Protein AF-0000000068166993 (afdb_homodimer)

Organism: Acanthamoeba castellanii (strain ATCC 30010 / Neff) (NCBI:txid1257118)

pLDDT: mean 84.65, std 17.08, range [34.88, 98.69]

Structure (mmCIF, N/CA/C/O backbone):
data_AF-0000000068166993-model_v1
#
loop_
_entity.id
_entity.type
_entity.pdbx_description
1 polymer 'Cysteine synthase'
#
loop_
_atom_site.group_PDB
_atom_site.id
_atom_site.type_symbol
_atom_site.label_atom_id
_atom_site.label_alt_id
_atom_site.label_comp_id
_atom_site.label_asym_id
_atom_site.label_entity_id
_atom_site.label_seq_id
_atom_site.pdbx_PDB_ins_code
_atom_site.Cartn_x
_atom_site.Cartn_y
_atom_site.Cartn_z
_atom_site.occupancy
_atom_site.B_iso_or_equiv
_atom_site.auth_seq_id
_atom_site.auth_comp_id
_atom_site.auth_asym_id
_atom_site.auth_atom_id
_atom_site.pdbx_PDB_model_num
ATOM 1 N N . MET A 1 1 ? -18.688 -25.172 6.816 1 59.78 1 MET A N 1
ATOM 2 C CA . MET A 1 1 ? -17.703 -25.828 7.664 1 59.78 1 MET A CA 1
ATOM 3 C C . MET A 1 1 ? -16.75 -24.812 8.289 1 59.78 1 MET A C 1
ATOM 5 O O . MET A 1 1 ? -16.453 -23.781 7.688 1 59.78 1 MET A O 1
ATOM 9 N N . GLU A 1 2 ? -16.438 -25 9.516 1 80.88 2 GLU A N 1
ATOM 10 C CA . GLU A 1 2 ? -15.586 -24.109 10.305 1 80.88 2 GLU A CA 1
ATOM 11 C C . GLU A 1 2 ? -14.133 -24.188 9.852 1 80.88 2 GLU A C 1
ATOM 13 O O . GLU A 1 2 ? -13.633 -25.281 9.547 1 80.88 2 GLU A O 1
ATOM 18 N N . LEU A 1 3 ? -13.523 -23.141 9.57 1 89.06 3 LEU A N 1
ATOM 19 C CA . LEU A 1 3 ? -12.125 -23.094 9.18 1 89.06 3 LEU A CA 1
ATOM 20 C C . LEU A 1 3 ? -11.219 -23.469 10.344 1 89.06 3 LEU A C 1
ATOM 22 O O . LEU A 1 3 ? -11.609 -23.344 11.508 1 89.06 3 LEU A O 1
ATOM 26 N N . PRO A 1 4 ? -10.055 -24 10.023 1 87.75 4 PRO A N 1
ATOM 27 C CA . PRO A 1 4 ? -9.094 -24.328 11.078 1 87.75 4 PRO A CA 1
ATOM 28 C C . PRO A 1 4 ? -8.727 -23.125 11.945 1 87.75 4 PRO A C 1
ATOM 30 O O . PRO A 1 4 ? -8.844 -21.984 11.5 1 87.75 4 PRO A O 1
ATOM 33 N N . SER A 1 5 ? -8.328 -23.469 13.18 1 87.81 5 SER A N 1
ATOM 34 C CA . SER A 1 5 ? -7.887 -22.422 14.094 1 87.81 5 SER A CA 1
ATOM 35 C C . SER A 1 5 ? -6.641 -21.719 13.578 1 87.81 5 SER A C 1
ATOM 37 O O . SER A 1 5 ? -5.777 -22.344 12.961 1 87.81 5 SER A O 1
ATOM 39 N N . THR A 1 6 ? -6.52 -20.469 13.828 1 92.06 6 THR A N 1
ATOM 40 C CA . THR A 1 6 ? -5.363 -19.688 13.391 1 92.06 6 THR A CA 1
ATOM 41 C C . THR A 1 6 ? -4.543 -19.219 14.594 1 92.06 6 THR A C 1
ATOM 43 O O . THR A 1 6 ? -3.748 -18.281 14.484 1 92.06 6 THR A O 1
ATOM 46 N N . GLU A 1 7 ? -4.754 -19.828 15.695 1 88.88 7 GLU A N 1
ATOM 47 C CA . GLU A 1 7 ? -4.055 -19.453 16.922 1 88.88 7 GLU A CA 1
ATOM 48 C C . GLU A 1 7 ? -2.541 -19.484 16.719 1 88.88 7 GLU A C 1
ATOM 50 O O . GLU A 1 7 ? -2.004 -20.438 16.156 1 88.88 7 GLU A O 1
ATOM 55 N N . GLY A 1 8 ? -1.893 -18.453 17.141 1 90.44 8 GLY A N 1
ATOM 56 C CA . GLY A 1 8 ? -0.442 -18.391 17.062 1 90.44 8 GLY A CA 1
ATOM 57 C C . GLY A 1 8 ? 0.056 -17.797 15.758 1 90.44 8 GLY A C 1
ATOM 58 O O . GLY A 1 8 ? 1.229 -17.438 15.641 1 90.44 8 GLY A O 1
ATOM 59 N N . MET A 1 9 ? -0.859 -17.703 14.781 1 93.56 9 MET A N 1
ATOM 60 C CA . MET A 1 9 ? -0.458 -17.172 13.484 1 93.56 9 MET A CA 1
ATOM 61 C C . MET A 1 9 ? -0.563 -15.641 13.461 1 93.56 9 MET A C 1
ATOM 63 O O . MET A 1 9 ? -1.357 -15.062 14.203 1 93.56 9 MET A O 1
ATOM 67 N N . GLN A 1 10 ? 0.298 -15.008 12.789 1 93.69 10 GLN A N 1
ATOM 68 C CA . GLN A 1 10 ? 0.218 -13.578 12.516 1 93.69 10 GLN A CA 1
ATOM 69 C C . GLN A 1 10 ? -0.436 -13.305 11.164 1 93.69 10 GLN A C 1
ATOM 71 O O . GLN A 1 10 ? 0.252 -13.023 10.18 1 93.69 10 GLN A O 1
ATOM 76 N N . VAL A 1 11 ? -1.758 -13.383 11.125 1 96.56 11 VAL A N 1
ATOM 77 C CA . VAL A 1 11 ? -2.531 -13.312 9.891 1 96.56 11 VAL A CA 1
ATOM 78 C C . VAL A 1 11 ? -3.682 -12.32 10.055 1 96.56 11 VAL A C 1
ATOM 80 O O . VAL A 1 11 ? -3.953 -11.852 11.164 1 96.56 11 VAL A O 1
ATOM 83 N N . HIS A 1 12 ? -4.289 -11.914 8.93 1 96.94 12 HIS A N 1
ATOM 84 C CA . HIS A 1 12 ? -5.391 -10.961 8.922 1 96.94 12 HIS A CA 1
ATOM 85 C C . HIS A 1 12 ? -6.641 -11.57 8.297 1 96.94 12 HIS A C 1
ATOM 87 O O . HIS A 1 12 ? -6.547 -12.336 7.332 1 96.94 12 HIS A O 1
ATOM 93 N N . SER A 1 13 ? -7.793 -11.211 8.812 1 95.75 13 SER A N 1
ATOM 94 C CA . SER A 1 13 ? -9.07 -11.781 8.398 1 95.75 13 SER A CA 1
ATOM 95 C C . SER A 1 13 ? -9.711 -10.961 7.289 1 95.75 13 SER A C 1
ATOM 97 O O . SER A 1 13 ? -10.898 -10.617 7.367 1 95.75 13 SER A O 1
ATOM 99 N N . GLY A 1 14 ? -8.938 -10.57 6.266 1 95.94 14 GLY A N 1
ATOM 100 C CA . GLY A 1 14 ? -9.5 -9.852 5.129 1 95.94 14 GLY A CA 1
ATOM 101 C C . GLY A 1 14 ? -8.977 -8.438 5.004 1 95.94 14 GLY A C 1
ATOM 102 O O . GLY A 1 14 ? -8.055 -8.039 5.723 1 95.94 14 GLY A O 1
ATOM 103 N N . PHE A 1 15 ? -9.609 -7.668 4.039 1 96.75 15 PHE A N 1
ATOM 104 C CA . PHE A 1 15 ? -9.203 -6.316 3.686 1 96.75 15 PHE A CA 1
ATOM 105 C C . PHE A 1 15 ? -9.25 -5.398 4.902 1 96.75 15 PHE A C 1
ATOM 107 O O . PHE A 1 15 ? -8.281 -4.695 5.195 1 96.75 15 PHE A O 1
ATOM 114 N N . ASP A 1 16 ? -10.344 -5.359 5.594 1 94.75 16 ASP A N 1
ATOM 115 C CA . ASP A 1 16 ? -10.57 -4.398 6.668 1 94.75 16 ASP A CA 1
ATOM 116 C C . ASP A 1 16 ? -9.633 -4.656 7.844 1 94.75 16 ASP A C 1
ATOM 118 O O . ASP A 1 16 ? -9.234 -3.723 8.547 1 94.75 16 ASP A O 1
ATOM 122 N N . ASP A 1 17 ? -9.242 -5.941 8.031 1 95.44 17 ASP A N 1
ATOM 123 C CA . ASP A 1 17 ? -8.344 -6.289 9.125 1 95.44 17 ASP A CA 1
ATOM 124 C C . ASP A 1 17 ? -6.918 -5.828 8.828 1 95.44 17 ASP A C 1
ATOM 126 O O . ASP A 1 17 ? -6.059 -5.828 9.711 1 95.44 17 ASP A O 1
ATOM 130 N N . CYS A 1 18 ? -6.676 -5.395 7.602 1 95.81 18 CYS A N 1
ATOM 131 C CA . CYS A 1 18 ? -5.355 -4.902 7.219 1 95.81 18 CYS A CA 1
ATOM 132 C C . CYS A 1 18 ? -5.277 -3.387 7.355 1 95.81 18 CYS A C 1
ATOM 134 O O . CYS A 1 18 ? -4.215 -2.795 7.152 1 95.81 18 CYS A O 1
ATOM 136 N N . VAL A 1 19 ? -6.395 -2.754 7.707 1 93.81 19 VAL A N 1
ATOM 137 C CA . VAL A 1 19 ? -6.395 -1.31 7.914 1 93.81 19 VAL A CA 1
ATOM 138 C C . VAL A 1 19 ? -5.719 -0.979 9.242 1 93.81 19 VAL A C 1
ATOM 140 O O . VAL A 1 19 ? -6.078 -1.535 10.281 1 93.81 19 VAL A O 1
ATOM 143 N N . GLY A 1 20 ? -4.691 -0.088 9.211 1 90.25 20 GLY A N 1
ATOM 144 C CA . GLY A 1 20 ? -3.945 0.282 10.398 1 90.25 20 GLY A CA 1
ATOM 145 C C . GLY A 1 20 ? -2.596 -0.403 10.492 1 90.25 20 GLY A C 1
ATOM 146 O O . GLY A 1 20 ? -2.166 -1.071 9.555 1 90.25 20 GLY A O 1
ATOM 147 N N . ASN A 1 21 ? -1.854 -0.063 11.516 1 91.38 21 ASN A N 1
ATOM 148 C CA . ASN A 1 21 ? -0.521 -0.584 11.797 1 91.38 21 ASN A CA 1
ATOM 149 C C . ASN A 1 21 ? 0.438 -0.329 10.641 1 91.38 21 ASN A C 1
ATOM 151 O O . ASN A 1 21 ? 1.235 -1.199 10.281 1 91.38 21 ASN A O 1
ATOM 155 N N . THR A 1 22 ? 0.233 0.79 10.039 1 94.81 22 THR A N 1
ATOM 156 C CA . THR A 1 22 ? 1.156 1.184 8.977 1 94.81 22 THR A CA 1
ATOM 157 C C . THR A 1 22 ? 2.52 1.549 9.555 1 94.81 22 THR A C 1
ATOM 159 O O . THR A 1 22 ? 2.621 1.931 10.727 1 94.81 22 THR A O 1
ATOM 162 N N . PRO A 1 23 ? 3.541 1.472 8.797 1 96.75 23 PRO A N 1
ATOM 163 C CA . PRO A 1 23 ? 4.895 1.72 9.297 1 96.75 23 PRO A CA 1
ATOM 164 C C . PRO A 1 23 ? 5.141 3.188 9.633 1 96.75 23 PRO A C 1
ATOM 166 O O . PRO A 1 23 ? 4.539 4.074 9.023 1 96.75 23 PRO A O 1
ATOM 169 N N . LEU A 1 24 ? 5.945 3.428 10.672 1 97.19 24 LEU A N 1
ATOM 170 C CA . LEU A 1 24 ? 6.609 4.715 10.867 1 97.19 24 LEU A CA 1
ATOM 171 C C . LEU A 1 24 ? 7.934 4.762 10.102 1 97.19 24 LEU A C 1
ATOM 173 O O . LEU A 1 24 ? 8.859 4.008 10.414 1 97.19 24 LEU A O 1
ATOM 177 N N . ILE A 1 25 ? 8.031 5.684 9.156 1 98.06 25 ILE A N 1
ATOM 178 C CA . ILE A 1 25 ? 9.211 5.785 8.312 1 98.06 25 ILE A CA 1
ATOM 179 C C . ILE A 1 25 ? 10.023 7.02 8.703 1 98.06 25 ILE A C 1
ATOM 181 O O . ILE A 1 25 ? 9.492 8.133 8.742 1 98.06 25 ILE A O 1
ATOM 185 N N . LEU A 1 26 ? 11.258 6.797 8.969 1 98.44 26 LEU A N 1
ATOM 186 C CA . LEU A 1 26 ? 12.133 7.926 9.25 1 98.44 26 LEU A CA 1
ATOM 187 C C . LEU A 1 26 ? 12.312 8.797 8.008 1 98.44 26 LEU A C 1
ATOM 189 O O . LEU A 1 26 ? 12.672 8.297 6.941 1 98.44 26 LEU A O 1
ATOM 193 N N . LEU A 1 27 ? 11.969 10 8.117 1 98.38 27 LEU A N 1
ATOM 194 C CA . LEU A 1 27 ? 12.305 10.992 7.105 1 98.38 27 LEU A CA 1
ATOM 195 C C . LEU A 1 27 ? 13.711 11.547 7.336 1 98.38 27 LEU A C 1
ATOM 197 O O . LEU A 1 27 ? 13.875 12.555 8.023 1 98.38 27 LEU A O 1
ATOM 201 N N . SER A 1 28 ? 14.641 10.93 6.738 1 97.19 28 SER A N 1
ATOM 202 C CA . SER A 1 28 ? 16.047 11.07 7.082 1 97.19 28 SER A CA 1
ATOM 203 C C . SER A 1 28 ? 16.531 12.5 6.832 1 97.19 28 SER A C 1
ATOM 205 O O . SER A 1 28 ? 17.219 13.086 7.672 1 97.19 28 SER A O 1
ATOM 207 N N . SER A 1 29 ? 16.266 13.078 5.715 1 96.75 29 SER A N 1
ATOM 208 C CA . SER A 1 29 ? 16.75 14.414 5.371 1 96.75 29 SER A CA 1
ATOM 209 C C . SER A 1 29 ? 16.203 15.461 6.328 1 96.75 29 SER A C 1
ATOM 211 O O . SER A 1 29 ? 16.938 16.344 6.77 1 96.75 29 SER A O 1
ATOM 213 N N . LEU A 1 30 ? 14.93 15.359 6.656 1 98.06 30 LEU A N 1
ATOM 214 C CA . LEU A 1 30 ? 14.32 16.297 7.586 1 98.06 30 LEU A CA 1
ATOM 215 C C . LEU A 1 30 ? 14.867 16.109 9 1 98.06 30 LEU A C 1
ATOM 217 O O . LEU A 1 30 ? 15.078 17.078 9.727 1 98.06 30 LEU A O 1
ATOM 221 N N . SER A 1 31 ? 15.055 14.859 9.352 1 98.25 31 SER A N 1
ATOM 222 C CA . SER A 1 31 ? 15.594 14.539 10.672 1 98.25 31 SER A CA 1
ATOM 223 C C . SER A 1 31 ? 16.984 15.117 10.852 1 98.25 31 SER A C 1
ATOM 225 O O . SER A 1 31 ? 17.281 15.75 11.875 1 98.25 31 SER A O 1
ATOM 227 N N . HIS A 1 32 ? 17.812 14.953 9.883 1 97.12 32 HIS A N 1
ATOM 228 C CA . HIS A 1 32 ? 19.172 15.461 9.969 1 97.12 32 HIS A CA 1
ATOM 229 C C . HIS A 1 32 ? 19.188 16.984 9.961 1 97.12 32 HIS A C 1
ATOM 231 O O . HIS A 1 32 ? 19.984 17.594 10.68 1 97.12 32 HIS A O 1
ATOM 237 N N . ALA A 1 33 ? 18.359 17.547 9.164 1 96.19 33 ALA A N 1
ATOM 238 C CA . ALA A 1 33 ? 18.312 19.016 9.055 1 96.19 33 ALA A CA 1
ATOM 239 C C . ALA A 1 33 ? 17.875 19.641 10.375 1 96.19 33 ALA A C 1
ATOM 241 O O . ALA A 1 33 ? 18.234 20.781 10.672 1 96.19 33 ALA A O 1
ATOM 242 N N . THR A 1 34 ? 17.172 18.906 11.234 1 96.88 34 THR A N 1
ATOM 243 C CA . THR A 1 34 ? 16.609 19.469 12.461 1 96.88 34 THR A CA 1
ATOM 244 C C . THR A 1 34 ? 17.266 18.844 13.688 1 96.88 34 THR A C 1
ATOM 246 O O . THR A 1 34 ? 17.031 19.297 14.812 1 96.88 34 THR A O 1
ATOM 249 N N . SER A 1 35 ? 18.031 17.781 13.508 1 97.12 35 SER A N 1
ATOM 250 C CA . SER A 1 35 ? 18.609 16.984 14.594 1 97.12 35 SER A CA 1
ATOM 251 C C . SER A 1 35 ? 17.516 16.422 15.5 1 97.12 35 SER A C 1
ATOM 253 O O . SER A 1 35 ? 17.688 16.375 16.719 1 97.12 35 SER A O 1
ATOM 255 N N . CYS A 1 36 ? 16.375 16.125 14.945 1 97.88 36 CYS A N 1
ATOM 256 C CA . CYS A 1 36 ? 15.25 15.438 15.555 1 97.88 36 CYS A CA 1
ATOM 257 C C . CYS A 1 36 ? 14.961 14.117 14.836 1 97.88 36 CYS A C 1
ATOM 259 O O . CYS A 1 36 ? 15.469 13.883 13.742 1 97.88 36 CYS A O 1
ATOM 261 N N . LEU A 1 37 ? 14.289 13.219 15.484 1 98.38 37 LEU A N 1
ATOM 262 C CA . LEU A 1 37 ? 13.672 12.102 14.773 1 98.38 37 LEU A CA 1
ATOM 263 C C . LEU A 1 37 ? 12.312 12.508 14.203 1 98.38 37 LEU A C 1
ATOM 265 O O . LEU A 1 37 ? 11.391 12.805 14.961 1 98.38 37 LEU A O 1
ATOM 269 N N . ILE A 1 38 ? 12.234 12.57 12.953 1 98.69 38 ILE A N 1
ATOM 270 C CA . ILE A 1 38 ? 10.969 12.867 12.305 1 98.69 38 ILE A CA 1
ATOM 271 C C . ILE A 1 38 ? 10.461 11.633 11.562 1 98.69 38 ILE A C 1
ATOM 273 O O . ILE A 1 38 ? 11.109 11.148 10.633 1 98.69 38 ILE A O 1
ATOM 277 N N . TYR A 1 39 ? 9.305 11.125 11.969 1 98.44 39 TYR A N 1
ATOM 278 C CA . TYR A 1 39 ? 8.711 9.938 11.359 1 98.44 39 TYR A CA 1
ATOM 279 C C . TYR A 1 39 ? 7.414 10.281 10.641 1 98.44 39 TYR A C 1
ATOM 281 O O . TYR A 1 39 ? 6.637 11.109 11.109 1 98.44 39 TYR A O 1
ATOM 289 N N . GLY A 1 40 ? 7.234 9.68 9.492 1 98.19 40 GLY A N 1
ATOM 290 C CA . GLY A 1 40 ? 5.953 9.695 8.805 1 98.19 40 GLY A CA 1
ATOM 291 C C . GLY A 1 40 ? 5.199 8.383 8.922 1 98.19 40 GLY A C 1
ATOM 292 O O . GLY A 1 40 ? 5.734 7.324 8.578 1 98.19 40 GLY A O 1
ATOM 293 N N . LYS A 1 41 ? 4.023 8.453 9.5 1 96.94 41 LYS A N 1
ATOM 294 C CA . LYS A 1 41 ? 3.145 7.289 9.469 1 96.94 41 LYS A CA 1
ATOM 295 C C . LYS A 1 41 ? 2.699 6.977 8.039 1 96.94 41 LYS A C 1
ATOM 297 O O . LYS A 1 41 ? 1.954 7.746 7.434 1 96.94 41 LYS A O 1
ATOM 302 N N . ALA A 1 42 ? 3.111 5.836 7.449 1 97.5 42 ALA A N 1
ATOM 303 C CA . ALA A 1 42 ? 2.984 5.543 6.023 1 97.5 42 ALA A CA 1
ATOM 304 C C . ALA A 1 42 ? 1.585 5.031 5.691 1 97.5 42 ALA A C 1
ATOM 306 O O . ALA A 1 42 ? 1.426 3.904 5.219 1 97.5 42 ALA A O 1
ATOM 307 N N . GLU A 1 43 ? 0.651 5.906 5.719 1 96.38 43 GLU A N 1
ATOM 308 C CA . GLU A 1 43 ? -0.742 5.547 5.473 1 96.38 43 GLU A CA 1
ATOM 309 C C . GLU A 1 43 ? -0.976 5.219 4.004 1 96.38 43 GLU A C 1
ATOM 311 O O . GLU A 1 43 ? -1.965 4.57 3.656 1 96.38 43 GLU A O 1
ATOM 316 N N . PHE A 1 44 ? -0.062 5.645 3.102 1 97.5 44 PHE A N 1
ATOM 317 C CA . PHE A 1 44 ? -0.161 5.281 1.693 1 97.5 44 PHE A CA 1
ATOM 318 C C . PHE A 1 44 ? 0.014 3.777 1.51 1 97.5 44 PHE A C 1
ATOM 320 O O . PHE A 1 44 ? -0.288 3.238 0.444 1 97.5 44 PHE A O 1
ATOM 327 N N . MET A 1 45 ? 0.433 3.068 2.564 1 97.44 45 MET A N 1
ATOM 328 C CA . MET A 1 45 ? 0.606 1.619 2.52 1 97.44 45 MET A CA 1
ATOM 329 C C . MET A 1 45 ? -0.611 0.908 3.102 1 97.44 45 MET A C 1
ATOM 331 O O . MET A 1 45 ? -0.572 -0.299 3.346 1 97.44 45 MET A O 1
ATOM 335 N N . SER A 1 46 ? -1.669 1.646 3.367 1 96.5 46 SER A N 1
ATOM 336 C CA . SER A 1 46 ? -2.938 1.01 3.707 1 96.5 46 SER A CA 1
ATOM 337 C C . SER A 1 46 ? -3.48 0.195 2.539 1 96.5 46 SER A C 1
ATOM 339 O O . SER A 1 46 ? -3.125 0.444 1.384 1 96.5 46 SER A O 1
ATOM 341 N N . PRO A 1 47 ? -4.34 -0.794 2.795 1 97.69 47 PRO A N 1
ATOM 342 C CA . PRO A 1 47 ? -4.809 -1.648 1.7 1 97.69 47 PRO A CA 1
ATOM 343 C C . PRO A 1 47 ? -5.574 -0.872 0.632 1 97.69 47 PRO A C 1
ATOM 345 O O . PRO A 1 47 ? -5.547 -1.241 -0.545 1 97.69 47 PRO A O 1
ATOM 348 N N . GLY A 1 48 ? -6.262 0.144 1.025 1 97.06 48 GLY A N 1
ATOM 349 C CA . GLY A 1 48 ? -6.934 1.004 0.063 1 97.06 48 GLY A CA 1
ATOM 350 C C . GLY A 1 48 ? -6.059 2.143 -0.429 1 97.06 48 GLY A C 1
ATOM 351 O O . GLY A 1 48 ? -6.473 2.922 -1.289 1 97.06 48 GLY A O 1
ATOM 352 N N . GLY A 1 49 ? -4.887 2.352 0.204 1 96.81 49 GLY A N 1
ATOM 353 C CA . GLY A 1 49 ? -3.854 3.23 -0.323 1 96.81 49 GLY A CA 1
ATOM 354 C C . GLY A 1 49 ? -3.859 4.605 0.316 1 96.81 49 GLY A C 1
ATOM 355 O O . GLY A 1 49 ? -3.246 5.543 -0.205 1 96.81 49 GLY A O 1
ATOM 356 N N . SER A 1 50 ? -4.652 4.773 1.401 1 96 50 SER A N 1
ATOM 357 C CA . SER A 1 50 ? -4.637 6.105 1.995 1 96 50 SER A CA 1
ATOM 358 C C . SER A 1 50 ? -5.066 6.062 3.459 1 96 50 SER A C 1
ATOM 360 O O . SER A 1 50 ? -5.539 5.031 3.941 1 96 50 SER A O 1
ATOM 362 N N . VAL A 1 51 ? -4.945 7.184 4.059 1 93.81 51 VAL A N 1
ATOM 363 C CA . VAL A 1 51 ? -5.301 7.375 5.461 1 93.81 51 VAL A CA 1
ATOM 364 C C . VAL A 1 51 ? -6.812 7.238 5.633 1 93.81 51 VAL A C 1
ATOM 366 O O . VAL A 1 51 ? -7.293 6.887 6.715 1 93.81 51 VAL A O 1
ATOM 369 N N . LYS A 1 52 ? -7.57 7.395 4.523 1 92.06 52 LYS A N 1
ATOM 370 C CA . LYS A 1 52 ? -9.031 7.43 4.633 1 92.06 52 LYS A CA 1
ATOM 371 C C . LYS A 1 52 ? -9.602 6.023 4.801 1 92.06 52 LYS A C 1
ATOM 373 O O . LYS A 1 52 ? -10.773 5.863 5.152 1 92.06 52 LYS A O 1
ATOM 378 N N . ASP A 1 53 ? -8.789 5.004 4.578 1 94 53 ASP A N 1
ATOM 379 C CA . ASP A 1 53 ? -9.234 3.648 4.898 1 94 53 ASP A CA 1
ATOM 380 C C . ASP A 1 53 ? -9.664 3.545 6.359 1 94 53 ASP A C 1
ATOM 382 O O . ASP A 1 53 ? -10.609 2.818 6.68 1 94 53 ASP A O 1
ATOM 386 N N . ARG A 1 54 ? -8.93 4.266 7.215 1 90.31 54 ARG A N 1
ATOM 387 C CA . ARG A 1 54 ? -9.273 4.266 8.633 1 90.31 54 ARG A CA 1
ATOM 388 C C . ARG A 1 54 ? -10.648 4.875 8.867 1 90.31 54 ARG A C 1
ATOM 390 O O . ARG A 1 54 ? -11.469 4.312 9.594 1 90.31 54 ARG A O 1
ATOM 397 N N . ALA A 1 55 ? -10.82 6.016 8.258 1 85.88 55 ALA A N 1
ATOM 398 C CA . ALA A 1 55 ? -12.109 6.691 8.398 1 85.88 55 ALA A CA 1
ATOM 399 C C . ALA A 1 55 ? -13.242 5.828 7.855 1 85.88 55 ALA A C 1
ATOM 401 O O . ALA A 1 55 ? -14.312 5.734 8.469 1 85.88 55 ALA A O 1
ATOM 402 N N . ALA A 1 56 ? -13.031 5.254 6.695 1 89.38 56 ALA A N 1
ATOM 403 C CA . ALA A 1 56 ? -14.031 4.383 6.086 1 89.38 56 ALA A CA 1
ATOM 404 C C . ALA A 1 56 ? -14.391 3.229 7.012 1 89.38 56 ALA A C 1
ATOM 406 O O . ALA A 1 56 ? -15.57 2.928 7.207 1 89.38 56 ALA A O 1
ATOM 407 N N . LEU A 1 57 ? -13.375 2.559 7.527 1 90.44 57 LEU A N 1
ATOM 408 C CA . LEU A 1 57 ? -13.602 1.436 8.43 1 90.44 57 LEU A CA 1
ATOM 409 C C . LEU A 1 57 ? -14.391 1.874 9.656 1 90.44 57 LEU A C 1
ATOM 411 O O . LEU A 1 57 ? -15.328 1.187 10.078 1 90.44 57 LEU A O 1
ATOM 415 N N . TYR A 1 58 ? -14.031 2.99 10.148 1 84.25 58 TYR A N 1
ATOM 416 C CA . TYR A 1 58 ? -14.711 3.504 11.328 1 84.25 58 TYR A CA 1
ATOM 417 C C . TYR A 1 58 ? -16.172 3.799 11.031 1 84.25 58 TYR A C 1
ATOM 419 O O . TYR A 1 58 ? -17.062 3.467 11.828 1 84.25 58 TYR A O 1
ATOM 427 N N . MET A 1 59 ? -16.422 4.461 9.977 1 83.69 59 MET A N 1
ATOM 428 C CA . MET A 1 59 ? -17.797 4.809 9.586 1 83.69 59 MET A CA 1
ATOM 429 C C . MET A 1 59 ? -18.656 3.561 9.461 1 83.69 59 MET A C 1
ATOM 431 O O . MET A 1 59 ? -19.781 3.525 9.969 1 83.69 59 MET A O 1
ATOM 435 N N . ILE A 1 60 ? -18.172 2.564 8.836 1 87.94 60 ILE A N 1
ATOM 436 C CA . ILE A 1 60 ? -18.953 1.35 8.594 1 87.94 60 ILE A CA 1
ATOM 437 C C . ILE A 1 60 ? -19.141 0.594 9.906 1 87.94 60 ILE A C 1
ATOM 439 O O . ILE A 1 60 ? -20.25 0.127 10.203 1 87.94 60 ILE A O 1
ATOM 443 N N . ASN A 1 61 ? -18.078 0.459 10.75 1 86.25 61 ASN A N 1
ATOM 444 C CA . ASN A 1 61 ? -18.203 -0.183 12.055 1 86.25 61 ASN A CA 1
ATOM 445 C C . ASN A 1 61 ? -19.266 0.5 12.914 1 86.25 61 ASN A C 1
ATOM 447 O O . ASN A 1 61 ? -20.062 -0.171 13.57 1 86.25 61 ASN A O 1
ATOM 451 N N . ALA A 1 62 ? -19.203 1.831 12.953 1 79.31 62 ALA A N 1
ATOM 452 C CA . ALA A 1 62 ? -20.156 2.588 13.75 1 79.31 62 ALA A CA 1
ATOM 453 C C . ALA A 1 62 ? -21.578 2.365 13.25 1 79.31 62 ALA A C 1
ATOM 455 O O . ALA A 1 62 ? -22.5 2.172 14.055 1 79.31 62 ALA A O 1
ATOM 456 N N . ALA A 1 63 ? -21.734 2.408 11.953 1 83.12 63 ALA A N 1
ATOM 457 C CA . ALA A 1 63 ? -23.062 2.213 11.359 1 83.12 63 ALA A CA 1
ATOM 458 C C . ALA A 1 63 ? -23.594 0.82 11.672 1 83.12 63 ALA A C 1
ATOM 460 O O . ALA A 1 63 ? -24.797 0.653 11.93 1 83.12 63 ALA A O 1
ATOM 461 N N . GLU A 1 64 ? -22.766 -0.177 11.641 1 84.81 64 GLU A N 1
ATOM 462 C CA . GLU A 1 64 ? -23.156 -1.543 11.961 1 84.81 64 GLU A CA 1
ATOM 463 C C . GLU A 1 64 ? -23.516 -1.678 13.445 1 84.81 64 GLU A C 1
ATOM 465 O O . GLU A 1 64 ? -24.531 -2.27 13.789 1 84.81 64 GLU A O 1
ATOM 470 N N . ARG A 1 65 ? -22.656 -1.145 14.242 1 82.56 65 ARG A N 1
ATOM 471 C CA . ARG A 1 65 ? -22.844 -1.215 15.688 1 82.56 65 ARG A CA 1
ATOM 472 C C . ARG A 1 65 ? -24.156 -0.551 16.094 1 82.56 65 ARG A C 1
ATOM 474 O O . ARG A 1 65 ? -24.875 -1.059 16.953 1 82.56 65 ARG A O 1
ATOM 481 N N . ASP A 1 66 ? -24.5 0.507 15.383 1 78.88 66 ASP A N 1
ATOM 482 C CA . ASP A 1 66 ? -25.688 1.292 15.734 1 78.88 66 ASP A CA 1
ATOM 483 C C . ASP A 1 66 ? -26.922 0.76 15.016 1 78.88 66 ASP A C 1
ATOM 485 O O . ASP A 1 66 ? -28.031 1.271 15.219 1 78.88 66 ASP A O 1
ATOM 489 N N . GLY A 1 67 ? -26.734 -0.214 14.18 1 83 67 GLY A N 1
ATOM 490 C CA . GLY A 1 67 ? -27.859 -0.86 13.508 1 83 67 GLY A CA 1
ATOM 491 C C . GLY A 1 67 ? -28.312 -0.126 12.266 1 83 67 GLY A C 1
ATOM 492 O O . GLY A 1 67 ? -29.359 -0.435 11.711 1 83 67 GLY A O 1
ATOM 493 N N . HIS A 1 68 ? -27.562 0.824 11.867 1 83.69 68 HIS A N 1
ATOM 494 C CA . HIS A 1 68 ? -27.938 1.634 10.719 1 83.69 68 HIS A CA 1
ATOM 495 C C . HIS A 1 68 ? -27.562 0.937 9.406 1 83.69 68 HIS A C 1
ATOM 497 O O . HIS A 1 68 ? -28.062 1.307 8.344 1 83.69 68 HIS A O 1
ATOM 503 N N . LEU A 1 69 ? -26.688 -0.019 9.469 1 86.44 69 LEU A N 1
ATOM 504 C CA . LEU A 1 69 ? -26.219 -0.737 8.289 1 86.44 69 LEU A CA 1
ATOM 505 C C . LEU A 1 69 ? -26.344 -2.244 8.484 1 86.44 69 LEU A C 1
ATOM 507 O O . LEU A 1 69 ? -25.797 -2.791 9.453 1 86.44 69 LEU A O 1
ATOM 511 N N . THR A 1 70 ? -27.094 -2.816 7.641 1 86.06 70 THR A N 1
ATOM 512 C CA . THR A 1 70 ? -27.234 -4.266 7.613 1 86.06 70 THR A CA 1
ATOM 513 C C . THR A 1 70 ? -26.891 -4.816 6.23 1 86.06 70 THR A C 1
ATOM 515 O O . THR A 1 70 ? -26.922 -4.086 5.238 1 86.06 70 THR A O 1
ATOM 518 N N . LYS A 1 71 ? -26.531 -6.125 6.227 1 84.88 71 LYS A N 1
ATOM 519 C CA . LYS A 1 71 ? -26.094 -6.746 4.977 1 84.88 71 LYS A CA 1
ATOM 520 C C . LYS A 1 71 ? -27.094 -6.504 3.861 1 84.88 71 LYS A C 1
ATOM 522 O O . LYS A 1 71 ? -28.312 -6.625 4.07 1 84.88 71 LYS A O 1
ATOM 527 N N . GLY A 1 72 ? -26.594 -6.141 2.697 1 86.31 72 GLY A N 1
ATOM 528 C CA . GLY A 1 72 ? -27.438 -5.883 1.544 1 86.31 72 GLY A CA 1
ATOM 529 C C . GLY A 1 72 ? -27.828 -4.422 1.408 1 86.31 72 GLY A C 1
ATOM 530 O O . GLY A 1 72 ? -28.266 -3.986 0.337 1 86.31 72 GLY A O 1
ATOM 531 N N . ASP A 1 73 ? -27.625 -3.645 2.404 1 88.88 73 ASP A N 1
ATOM 532 C CA . ASP A 1 73 ? -27.984 -2.23 2.387 1 88.88 73 ASP A CA 1
ATOM 533 C C . ASP A 1 73 ? -27.047 -1.431 1.497 1 88.88 73 ASP A C 1
ATOM 535 O O . ASP A 1 73 ? -26 -1.938 1.076 1 88.88 73 ASP A O 1
ATOM 539 N N . TRP A 1 74 ? -27.469 -0.208 1.229 1 90.31 74 TRP A N 1
ATOM 540 C CA . TRP A 1 74 ? -26.688 0.727 0.434 1 90.31 74 TRP A CA 1
ATOM 541 C C . TRP A 1 74 ? -26 1.761 1.325 1 90.31 74 TRP A C 1
ATOM 543 O O . TRP A 1 74 ? -26.625 2.309 2.238 1 90.31 74 TRP A O 1
ATOM 553 N N . LEU A 1 75 ? -24.719 1.883 1.107 1 89.75 75 LEU A N 1
ATOM 554 C CA . LEU A 1 75 ? -23.984 2.994 1.686 1 89.75 75 LEU A CA 1
ATOM 555 C C . LEU A 1 75 ? -23.938 4.18 0.729 1 89.75 75 LEU A C 1
ATOM 557 O O . LEU A 1 75 ? -23.484 4.051 -0.41 1 89.75 75 LEU A O 1
ATOM 561 N N . VAL A 1 76 ? -24.453 5.379 1.178 1 87.5 76 VAL A N 1
ATOM 562 C CA . VAL A 1 76 ? -24.5 6.574 0.346 1 87.5 76 VAL A CA 1
ATOM 563 C C . VAL A 1 76 ? -23.578 7.645 0.927 1 87.5 76 VAL A C 1
ATOM 565 O O . VAL A 1 76 ? -23.641 7.945 2.121 1 87.5 76 VAL A O 1
ATOM 568 N N . GLU A 1 77 ? -22.703 8.148 0.151 1 85.25 77 GLU A N 1
ATOM 569 C CA . GLU A 1 77 ? -21.75 9.164 0.608 1 85.25 77 GLU A CA 1
ATOM 570 C C . GLU A 1 77 ? -21.453 10.172 -0.499 1 85.25 77 GLU A C 1
ATOM 572 O O . GLU A 1 77 ? -21.438 9.82 -1.68 1 85.25 77 GLU A O 1
ATOM 577 N N . ALA A 1 78 ? -21.281 11.43 -0.102 1 83.19 78 ALA A N 1
ATOM 578 C CA . ALA A 1 78 ? -20.781 12.445 -1.03 1 83.19 78 ALA A CA 1
ATOM 579 C C . ALA A 1 78 ? -19.25 12.445 -1.077 1 83.19 78 ALA A C 1
ATOM 581 O O . ALA A 1 78 ? -18.609 13.031 -0.208 1 83.19 78 ALA A O 1
ATOM 582 N N . THR A 1 79 ? -18.734 11.82 -2.059 1 79.56 79 THR A N 1
ATOM 583 C CA . THR A 1 79 ? -17.281 11.695 -2.145 1 79.56 79 THR A CA 1
ATOM 584 C C . THR A 1 79 ? -16.859 11.258 -3.543 1 79.56 79 THR A C 1
ATOM 586 O O . THR A 1 79 ? -17.641 10.617 -4.262 1 79.56 79 THR A O 1
ATOM 589 N N . ALA A 1 80 ? -15.711 11.688 -3.885 1 77 80 ALA A N 1
ATOM 590 C CA . ALA A 1 80 ? -15.125 11.227 -5.141 1 77 80 ALA A CA 1
ATOM 591 C C . ALA A 1 80 ? -13.656 10.828 -4.953 1 77 80 ALA A C 1
ATOM 593 O O . ALA A 1 80 ? -12.938 10.625 -5.93 1 77 80 ALA A O 1
ATOM 594 N N . GLY A 1 81 ? -13.273 10.672 -3.711 1 87.56 81 GLY A N 1
ATOM 595 C CA . GLY A 1 81 ? -11.836 10.508 -3.512 1 87.56 81 GLY A CA 1
ATOM 596 C C . GLY A 1 81 ? -11.5 9.32 -2.623 1 87.56 81 GLY A C 1
ATOM 597 O O . GLY A 1 81 ? -12.078 8.25 -2.762 1 87.56 81 GLY A O 1
ATOM 598 N N . ASN A 1 82 ? -10.57 9.555 -1.74 1 91.12 82 ASN A N 1
ATOM 599 C CA . ASN A 1 82 ? -9.961 8.5 -0.938 1 91.12 82 ASN A CA 1
ATOM 600 C C . ASN A 1 82 ? -10.961 7.875 0.026 1 91.12 82 ASN A C 1
ATOM 602 O O . ASN A 1 82 ? -10.906 6.672 0.291 1 91.12 82 ASN A O 1
ATOM 606 N N . THR A 1 83 ? -11.875 8.672 0.513 1 89.31 83 THR A N 1
ATOM 607 C CA . THR A 1 83 ? -12.883 8.117 1.405 1 89.31 83 THR A CA 1
ATOM 608 C C . THR A 1 83 ? -13.75 7.098 0.672 1 89.31 83 THR A C 1
ATOM 610 O O . THR A 1 83 ? -14.031 6.02 1.2 1 89.31 83 THR A O 1
ATOM 613 N N . GLY A 1 84 ? -14.172 7.5 -0.489 1 92.31 84 GLY A N 1
ATOM 614 C CA . GLY A 1 84 ? -14.969 6.59 -1.297 1 92.31 84 GLY A CA 1
ATOM 615 C C . GLY A 1 84 ? -14.258 5.285 -1.604 1 92.31 84 GLY A C 1
ATOM 616 O O . GLY A 1 84 ? -14.859 4.215 -1.567 1 92.31 84 GLY A O 1
ATOM 617 N N . ILE A 1 85 ? -13 5.371 -1.895 1 96.19 85 ILE A N 1
ATOM 618 C CA . ILE A 1 85 ? -12.195 4.195 -2.207 1 96.19 85 ILE A CA 1
ATOM 619 C C . ILE A 1 85 ? -12.172 3.256 -1.005 1 96.19 85 ILE A C 1
ATOM 621 O O . ILE A 1 85 ? -12.43 2.057 -1.142 1 96.19 85 ILE A O 1
ATOM 625 N N . GLY A 1 86 ? -11.883 3.766 0.179 1 95.56 86 GLY A N 1
ATOM 626 C CA . GLY A 1 86 ? -11.914 2.951 1.383 1 95.56 86 GLY A CA 1
ATOM 627 C C . GLY A 1 86 ? -13.266 2.322 1.646 1 95.56 86 GLY A C 1
ATOM 628 O O . GLY A 1 86 ? -13.359 1.136 1.972 1 95.56 86 GLY A O 1
ATOM 629 N N . LEU A 1 87 ? -14.312 3.068 1.424 1 94.19 87 LEU A N 1
ATOM 630 C CA . LEU A 1 87 ? -15.664 2.604 1.689 1 94.19 87 LEU A CA 1
ATOM 631 C C . LEU A 1 87 ? -16.047 1.457 0.756 1 94.19 87 LEU A C 1
ATOM 633 O O . LEU A 1 87 ? -16.578 0.44 1.2 1 94.19 87 LEU A O 1
ATOM 637 N N . VAL A 1 88 ? -15.789 1.609 -0.507 1 96.56 88 VAL A N 1
ATOM 638 C CA . VAL A 1 88 ? -16.25 0.617 -1.474 1 96.56 88 VAL A CA 1
ATOM 639 C C . VAL A 1 88 ? -15.5 -0.699 -1.253 1 96.56 88 VAL A C 1
ATOM 641 O O . VAL A 1 88 ? -16.078 -1.778 -1.383 1 96.56 88 VAL A O 1
ATOM 644 N N . HIS A 1 89 ? -14.188 -0.663 -0.935 1 98 89 HIS A N 1
ATOM 645 C CA . HIS A 1 89 ? -13.445 -1.884 -0.641 1 98 89 HIS A CA 1
ATOM 646 C C . HIS A 1 89 ? -14.07 -2.639 0.53 1 98 89 HIS A C 1
ATOM 648 O O . HIS A 1 89 ? -14.289 -3.85 0.448 1 98 89 HIS A O 1
ATOM 654 N N . ILE A 1 90 ? -14.328 -1.965 1.62 1 95.75 90 ILE A N 1
ATOM 655 C CA . ILE A 1 90 ? -14.859 -2.598 2.822 1 95.75 90 ILE A CA 1
ATOM 656 C C . ILE A 1 90 ? -16.297 -3.037 2.58 1 95.75 90 ILE A C 1
ATOM 658 O O . ILE A 1 90 ? -16.719 -4.105 3.039 1 95.75 90 ILE A O 1
ATOM 662 N N . ALA A 1 91 ? -17.062 -2.207 1.852 1 95.19 91 ALA A N 1
ATOM 663 C CA . ALA A 1 91 ? -18.438 -2.566 1.497 1 95.19 91 ALA A CA 1
ATOM 664 C C . ALA A 1 91 ? -18.469 -3.861 0.69 1 95.19 91 ALA A C 1
ATOM 666 O O . ALA A 1 91 ? -19.281 -4.746 0.959 1 95.19 91 ALA A O 1
ATOM 667 N N . ASN A 1 92 ? -17.641 -3.951 -0.319 1 95.25 92 ASN A N 1
ATOM 668 C CA . ASN A 1 92 ? -17.547 -5.18 -1.101 1 95.25 92 ASN A CA 1
ATOM 669 C C . ASN A 1 92 ? -17.266 -6.391 -0.21 1 95.25 92 ASN A C 1
ATOM 671 O O . ASN A 1 92 ? -17.969 -7.398 -0.297 1 95.25 92 ASN A O 1
ATOM 675 N N . GLN A 1 93 ? -16.297 -6.293 0.648 1 95.94 93 GLN A N 1
ATOM 676 C CA . GLN A 1 93 ? -15.93 -7.387 1.536 1 95.94 93 GLN A CA 1
ATOM 677 C C . GLN A 1 93 ? -17.109 -7.816 2.406 1 95.94 93 GLN A C 1
ATOM 679 O O . GLN A 1 93 ? -17.297 -9.008 2.658 1 95.94 93 GLN A O 1
ATOM 684 N N . ARG A 1 94 ? -17.875 -6.816 2.855 1 94.69 94 ARG A N 1
ATOM 685 C CA . ARG A 1 94 ? -18.875 -7.098 3.883 1 94.69 94 ARG A CA 1
ATOM 686 C C . ARG A 1 94 ? -20.25 -7.242 3.27 1 94.69 94 ARG A C 1
ATOM 688 O O . ARG A 1 94 ? -21.234 -7.484 3.982 1 94.69 94 ARG A O 1
ATOM 695 N N . GLY A 1 95 ? -20.391 -7.039 1.979 1 92.56 95 GLY A N 1
ATOM 696 C CA . GLY A 1 95 ? -21.625 -7.336 1.272 1 92.56 95 GLY A CA 1
ATOM 697 C C . GLY A 1 95 ? -22.578 -6.148 1.202 1 92.56 95 GLY A C 1
ATOM 698 O O . GLY A 1 95 ? -23.797 -6.32 1.236 1 92.56 95 GLY A O 1
ATOM 699 N N . TYR A 1 96 ? -22.031 -4.91 1.225 1 94.06 96 TYR A N 1
ATOM 700 C CA . TYR A 1 96 ? -22.828 -3.699 1.053 1 94.06 96 TYR A CA 1
ATOM 701 C C . TYR A 1 96 ? -22.719 -3.174 -0.374 1 94.06 96 TYR A C 1
ATOM 703 O O . TYR A 1 96 ? -21.812 -3.555 -1.115 1 94.06 96 TYR A O 1
ATOM 711 N N . LYS A 1 97 ? -23.688 -2.369 -0.756 1 92.69 97 LYS A N 1
ATOM 712 C CA . LYS A 1 97 ? -23.625 -1.605 -1.999 1 92.69 97 LYS A CA 1
ATOM 713 C C . LYS A 1 97 ? -23.281 -0.143 -1.729 1 92.69 97 LYS A C 1
ATOM 715 O O . LYS A 1 97 ? -23.578 0.384 -0.657 1 92.69 97 LYS A O 1
ATOM 720 N N . CYS A 1 98 ? -22.562 0.455 -2.676 1 93.56 98 CYS A N 1
ATOM 721 C CA . CYS A 1 98 ? -22.156 1.844 -2.484 1 93.56 98 CYS A CA 1
ATOM 722 C C . CYS A 1 98 ? -22.734 2.736 -3.572 1 93.56 98 CYS A C 1
ATOM 724 O O . CYS A 1 98 ? -22.719 2.381 -4.75 1 93.56 98 CYS A O 1
ATOM 726 N N . LEU A 1 99 ? -23.328 3.854 -3.178 1 92.44 99 LEU A N 1
ATOM 727 C CA . LEU A 1 99 ? -23.75 4.941 -4.055 1 92.44 99 LEU A CA 1
ATOM 728 C C . LEU A 1 99 ? -23.078 6.25 -3.654 1 92.44 99 LEU A C 1
ATOM 730 O O . LEU A 1 99 ? -23.328 6.777 -2.57 1 92.44 99 LEU A O 1
ATOM 734 N N . PHE A 1 100 ? -22.219 6.711 -4.574 1 91.62 100 PHE A N 1
ATOM 735 C CA . PHE A 1 100 ? -21.5 7.945 -4.285 1 91.62 100 PHE A CA 1
ATOM 736 C C . PHE A 1 100 ? -22.016 9.086 -5.156 1 91.62 100 PHE A C 1
ATOM 738 O O . PHE A 1 100 ? -22.359 8.883 -6.32 1 91.62 100 PHE A O 1
ATOM 745 N N . THR A 1 101 ? -22.125 10.25 -4.586 1 88.5 101 THR A N 1
ATOM 746 C CA . THR A 1 101 ? -22.469 11.461 -5.328 1 88.5 101 THR A CA 1
ATOM 747 C C . THR A 1 101 ? -21.266 12.391 -5.43 1 88.5 101 THR A C 1
ATOM 749 O O . THR A 1 101 ? -20.5 12.523 -4.477 1 88.5 101 THR A O 1
ATOM 752 N N . CYS A 1 102 ? -21.078 12.844 -6.598 1 86.44 102 CYS A N 1
ATOM 753 C CA . CYS A 1 102 ? -19.953 13.758 -6.789 1 86.44 102 CYS A CA 1
ATOM 754 C C . CYS A 1 102 ? -20.359 14.945 -7.652 1 86.44 102 CYS A C 1
ATOM 756 O O . CYS A 1 102 ? -21.375 14.898 -8.336 1 86.44 102 CYS A O 1
ATOM 758 N N . SER A 1 103 ? -19.594 16.031 -7.52 1 82.19 103 SER A N 1
ATOM 759 C CA . SER A 1 103 ? -19.828 17.203 -8.352 1 82.19 103 SER A CA 1
ATOM 760 C C . SER A 1 103 ? -19.609 16.891 -9.828 1 82.19 103 SER A C 1
ATOM 762 O O . SER A 1 103 ? -18.812 16.016 -10.172 1 82.19 103 SER A O 1
ATOM 764 N N . ALA A 1 104 ? -20.203 17.672 -10.641 1 81.69 104 ALA A N 1
ATOM 765 C CA . ALA A 1 104 ? -20.062 17.5 -12.086 1 81.69 104 ALA A CA 1
ATOM 766 C C . ALA A 1 104 ? -18.656 17.844 -12.547 1 81.69 104 ALA A C 1
ATOM 768 O O . ALA A 1 104 ? -18.25 17.453 -13.641 1 81.69 104 ALA A O 1
ATOM 769 N N . ALA A 1 105 ? -17.938 18.516 -11.68 1 78.38 105 ALA A N 1
ATOM 770 C CA . ALA A 1 105 ? -16.578 18.953 -12.016 1 78.38 105 ALA A CA 1
ATOM 771 C C . ALA A 1 105 ? -15.562 17.859 -11.734 1 78.38 105 ALA A C 1
ATOM 773 O O . ALA A 1 105 ? -14.406 17.969 -12.141 1 78.38 105 ALA A O 1
ATOM 774 N N . THR A 1 106 ? -16.062 16.797 -11.156 1 83.62 106 THR A N 1
ATOM 775 C CA . THR A 1 106 ? -15.148 15.711 -10.828 1 83.62 106 THR A CA 1
ATOM 776 C C . THR A 1 106 ? -14.602 15.055 -12.094 1 83.62 106 THR A C 1
ATOM 778 O O . THR A 1 106 ? -15.336 14.859 -13.062 1 83.62 106 THR A O 1
ATOM 781 N N . SER A 1 107 ? -13.289 14.797 -12.047 1 83.31 107 SER A N 1
ATOM 782 C CA . SER A 1 107 ? -12.656 14.219 -13.227 1 83.31 107 SER A CA 1
ATOM 783 C C . SER A 1 107 ? -13.25 12.859 -13.57 1 83.31 107 SER A C 1
ATOM 785 O O . SER A 1 107 ? -13.625 12.102 -12.68 1 83.31 107 SER A O 1
ATOM 787 N N . GLU A 1 108 ? -13.258 12.57 -14.789 1 86.38 108 GLU A N 1
ATOM 788 C CA . GLU A 1 108 ? -13.773 11.297 -15.273 1 86.38 108 GLU A CA 1
ATOM 789 C C . GLU A 1 108 ? -12.953 10.125 -14.734 1 86.38 108 GLU A C 1
ATOM 791 O O . GLU A 1 108 ? -13.492 9.047 -14.477 1 86.38 108 GLU A O 1
ATOM 796 N N . GLU A 1 109 ? -11.688 10.359 -14.602 1 84.75 109 GLU A N 1
ATOM 797 C CA . GLU A 1 109 ? -10.789 9.328 -14.102 1 84.75 109 GLU A CA 1
ATOM 798 C C . GLU A 1 109 ? -11.172 8.898 -12.688 1 84.75 109 GLU A C 1
ATOM 800 O O . GLU A 1 109 ? -11.203 7.703 -12.375 1 84.75 109 GLU A O 1
ATOM 805 N N . LYS A 1 110 ? -11.531 9.805 -11.867 1 87.94 110 LYS A N 1
ATOM 806 C CA . LYS A 1 110 ? -11.922 9.516 -10.492 1 87.94 110 LYS A CA 1
ATOM 807 C C . LYS A 1 110 ? -13.242 8.766 -10.445 1 87.94 110 LYS A C 1
ATOM 809 O O . LYS A 1 110 ? -13.398 7.82 -9.664 1 87.94 110 LYS A O 1
ATOM 814 N N . ILE A 1 111 ? -14.148 9.18 -11.281 1 91.31 111 ILE A N 1
ATOM 815 C CA . ILE A 1 111 ? -15.461 8.555 -11.344 1 91.31 111 ILE A CA 1
ATOM 816 C C . ILE A 1 111 ? -15.32 7.105 -11.812 1 91.31 111 ILE A C 1
ATOM 818 O O . ILE A 1 111 ? -15.859 6.188 -11.188 1 91.31 111 ILE A O 1
ATOM 822 N N . ARG A 1 112 ? -14.617 6.969 -12.852 1 91.88 112 ARG A N 1
ATOM 823 C CA . ARG A 1 112 ? -14.422 5.637 -13.422 1 91.88 112 ARG A CA 1
ATOM 824 C C . ARG A 1 112 ? -13.742 4.707 -12.422 1 91.88 112 ARG A C 1
ATOM 826 O O . ARG A 1 112 ? -14.07 3.52 -12.359 1 91.88 112 ARG A O 1
ATOM 833 N N . TYR A 1 113 ? -12.797 5.215 -11.734 1 94.25 113 TYR A N 1
ATOM 834 C CA . TYR A 1 113 ? -12.086 4.414 -10.75 1 94.25 113 TYR A CA 1
ATOM 835 C C . TYR A 1 113 ? -13.047 3.863 -9.703 1 94.25 113 TYR A C 1
ATOM 837 O O . TYR A 1 113 ? -13.023 2.67 -9.398 1 94.25 113 TYR A O 1
ATOM 845 N N . LEU A 1 114 ? -13.891 4.688 -9.141 1 95.81 114 LEU A N 1
ATOM 846 C CA . LEU A 1 114 ? -14.867 4.266 -8.141 1 95.81 114 LEU A CA 1
ATOM 847 C C . LEU A 1 114 ? -15.844 3.254 -8.727 1 95.81 114 LEU A C 1
ATOM 849 O O . LEU A 1 114 ? -16.234 2.295 -8.055 1 95.81 114 LEU A O 1
ATOM 853 N N . GLN A 1 115 ? -16.203 3.463 -9.961 1 95.5 115 GLN A N 1
ATOM 854 C CA . GLN A 1 115 ? -17.094 2.523 -10.633 1 95.5 115 GLN A CA 1
ATOM 855 C C . GLN A 1 115 ? -16.422 1.171 -10.836 1 95.5 115 GLN A C 1
ATOM 857 O O . GLN A 1 115 ? -17.047 0.123 -10.664 1 95.5 115 GLN A O 1
ATOM 862 N N . THR A 1 116 ? -15.195 1.258 -11.203 1 96.06 116 THR A N 1
ATOM 863 C CA . THR A 1 116 ? -14.422 0.03 -11.359 1 96.06 116 THR A CA 1
ATOM 864 C C . THR A 1 116 ? -14.398 -0.758 -10.055 1 96.06 116 THR A C 1
ATOM 866 O O . THR A 1 116 ? -14.5 -1.987 -10.062 1 96.06 116 THR A O 1
ATOM 869 N N . LEU A 1 117 ? -14.297 -0.056 -8.938 1 97.12 117 LEU A N 1
ATOM 870 C CA . LEU A 1 117 ? -14.242 -0.707 -7.633 1 97.12 117 LEU A CA 1
ATOM 871 C C . LEU A 1 117 ? -15.602 -1.287 -7.258 1 97.12 117 LEU A C 1
ATOM 873 O O . LEU A 1 117 ? -15.695 -2.111 -6.344 1 97.12 117 LEU A O 1
ATOM 877 N N . GLY A 1 118 ? -16.656 -0.837 -7.91 1 94.88 118 GLY A N 1
ATOM 878 C CA . GLY A 1 118 ? -17.953 -1.454 -7.684 1 94.88 118 GLY A CA 1
ATOM 879 C C . GLY A 1 118 ? -19.016 -0.474 -7.191 1 94.88 118 GLY A C 1
ATOM 880 O O . GLY A 1 118 ? -20.141 -0.862 -6.91 1 94.88 118 GLY A O 1
ATOM 881 N N . ALA A 1 119 ? -18.625 0.811 -7.098 1 96 119 ALA A N 1
ATOM 882 C CA . ALA A 1 119 ? -19.578 1.804 -6.613 1 96 119 ALA A CA 1
ATOM 883 C C . ALA A 1 119 ? -20.422 2.359 -7.758 1 96 119 ALA A C 1
ATOM 885 O O . ALA A 1 119 ? -19.953 2.459 -8.891 1 96 119 ALA A O 1
ATOM 886 N N . GLU A 1 120 ? -21.688 2.66 -7.488 1 94.69 120 GLU A N 1
ATOM 887 C CA . GLU A 1 120 ? -22.453 3.537 -8.359 1 94.69 120 GLU A CA 1
ATOM 888 C C . GLU A 1 120 ? -22.156 5.008 -8.078 1 94.69 120 GLU A C 1
ATOM 890 O O . GLU A 1 120 ? -22 5.398 -6.918 1 94.69 120 GLU A O 1
ATOM 895 N N . VAL A 1 121 ? -21.969 5.781 -9.133 1 93.75 121 VAL A N 1
ATOM 896 C CA . VAL A 1 121 ? -21.625 7.188 -8.969 1 93.75 121 VAL A CA 1
ATOM 897 C C . VAL A 1 121 ? -22.656 8.062 -9.688 1 93.75 121 VAL A C 1
ATOM 899 O O . VAL A 1 121 ? -22.953 7.832 -10.859 1 93.75 121 VAL A O 1
ATOM 902 N N . THR A 1 122 ? -23.234 8.977 -8.984 1 89 122 THR A N 1
ATOM 903 C CA . THR A 1 122 ? -24.172 9.93 -9.562 1 89 122 THR A CA 1
ATOM 904 C C . THR A 1 122 ? -23.609 11.352 -9.5 1 89 122 THR A C 1
ATOM 906 O O . THR A 1 122 ? -23.156 11.797 -8.453 1 89 122 THR A O 1
ATOM 909 N N . LEU A 1 123 ? -23.688 11.984 -10.594 1 84.88 123 LEU A N 1
ATOM 910 C CA . LEU A 1 123 ? -23.219 13.375 -10.656 1 84.88 123 LEU A CA 1
ATOM 911 C C . LEU A 1 123 ? -24.328 14.328 -10.242 1 84.88 123 LEU A C 1
ATOM 913 O O . LEU A 1 123 ? -25.484 14.164 -10.641 1 84.88 123 LEU A O 1
ATOM 917 N N . ILE A 1 124 ? -24.031 15.078 -9.32 1 73.94 124 ILE A N 1
ATOM 918 C CA . ILE A 1 124 ? -25.031 16.031 -8.844 1 73.94 124 ILE A CA 1
ATOM 919 C C . ILE A 1 124 ? -24.734 17.422 -9.406 1 73.94 124 ILE A C 1
ATOM 921 O O . ILE A 1 124 ? -23.594 17.875 -9.367 1 73.94 124 ILE A O 1
ATOM 925 N N . THR A 1 125 ? -25.609 17.938 -10.133 1 62.84 125 THR A N 1
ATOM 926 C CA . THR A 1 125 ? -25.484 19.281 -10.656 1 62.84 125 THR A CA 1
ATOM 927 C C . THR A 1 125 ? -26 20.312 -9.656 1 62.84 125 THR A C 1
ATOM 929 O O . THR A 1 125 ? -25.594 21.469 -9.68 1 62.84 125 THR A O 1
ATOM 932 N N . SER A 1 126 ? -27.062 19.953 -8.844 1 52.81 126 SER A N 1
ATOM 933 C CA . SER A 1 126 ? -27.688 20.922 -7.957 1 52.81 126 SER A CA 1
ATOM 934 C C . SER A 1 126 ? -27.109 20.828 -6.547 1 52.81 126 SER A C 1
ATOM 936 O O . SER A 1 126 ? -26.5 19.828 -6.184 1 52.81 126 SER A O 1
ATOM 938 N N . LYS A 1 127 ? -27.266 21.906 -5.754 1 49.12 127 LYS A N 1
ATOM 939 C CA . LYS A 1 127 ? -26.828 22.031 -4.363 1 49.12 127 LYS A CA 1
ATOM 940 C C . LYS A 1 127 ? -27.375 20.875 -3.521 1 49.12 127 LYS A C 1
ATOM 942 O O . LYS A 1 127 ? -28.562 20.578 -3.578 1 49.12 127 LYS A O 1
ATOM 947 N N . ILE A 1 128 ? -26.734 19.812 -3.404 1 44.22 128 ILE A N 1
ATOM 948 C CA . ILE A 1 128 ? -27.234 18.734 -2.568 1 44.22 128 ILE A CA 1
ATOM 949 C C . ILE A 1 128 ? -27.141 19.141 -1.098 1 44.22 128 ILE A C 1
ATOM 951 O O . ILE A 1 128 ? -26.094 19.562 -0.628 1 44.22 128 ILE A O 1
ATOM 955 N N . TRP A 1 129 ? -28.312 19.562 -0.55 1 40.12 129 TRP A N 1
ATOM 956 C CA . TRP A 1 129 ? -28.344 19.703 0.902 1 40.12 129 TRP A CA 1
ATOM 957 C C . TRP A 1 129 ? -28.047 18.375 1.579 1 40.12 129 TRP A C 1
ATOM 959 O O . TRP A 1 129 ? -28.594 17.328 1.196 1 40.12 129 TRP A O 1
ATOM 969 N N . ARG A 1 130 ? -26.922 18 1.785 1 44.56 130 ARG A N 1
ATOM 970 C CA . ARG A 1 130 ? -26.625 16.766 2.52 1 44.56 130 ARG A CA 1
ATOM 971 C C . ARG A 1 130 ? -26.688 17 4.027 1 44.56 130 ARG A C 1
ATOM 973 O O . ARG A 1 130 ? -26.266 18.062 4.516 1 44.56 130 ARG A O 1
ATOM 980 N N . ARG A 1 131 ? -27.578 16.422 4.633 1 37.25 131 ARG A N 1
ATOM 981 C CA . ARG A 1 131 ? -27.422 16.438 6.082 1 37.25 131 ARG A CA 1
ATOM 982 C C . ARG A 1 131 ? -25.969 16.219 6.484 1 37.25 131 ARG A C 1
ATOM 984 O O . ARG A 1 131 ? -25.406 15.156 6.223 1 37.25 131 ARG A O 1
ATOM 991 N N . ASP A 1 132 ? -25.172 17.062 6.211 1 40.84 132 ASP A N 1
ATOM 992 C CA . ASP A 1 132 ? -23.766 17.078 6.609 1 40.84 132 ASP A CA 1
ATOM 993 C C . ASP A 1 132 ? -23.578 16.422 7.973 1 40.84 132 ASP A C 1
ATOM 995 O O . ASP A 1 132 ? -23.781 17.062 9.008 1 40.84 132 ASP A O 1
ATOM 999 N N . SER A 1 133 ? -23.984 15.305 8.102 1 39.25 133 SER A N 1
ATOM 1000 C CA . SER A 1 133 ? -23.781 14.633 9.383 1 39.25 133 SER A CA 1
ATOM 1001 C C . SER A 1 133 ? -22.438 14.992 9.992 1 39.25 133 SER A C 1
ATOM 1003 O O . SER A 1 133 ? -22.172 14.703 11.164 1 39.25 133 SER A O 1
ATOM 1005 N N . ARG A 1 134 ? -21.484 15.359 9.32 1 42.22 134 ARG A N 1
ATOM 1006 C CA . ARG A 1 134 ? -20.172 15.766 9.82 1 42.22 134 ARG A CA 1
ATOM 1007 C C . ARG A 1 134 ? -20.266 17.016 10.672 1 42.22 134 ARG A C 1
ATOM 1009 O O . ARG A 1 134 ? -19.344 17.344 11.422 1 42.22 134 ARG A O 1
ATOM 1016 N N . ARG A 1 135 ? -21.156 17.922 10.297 1 37.91 135 ARG A N 1
ATOM 1017 C CA . ARG A 1 135 ? -21.484 19.031 11.195 1 37.91 135 ARG A CA 1
ATOM 1018 C C . ARG A 1 135 ? -22.125 18.516 12.484 1 37.91 135 ARG A C 1
ATOM 1020 O O . ARG A 1 135 ? -22.328 19.297 13.422 1 37.91 135 ARG A O 1
ATOM 1027 N N . SER A 1 136 ? -22.859 17.406 12.266 1 36.88 136 SER A N 1
ATOM 1028 C CA . SER A 1 136 ? -23.828 17.016 13.289 1 36.88 136 SER A CA 1
ATOM 1029 C C . SER A 1 136 ? -23.141 16.641 14.594 1 36.88 136 SER A C 1
ATOM 1031 O O . SER A 1 136 ? -21.906 16.5 14.633 1 36.88 136 SER A O 1
ATOM 1033 N N . GLU A 1 137 ? -23.906 15.75 15.438 1 34.88 137 GLU A N 1
ATOM 1034 C CA . GLU A 1 137 ? -23.766 15.375 16.844 1 34.88 137 GLU A CA 1
ATOM 1035 C C . GLU A 1 137 ? -22.438 14.68 17.094 1 34.88 137 GLU A C 1
ATOM 1037 O O . GLU A 1 137 ? -21.953 13.93 16.25 1 34.88 137 GLU A O 1
ATOM 1042 N N . PRO A 1 138 ? -21.75 15.242 18.062 1 38.91 138 PRO A N 1
ATOM 1043 C CA . PRO A 1 138 ? -20.562 14.586 18.609 1 38.91 138 PRO A CA 1
ATOM 1044 C C . PRO A 1 138 ? -20.531 13.078 18.328 1 38.91 138 PRO A C 1
ATOM 1046 O O . PRO A 1 138 ? -19.469 12.469 18.312 1 38.91 138 PRO A O 1
ATOM 1049 N N . ALA A 1 139 ? -21.703 12.633 18.203 1 36.09 139 ALA A N 1
ATOM 1050 C CA . ALA A 1 139 ? -21.844 11.18 18.109 1 36.09 139 ALA A CA 1
ATOM 1051 C C . ALA A 1 139 ? -21.172 10.656 16.844 1 36.09 139 ALA A C 1
ATOM 1053 O O . ALA A 1 139 ? -20.922 9.453 16.719 1 36.09 139 ALA A O 1
ATOM 1054 N N . HIS A 1 140 ? -21.047 11.562 15.891 1 39.03 140 HIS A N 1
ATOM 1055 C CA . HIS A 1 140 ? -20.547 11.016 14.633 1 39.03 140 HIS A CA 1
ATOM 1056 C C . HIS A 1 140 ? -19.062 11.297 14.453 1 39.03 140 HIS A C 1
ATOM 1058 O O . HIS A 1 140 ? -18.531 11.227 13.344 1 39.03 140 HIS A O 1
ATOM 1064 N N . VAL A 1 141 ? -18.531 11.82 15.508 1 41.69 141 VAL A N 1
ATOM 1065 C CA . VAL A 1 141 ? -17.094 12.062 15.422 1 41.69 141 VAL A CA 1
ATOM 1066 C C . VAL A 1 141 ? -16.359 10.734 15.336 1 41.69 141 VAL A C 1
ATOM 1068 O O . VAL A 1 141 ? -16.438 9.906 16.25 1 41.69 141 VAL A O 1
ATOM 1071 N N . HIS A 1 142 ? -16.188 10.234 14.172 1 43.12 142 HIS A N 1
ATOM 1072 C CA . HIS A 1 142 ? -15.445 9 13.953 1 43.12 142 HIS A CA 1
ATOM 1073 C C . HIS A 1 142 ? -13.938 9.242 13.992 1 43.12 142 HIS A C 1
ATOM 1075 O O . HIS A 1 142 ? -13.406 10.016 13.188 1 43.12 142 HIS A O 1
ATOM 1081 N N . PHE A 1 143 ? -13.43 9.211 15.344 1 48.88 143 PHE A N 1
ATOM 1082 C CA . PHE A 1 143 ? -11.984 9.383 15.484 1 48.88 143 PHE A CA 1
ATOM 1083 C C . PHE A 1 143 ? -11.25 8.109 15.109 1 48.88 143 PHE A C 1
ATOM 1085 O O . PHE A 1 143 ? -11.664 7.008 15.484 1 48.88 143 PHE A O 1
ATOM 1092 N N . HIS A 1 144 ? -10.516 8.164 14.023 1 49.75 144 HIS A N 1
ATOM 1093 C CA . HIS A 1 144 ? -9.57 7.055 13.953 1 49.75 144 HIS A CA 1
ATOM 1094 C C . HIS A 1 144 ? -8.352 7.309 14.828 1 49.75 144 HIS A C 1
ATOM 1096 O O . HIS A 1 144 ? -7.75 8.383 14.766 1 49.75 144 HIS A O 1
ATOM 1102 N N . PHE A 1 145 ? -8.422 6.727 16.062 1 53.69 145 PHE A N 1
ATOM 1103 C CA . PHE A 1 145 ? -7.301 6.855 16.984 1 53.69 145 PHE A CA 1
ATOM 1104 C C . PHE A 1 145 ? -6.121 6.004 16.531 1 53.69 145 PHE A C 1
ATOM 1106 O O . PHE A 1 145 ? -6.309 4.934 15.953 1 53.69 145 PHE A O 1
ATOM 1113 N N . ASP A 1 146 ? -4.977 6.719 16.469 1 61.75 146 ASP A N 1
ATOM 1114 C CA . ASP A 1 146 ? -3.771 5.949 16.172 1 61.75 146 ASP A CA 1
ATOM 1115 C C . ASP A 1 146 ? -3.008 5.617 17.453 1 61.75 146 ASP A C 1
ATOM 1117 O O . ASP A 1 146 ? -2.281 6.457 17.984 1 61.75 146 ASP A O 1
ATOM 1121 N N . LEU A 1 147 ? -3.264 4.445 18.141 1 70.81 147 LEU A N 1
ATOM 1122 C CA . LEU A 1 147 ? -2.467 3.93 19.234 1 70.81 147 LEU A CA 1
ATOM 1123 C C . LEU A 1 147 ? -1.087 3.494 18.766 1 70.81 147 LEU A C 1
ATOM 1125 O O . LEU A 1 147 ? -0.16 3.359 19.562 1 70.81 147 LEU A O 1
ATOM 1129 N N . GLU A 1 148 ? -1.091 3.439 17.641 1 86.69 148 GLU A N 1
ATOM 1130 C CA . GLU A 1 148 ? 0.095 2.832 17.047 1 86.69 148 GLU A CA 1
ATOM 1131 C C . GLU A 1 148 ? 1.315 3.736 17.203 1 86.69 148 GLU A C 1
ATOM 1133 O O . GLU A 1 148 ? 2.426 3.254 17.422 1 86.69 148 GLU A O 1
ATOM 1138 N N . ILE A 1 149 ? 1.008 5.066 17.172 1 91 149 ILE A N 1
ATOM 1139 C CA . ILE A 1 149 ? 2.121 6.008 17.219 1 91 149 ILE A CA 1
ATOM 1140 C C . ILE A 1 149 ? 2.801 5.941 18.578 1 91 149 ILE A C 1
ATOM 1142 O O . ILE A 1 149 ? 4.027 5.867 18.672 1 91 149 ILE A O 1
ATOM 1146 N N . TRP A 1 150 ? 2.002 5.949 19.656 1 86.69 150 TRP A N 1
ATOM 1147 C CA . TRP A 1 150 ? 2.543 5.852 21 1 86.69 150 TRP A CA 1
ATOM 1148 C C . TRP A 1 150 ? 3.295 4.539 21.203 1 86.69 150 TRP A C 1
ATOM 1150 O O . TRP A 1 150 ? 4.418 4.527 21.703 1 86.69 150 TRP A O 1
ATOM 1160 N N . ARG A 1 151 ? 2.674 3.43 20.766 1 85.56 151 ARG A N 1
ATOM 1161 C CA . ARG A 1 151 ? 3.273 2.104 20.875 1 85.56 151 ARG A CA 1
ATOM 1162 C C . ARG A 1 151 ? 4.574 2.025 20.078 1 85.56 151 ARG A C 1
ATOM 1164 O O . ARG A 1 151 ? 5.609 1.624 20.625 1 85.56 151 ARG A O 1
ATOM 1171 N N . ASP A 1 152 ? 4.57 2.461 18.859 1 92.69 152 ASP A N 1
ATOM 1172 C CA . ASP A 1 152 ? 5.68 2.248 17.938 1 92.69 152 ASP A CA 1
ATOM 1173 C C . ASP A 1 152 ? 6.859 3.156 18.281 1 92.69 152 ASP A C 1
ATOM 1175 O O . ASP A 1 152 ? 8.008 2.848 17.938 1 92.69 152 ASP A O 1
ATOM 1179 N N . THR A 1 153 ? 6.551 4.305 18.969 1 93.56 153 THR A N 1
ATOM 1180 C CA . THR A 1 153 ? 7.625 5.195 19.391 1 93.56 153 THR A CA 1
ATOM 1181 C C . THR A 1 153 ? 8.062 4.883 20.828 1 93.56 153 THR A C 1
ATOM 1183 O O . THR A 1 153 ? 8.859 5.617 21.406 1 93.56 153 THR A O 1
ATOM 1186 N N . ALA A 1 154 ? 7.465 3.902 21.422 1 90.81 154 ALA A N 1
ATOM 1187 C CA . ALA A 1 154 ? 7.746 3.521 22.812 1 90.81 154 ALA A CA 1
ATOM 1188 C C . ALA A 1 154 ? 7.504 4.688 23.75 1 90.81 154 ALA A C 1
ATOM 1190 O O . ALA A 1 154 ? 8.281 4.91 24.688 1 90.81 154 ALA A O 1
ATOM 1191 N N . GLY A 1 155 ? 6.543 5.469 23.391 1 86.19 155 GLY A N 1
ATOM 1192 C CA . GLY A 1 155 ? 6.148 6.582 24.234 1 86.19 155 GLY A CA 1
ATOM 1193 C C . GLY A 1 155 ? 7.07 7.781 24.109 1 86.19 155 GLY A C 1
ATOM 1194 O O . GLY A 1 155 ? 6.984 8.719 24.906 1 86.19 155 GLY A O 1
ATOM 1195 N N . ARG A 1 156 ? 7.824 7.848 23.156 1 91.94 156 ARG A N 1
ATOM 1196 C CA . ARG A 1 156 ? 8.844 8.883 23.062 1 91.94 156 ARG A CA 1
ATOM 1197 C C . ARG A 1 156 ? 8.391 10.016 22.141 1 91.94 156 ARG A C 1
ATOM 1199 O O . ARG A 1 156 ? 9.086 11.023 22 1 91.94 156 ARG A O 1
ATOM 1206 N N . VAL A 1 157 ? 7.242 9.883 21.547 1 94.44 157 VAL A N 1
ATOM 1207 C CA . VAL A 1 157 ? 6.734 10.938 20.672 1 94.44 157 VAL A CA 1
ATOM 1208 C C . VAL A 1 157 ? 6.57 12.227 21.469 1 94.44 157 VAL A C 1
ATOM 1210 O O . VAL A 1 157 ? 5.914 12.242 22.516 1 94.44 157 VAL A O 1
ATOM 1213 N N . ASP A 1 158 ? 7.219 13.312 20.953 1 95.5 158 ASP A N 1
ATOM 1214 C CA . ASP A 1 158 ? 7.156 14.617 21.594 1 95.5 158 ASP A CA 1
ATOM 1215 C C . ASP A 1 158 ? 6.156 15.531 20.891 1 95.5 158 ASP A C 1
ATOM 1217 O O . ASP A 1 158 ? 5.703 16.516 21.469 1 95.5 158 ASP A O 1
ATOM 1221 N N . GLY A 1 159 ? 5.836 15.195 19.688 1 96.19 159 GLY A N 1
ATOM 1222 C CA . GLY A 1 159 ? 4.926 16.062 18.953 1 96.19 159 GLY A CA 1
ATOM 1223 C C . GLY A 1 159 ? 4.363 15.414 17.703 1 96.19 159 GLY A C 1
ATOM 1224 O O . GLY A 1 159 ? 4.941 14.461 17.172 1 96.19 159 GLY A O 1
ATOM 1225 N N . ILE A 1 160 ? 3.238 15.945 17.266 1 96.31 160 ILE A N 1
ATOM 1226 C CA . ILE A 1 160 ? 2.629 15.586 16 1 96.31 160 ILE A CA 1
ATOM 1227 C C . ILE A 1 160 ? 2.189 16.844 15.258 1 96.31 160 ILE A C 1
ATOM 1229 O O . ILE A 1 160 ? 1.711 17.797 15.875 1 96.31 160 ILE A O 1
ATOM 1233 N N . ALA A 1 161 ? 2.381 16.844 13.992 1 97.5 161 ALA A N 1
ATOM 1234 C CA . ALA A 1 161 ? 1.979 17.984 13.164 1 97.5 161 ALA A CA 1
ATOM 1235 C C . ALA A 1 161 ? 1.375 17.5 11.844 1 97.5 161 ALA A C 1
ATOM 1237 O O . ALA A 1 161 ? 1.941 16.641 11.172 1 97.5 161 ALA A O 1
ATOM 1238 N N . LEU A 1 162 ? 0.219 18.016 11.523 1 95.88 162 LEU A N 1
ATOM 1239 C CA . LEU A 1 162 ? -0.413 17.625 10.258 1 95.88 162 LEU A CA 1
ATOM 1240 C C . LEU A 1 162 ? -1.485 18.641 9.867 1 95.88 162 LEU A C 1
ATOM 1242 O O . LEU A 1 162 ? -1.872 19.484 10.672 1 95.88 162 LEU A O 1
ATOM 1246 N N . ALA A 1 163 ? -1.85 18.578 8.617 1 95.06 163 ALA A N 1
ATOM 1247 C CA . ALA A 1 163 ? -2.959 19.359 8.094 1 95.06 163 ALA A CA 1
ATOM 1248 C C . ALA A 1 163 ? -4.297 18.688 8.375 1 95.06 163 ALA A C 1
ATOM 1250 O O . ALA A 1 163 ? -4.336 17.578 8.898 1 95.06 163 ALA A O 1
ATOM 1251 N N . ALA A 1 164 ? -5.352 19.469 8.109 1 91.06 164 ALA A N 1
ATOM 1252 C CA . ALA A 1 164 ? -6.668 18.906 8.398 1 91.06 164 ALA A CA 1
ATOM 1253 C C . ALA A 1 164 ? -7.648 19.203 7.262 1 91.06 164 ALA A C 1
ATOM 1255 O O . ALA A 1 164 ? -7.621 20.281 6.676 1 91.06 164 ALA A O 1
ATOM 1256 N N . GLY A 1 165 ? -8.359 18.188 6.91 1 88.19 165 GLY A N 1
ATOM 1257 C CA . GLY A 1 165 ? -9.602 18.391 6.176 1 88.19 165 GLY A CA 1
ATOM 1258 C C . GLY A 1 165 ? -10.82 18.469 7.07 1 88.19 165 GLY A C 1
ATOM 1259 O O . GLY A 1 165 ? -11.023 19.469 7.766 1 88.19 165 GLY A O 1
ATOM 1260 N N . THR A 1 166 ? -11.453 17.312 7.223 1 82.06 166 THR A N 1
ATOM 1261 C CA . THR A 1 166 ? -12.578 17.266 8.148 1 82.06 166 THR A CA 1
ATOM 1262 C C . THR A 1 166 ? -12.094 17.219 9.594 1 82.06 166 THR A C 1
ATOM 1264 O O . THR A 1 166 ? -12.859 17.469 10.523 1 82.06 166 THR A O 1
ATOM 1267 N N . GLY A 1 167 ? -10.852 16.938 9.766 1 87.19 167 GLY A N 1
ATOM 1268 C CA . GLY A 1 167 ? -10.227 16.984 11.078 1 87.19 167 GLY A CA 1
ATOM 1269 C C . GLY A 1 167 ? -10.297 15.664 11.828 1 87.19 167 GLY A C 1
ATOM 1270 O O . GLY A 1 167 ? -9.922 15.586 13 1 87.19 167 GLY A O 1
ATOM 1271 N N . GLY A 1 168 ? -10.703 14.617 11.164 1 83.38 168 GLY A N 1
ATOM 1272 C CA . GLY A 1 168 ? -10.828 13.328 11.82 1 83.38 168 GLY A CA 1
ATOM 1273 C C . GLY A 1 168 ? -9.508 12.797 12.336 1 83.38 168 GLY A C 1
ATOM 1274 O O . GLY A 1 168 ? -9.43 12.281 13.453 1 83.38 168 GLY A O 1
ATOM 1275 N N . THR A 1 169 ? -8.484 12.906 11.57 1 88.25 169 THR A N 1
ATOM 1276 C CA . THR A 1 169 ? -7.18 12.359 11.938 1 88.25 169 THR A CA 1
ATOM 1277 C C . THR A 1 169 ? -6.562 13.156 13.086 1 88.25 169 THR A C 1
ATOM 1279 O O . THR A 1 169 ? -6.133 12.578 14.086 1 88.25 169 THR A O 1
ATOM 1282 N N . ILE A 1 170 ? -6.566 14.438 12.992 1 90.44 170 ILE A N 1
ATOM 1283 C CA . ILE A 1 170 ? -5.883 15.242 14 1 90.44 170 ILE A CA 1
ATOM 1284 C C . ILE A 1 170 ? -6.68 15.219 15.305 1 90.44 170 ILE A C 1
ATOM 1286 O O . ILE A 1 170 ? -6.098 15.242 16.391 1 90.44 170 ILE A O 1
ATOM 1290 N N . ALA A 1 171 ? -7.988 15.234 15.211 1 85.94 171 ALA A N 1
ATOM 1291 C CA . ALA A 1 171 ? -8.805 15.164 16.422 1 85.94 171 ALA A CA 1
ATOM 1292 C C . ALA A 1 171 ? -8.594 13.836 17.141 1 85.94 171 ALA A C 1
ATOM 1294 O O . ALA A 1 171 ? -8.344 13.82 18.359 1 85.94 171 ALA A O 1
ATOM 1295 N N . GLY A 1 172 ? -8.648 12.781 16.375 1 82.56 172 GLY A N 1
ATOM 1296 C CA . GLY A 1 172 ? -8.453 11.469 16.969 1 82.56 172 GLY A CA 1
ATOM 1297 C C . GLY A 1 172 ? -7.066 11.281 17.562 1 82.56 172 GLY A C 1
ATOM 1298 O O . GLY A 1 172 ? -6.922 10.797 18.688 1 82.56 172 GLY A O 1
ATOM 1299 N N . THR A 1 173 ? -6.07 11.617 16.844 1 87.12 173 THR A N 1
ATOM 1300 C CA . THR A 1 173 ? -4.688 11.406 17.266 1 87.12 173 THR A CA 1
ATOM 1301 C C . THR A 1 173 ? -4.34 12.312 18.453 1 87.12 173 THR A C 1
ATOM 1303 O O . THR A 1 173 ? -3.697 11.867 19.406 1 87.12 173 THR A O 1
ATOM 1306 N N . SER A 1 174 ? -4.738 13.562 18.391 1 88.5 174 SER A N 1
ATOM 1307 C CA . SER A 1 174 ? -4.426 14.5 19.469 1 88.5 174 SER A CA 1
ATOM 1308 C C . SER A 1 174 ? -5.086 14.094 20.781 1 88.5 174 SER A C 1
ATOM 1310 O O . SER A 1 174 ? -4.453 14.117 21.844 1 88.5 174 SER A O 1
ATOM 1312 N N . ARG A 1 175 ? -6.285 13.703 20.734 1 82.12 175 ARG A N 1
ATOM 1313 C CA . ARG A 1 175 ? -7.016 13.336 21.953 1 82.12 175 ARG A CA 1
ATOM 1314 C C . ARG A 1 175 ? -6.387 12.109 22.609 1 82.12 175 ARG A C 1
ATOM 1316 O O . ARG A 1 175 ? -6.27 12.055 23.828 1 82.12 175 ARG A O 1
ATOM 1323 N N . TYR A 1 176 ? -6 11.211 21.797 1 79.56 176 TYR A N 1
ATOM 1324 C CA . TYR A 1 176 ? -5.379 10.016 22.344 1 79.56 176 TYR A CA 1
ATOM 1325 C C . TYR A 1 176 ? -4.004 10.328 22.922 1 79.56 176 TYR A C 1
ATOM 1327 O O . TYR A 1 176 ? -3.689 9.93 24.047 1 79.56 176 TYR A O 1
ATOM 1335 N N . LEU A 1 177 ? -3.219 10.992 22.172 1 84.69 177 LEU A N 1
ATOM 1336 C CA . LEU A 1 177 ? -1.839 11.219 22.578 1 84.69 177 LEU A CA 1
ATOM 1337 C C . LEU A 1 177 ? -1.786 12.094 23.828 1 84.69 177 LEU A C 1
ATOM 1339 O O . LEU A 1 177 ? -0.9 11.93 24.672 1 84.69 177 LEU A O 1
ATOM 1343 N N . LYS A 1 178 ? -2.756 12.945 23.984 1 84.12 178 LYS A N 1
ATOM 1344 C CA . LYS A 1 178 ? -2.781 13.844 25.141 1 84.12 178 LYS A CA 1
ATOM 1345 C C . LYS A 1 178 ? -3.158 13.094 26.422 1 84.12 178 LYS A C 1
ATOM 1347 O O . LYS A 1 178 ? -2.979 13.609 27.516 1 84.12 178 LYS A O 1
ATOM 1352 N N . VAL A 1 179 ? -3.568 11.906 26.281 1 76.56 179 VAL A N 1
ATOM 1353 C CA . VAL A 1 179 ? -3.875 11.148 27.5 1 76.56 179 VAL A CA 1
ATOM 1354 C C . VAL A 1 179 ? -2.943 9.945 27.594 1 76.56 179 VAL A C 1
ATOM 1356 O O . VAL A 1 179 ? -2.977 9.211 28.594 1 76.56 179 VAL A O 1
ATOM 1359 N N . SER A 1 180 ? -2.229 9.789 26.547 1 71.31 180 SER A N 1
ATOM 1360 C CA . SER A 1 180 ? -1.332 8.641 26.516 1 71.31 180 SER A CA 1
ATOM 1361 C C . SER A 1 180 ? -0.268 8.734 27.594 1 71.31 180 SER A C 1
ATOM 1363 O O . SER A 1 180 ? 0.241 9.82 27.891 1 71.31 180 SER A O 1
ATOM 1365 N N . GLY A 1 181 ? 0.04 7.621 28.297 1 60.69 181 GLY A N 1
ATOM 1366 C CA . GLY A 1 181 ? 1.058 7.551 29.328 1 60.69 181 GLY A CA 1
ATOM 1367 C C . GLY A 1 181 ? 0.52 7.855 30.719 1 60.69 181 GLY A C 1
ATOM 1368 O O . GLY A 1 181 ? 1.196 7.609 31.719 1 60.69 181 GLY A O 1
ATOM 1369 N N . THR A 1 182 ? -0.542 8.531 30.734 1 60.56 182 THR A N 1
ATOM 1370 C CA . THR A 1 182 ? -1.078 8.898 32.031 1 60.56 182 THR A CA 1
ATOM 1371 C C . THR A 1 182 ? -2.08 7.859 32.531 1 60.56 182 THR A C 1
ATOM 1373 O O . THR A 1 182 ? -2.369 7.781 33.719 1 60.56 182 THR A O 1
ATOM 1376 N N . ILE A 1 183 ? -2.666 7.25 31.609 1 55.81 183 ILE A N 1
ATOM 1377 C CA . ILE A 1 183 ? -3.643 6.227 31.984 1 55.81 183 ILE A CA 1
ATOM 1378 C C . ILE A 1 183 ? -3.146 4.855 31.531 1 55.81 183 ILE A C 1
ATOM 1380 O O . ILE A 1 183 ? -2.363 4.75 30.578 1 55.81 183 ILE A O 1
ATOM 1384 N N . ARG A 1 184 ? -3.09 3.785 32.594 1 46.28 184 ARG A N 1
ATOM 1385 C CA . ARG A 1 184 ? -2.771 2.42 32.188 1 46.28 184 ARG A CA 1
ATOM 1386 C C . ARG A 1 184 ? -3.498 2.051 30.906 1 46.28 184 ARG A C 1
ATOM 1388 O O . ARG A 1 184 ? -4.707 1.806 30.922 1 46.28 184 ARG A O 1
ATOM 1395 N N . ILE A 1 185 ? -3.207 2.658 29.969 1 47 185 ILE A N 1
ATOM 1396 C CA . ILE A 1 185 ? -3.852 2.564 28.672 1 47 185 ILE A CA 1
ATOM 1397 C C . ILE A 1 185 ? -3.666 1.159 28.109 1 47 185 ILE A C 1
ATOM 1399 O O . ILE A 1 185 ? -4.113 0.866 27 1 47 185 ILE A O 1
ATOM 1403 N N . ASP A 1 186 ? -2.781 0.418 28.781 1 43.81 186 ASP A N 1
ATOM 1404 C CA . ASP A 1 186 ? -2.637 -0.947 28.297 1 43.81 186 ASP A CA 1
ATOM 1405 C C . ASP A 1 186 ? -4 -1.59 28.047 1 43.81 186 ASP A C 1
ATOM 1407 O O . ASP A 1 186 ? -4.145 -2.432 27.156 1 43.81 186 ASP A O 1
ATOM 1411 N N . ALA A 1 187 ? -4.809 -1.275 29.031 1 39 187 ALA A N 1
ATOM 1412 C CA . ALA A 1 187 ? -6.137 -1.871 28.922 1 39 187 ALA A CA 1
ATOM 1413 C C . ALA A 1 187 ? -6.852 -1.388 27.656 1 39 187 ALA A C 1
ATOM 1415 O O . ALA A 1 187 ? -7.801 -2.02 27.203 1 39 187 ALA A O 1
ATOM 1416 N N . LEU A 1 188 ? -6.535 -0.255 27.281 1 39.75 188 LEU A N 1
ATOM 1417 C CA . LEU A 1 188 ? -7.191 0.336 26.125 1 39.75 188 LEU A CA 1
ATOM 1418 C C . LEU A 1 188 ? -6.727 -0.331 24.844 1 39.75 188 LEU A C 1
ATOM 1420 O O . LEU A 1 188 ? -7.285 -0.084 23.766 1 39.75 188 LEU A O 1
ATOM 1424 N N . MET A 1 189 ? -5.516 -0.861 24.953 1 41.66 189 MET A N 1
ATOM 1425 C CA . MET A 1 189 ? -5.082 -1.637 23.797 1 41.66 189 MET A CA 1
ATOM 1426 C C . MET A 1 189 ? -6.191 -2.566 23.312 1 41.66 189 MET A C 1
ATOM 1428 O O . MET A 1 189 ? -6.176 -3.021 22.172 1 41.66 189 MET A O 1
ATOM 1432 N N . ILE A 1 190 ? -6.805 -3.068 24.422 1 35.94 190 ILE A N 1
ATOM 1433 C CA . ILE A 1 190 ? -7.945 -3.904 24.078 1 35.94 190 ILE A CA 1
ATOM 1434 C C . ILE A 1 190 ? -8.953 -3.09 23.266 1 35.94 190 ILE A C 1
ATOM 1436 O O . ILE A 1 190 ? -9.789 -3.654 22.547 1 35.94 190 ILE A O 1
ATOM 1440 N N . VAL A 1 191 ? -9.062 -1.848 23.703 1 36.34 191 VAL A N 1
ATOM 1441 C CA . VAL A 1 191 ? -10.039 -1.035 22.984 1 36.34 191 VAL A CA 1
ATOM 1442 C C . VAL A 1 191 ? -9.523 -0.742 21.562 1 36.34 191 VAL A C 1
ATOM 1444 O O . VAL A 1 191 ? -9.883 0.275 20.969 1 36.34 191 VAL A O 1
ATOM 1447 N N . GLN A 1 192 ? -8.305 -0.933 21.375 1 39.47 192 GLN A N 1
ATOM 1448 C CA . GLN A 1 192 ? -7.895 -0.596 20.016 1 39.47 192 GLN A CA 1
ATOM 1449 C C . GLN A 1 192 ? -9.031 -0.811 19.031 1 39.47 192 GLN A C 1
ATOM 1451 O O . GLN A 1 192 ? -8.844 -0.671 17.812 1 39.47 192 GLN A O 1
ATOM 1456 N N . ARG A 1 193 ? -9.773 -1.818 19.344 1 39.28 193 ARG A N 1
ATOM 1457 C CA . ARG A 1 193 ? -10.539 -1.795 18.109 1 39.28 193 ARG A CA 1
ATOM 1458 C C . ARG A 1 193 ? -11.094 -0.401 17.828 1 39.28 193 ARG A C 1
ATOM 1460 O O . ARG A 1 193 ? -11.273 0.396 18.75 1 39.28 193 ARG A O 1
ATOM 1467 N N . TRP A 1 194 ? -11.547 -0.09 16.562 1 37.5 194 TRP A N 1
ATOM 1468 C CA . TRP A 1 194 ? -11.727 1.09 15.719 1 37.5 194 TRP A CA 1
ATOM 1469 C C . TRP A 1 194 ? -12.555 2.15 16.453 1 37.5 194 TRP A C 1
ATOM 1471 O O . TRP A 1 194 ? -12.211 3.336 16.422 1 37.5 194 TRP A O 1
ATOM 1481 N N . SER A 1 195 ? -13.891 1.937 16.578 1 36.66 195 SER A N 1
ATOM 1482 C CA . SER A 1 195 ? -14.844 3.035 16.641 1 36.66 195 SER A CA 1
ATOM 1483 C C . SER A 1 195 ? -14.961 3.588 18.047 1 36.66 195 SER A C 1
ATOM 1485 O O . SER A 1 195 ? -15.219 2.84 19 1 36.66 195 SER A O 1
ATOM 1487 N N . MET A 1 196 ? -13.992 4.336 18.484 1 39.62 196 MET A N 1
ATOM 1488 C CA . MET A 1 196 ? -14.391 4.977 19.734 1 39.62 196 MET A CA 1
ATOM 1489 C C . MET A 1 196 ? -15.398 6.094 19.469 1 39.62 196 MET A C 1
ATOM 1491 O O . MET A 1 196 ? -15.234 6.875 18.531 1 39.62 196 MET A O 1
ATOM 1495 N N . THR A 1 197 ? -16.562 5.887 19.781 1 41.12 197 THR A N 1
ATOM 1496 C CA . THR A 1 197 ? -17.484 7.02 19.859 1 41.12 197 THR A CA 1
ATOM 1497 C C . THR A 1 197 ? -17.031 8 20.938 1 41.12 197 THR A C 1
ATOM 1499 O O . THR A 1 197 ? -16.172 7.68 21.766 1 41.12 197 THR A O 1
ATOM 1502 N N . ASP A 1 198 ? -17.375 9.273 20.75 1 42.75 198 ASP A N 1
ATOM 1503 C CA . ASP A 1 198 ? -17.141 10.352 21.703 1 42.75 198 ASP A CA 1
ATOM 1504 C C . ASP A 1 198 ? -17.078 9.828 23.141 1 42.75 198 ASP A C 1
ATOM 1506 O O . ASP A 1 198 ? -16.266 10.281 23.938 1 42.75 198 ASP A O 1
ATOM 1510 N N . ARG A 1 199 ? -18.047 9 23.453 1 40.88 199 ARG A N 1
ATOM 1511 C CA . ARG A 1 199 ? -18.203 8.602 24.844 1 40.88 199 ARG A CA 1
ATOM 1512 C C . ARG A 1 199 ? -17 7.809 25.328 1 40.88 199 ARG A C 1
ATOM 1514 O O . ARG A 1 199 ? -16.719 7.762 26.531 1 40.88 199 ARG A O 1
ATOM 1521 N N . ASP A 1 200 ? -16.391 7.25 24.312 1 45.28 200 ASP A N 1
ATOM 1522 C CA . ASP A 1 200 ? -15.352 6.32 24.75 1 45.28 200 ASP A CA 1
ATOM 1523 C C . ASP A 1 200 ? -13.953 6.895 24.5 1 45.28 200 ASP A C 1
ATOM 1525 O O . ASP A 1 200 ? -12.945 6.242 24.781 1 45.28 200 ASP A O 1
ATOM 1529 N N . ALA A 1 201 ? -13.969 8.062 23.891 1 50.5 201 ALA A N 1
ATOM 1530 C CA . ALA A 1 201 ? -12.656 8.609 23.578 1 50.5 201 ALA A CA 1
ATOM 1531 C C . ALA A 1 201 ? -11.891 8.984 24.844 1 50.5 201 ALA A C 1
ATOM 1533 O O . ALA A 1 201 ? -12.453 9.602 25.75 1 50.5 201 ALA A O 1
ATOM 1534 N N . PRO A 1 202 ? -10.688 8.477 24.969 1 51.06 202 PRO A N 1
ATOM 1535 C CA . PRO A 1 202 ? -9.883 8.977 26.094 1 51.06 202 PRO A CA 1
ATOM 1536 C C . PRO A 1 202 ? -9.586 10.469 25.984 1 51.06 202 PRO A C 1
ATOM 1538 O O . PRO A 1 202 ? -9.617 11.031 24.891 1 51.06 202 PRO A O 1
ATOM 1541 N N . GLY A 1 203 ? -9.43 11.219 27.141 1 51.06 203 GLY A N 1
ATOM 1542 C CA . GLY A 1 203 ? -9.023 12.617 27.234 1 51.06 203 GLY A CA 1
ATOM 1543 C C . GLY A 1 203 ? -10.18 13.555 27.531 1 51.06 203 GLY A C 1
ATOM 1544 O O . GLY A 1 203 ? -10.164 14.711 27.125 1 51.06 203 GLY A O 1
ATOM 1545 N N . GLY A 1 204 ? -11.234 12.906 27.875 1 48.78 204 GLY A N 1
ATOM 1546 C CA . GLY A 1 204 ? -12.258 13.805 28.391 1 48.78 204 GLY A CA 1
ATOM 1547 C C . GLY A 1 204 ? -11.719 14.789 29.422 1 48.78 204 GLY A C 1
ATOM 1548 O O . GLY A 1 204 ? -10.539 14.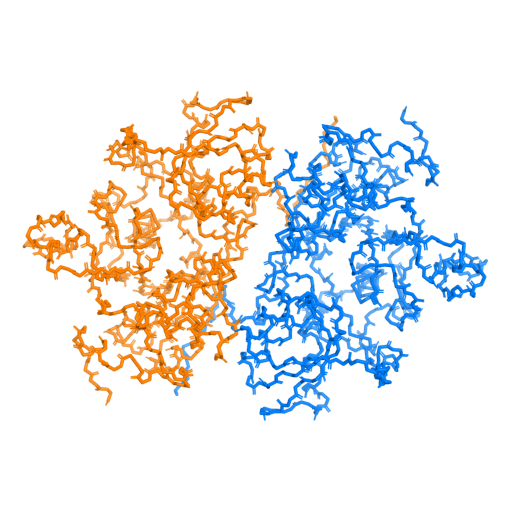734 29.781 1 48.78 204 GLY A O 1
ATOM 1549 N N . ASP A 1 205 ? -12.453 15.906 29.641 1 49.97 205 ASP A N 1
ATOM 1550 C CA . ASP A 1 205 ? -12.133 17.062 30.469 1 49.97 205 ASP A CA 1
ATOM 1551 C C . ASP A 1 205 ? -11.469 16.641 31.781 1 49.97 205 ASP A C 1
ATOM 1553 O O . ASP A 1 205 ? -10.641 17.375 32.312 1 49.97 205 ASP A O 1
ATOM 1557 N N . GLU A 1 206 ? -11.664 15.43 32.031 1 48.03 206 GLU A N 1
ATOM 1558 C CA . GLU A 1 206 ? -11.273 15.109 33.406 1 48.03 206 GLU A CA 1
ATOM 1559 C C . GLU A 1 206 ? -9.938 14.375 33.469 1 48.03 206 GLU A C 1
ATOM 1561 O O . GLU A 1 206 ? -9.359 14.188 34.531 1 48.03 206 GLU A O 1
ATOM 1566 N N . GLN A 1 207 ? -9.398 14.109 32.25 1 56 207 GLN A N 1
ATOM 1567 C CA . GLN A 1 207 ? -8.203 13.281 32.344 1 56 207 GLN A CA 1
ATOM 1568 C C . GLN A 1 207 ? -6.938 14.141 32.281 1 56 207 GLN A C 1
ATOM 1570 O O . GLN A 1 207 ? -6.93 15.211 31.688 1 56 207 GLN A O 1
ATOM 1575 N N . GLU A 1 208 ? -5.941 13.734 33.156 1 61.75 208 GLU A N 1
ATOM 1576 C CA . GLU A 1 208 ? -4.648 14.414 33.125 1 61.75 208 GLU A CA 1
ATOM 1577 C C . GLU A 1 208 ? -4.008 14.32 31.75 1 61.75 208 GLU A C 1
ATOM 1579 O O . GLU A 1 208 ? -3.932 13.234 31.156 1 61.75 208 GLU A O 1
ATOM 1584 N N . ARG A 1 209 ? -3.814 15.406 31.156 1 67.31 209 ARG A N 1
ATOM 1585 C CA . ARG A 1 209 ? -3.24 15.477 29.812 1 67.31 209 ARG A CA 1
ATOM 1586 C C . ARG A 1 209 ? -1.729 15.273 29.859 1 67.31 209 ARG A C 1
ATOM 1588 O O . ARG A 1 209 ? -1.06 15.758 30.766 1 67.31 209 ARG A O 1
ATOM 1595 N N . ASN A 1 210 ? -1.326 14.422 28.922 1 75.56 210 ASN A N 1
ATOM 1596 C CA . ASN A 1 210 ? 0.109 14.352 28.656 1 75.56 210 ASN A CA 1
ATOM 1597 C C . ASN A 1 210 ? 0.642 15.648 28.062 1 75.56 210 ASN A C 1
ATOM 1599 O O . ASN A 1 210 ? 0.523 15.875 26.859 1 75.56 210 ASN A O 1
ATOM 1603 N N . LYS A 1 211 ? 1.153 16.469 28.859 1 73.88 211 LYS A N 1
ATOM 1604 C CA . LYS A 1 211 ? 1.614 17.781 28.453 1 73.88 211 LYS A CA 1
ATOM 1605 C C . LYS A 1 211 ? 2.891 17.688 27.625 1 73.88 211 LYS A C 1
ATOM 1607 O O . LYS A 1 211 ? 3.287 18.672 26.969 1 73.88 211 LYS A O 1
ATOM 1612 N N . ALA A 1 212 ? 3.387 16.594 27.578 1 81.12 212 ALA A N 1
ATOM 1613 C CA . ALA A 1 212 ? 4.676 16.438 26.922 1 81.12 212 ALA A CA 1
ATOM 1614 C C . ALA A 1 212 ? 4.508 16.359 25.406 1 81.12 212 ALA A C 1
ATOM 1616 O O . ALA A 1 212 ? 5.418 16.719 24.656 1 81.12 212 ALA A O 1
ATOM 1617 N N . VAL A 1 213 ? 3.326 16.031 24.953 1 91.44 213 VAL A N 1
ATOM 1618 C CA . VAL A 1 213 ? 3.145 15.867 23.516 1 91.44 213 VAL A CA 1
ATOM 1619 C C . VAL A 1 213 ? 2.543 17.141 22.922 1 91.44 213 VAL A C 1
ATOM 1621 O O . VAL A 1 213 ? 1.45 17.562 23.312 1 91.44 213 VAL A O 1
ATOM 1624 N N . ARG A 1 214 ? 3.23 17.734 22.062 1 95.75 214 ARG A N 1
ATOM 1625 C CA . ARG A 1 214 ? 2.773 18.938 21.359 1 95.75 214 ARG A CA 1
ATOM 1626 C C . ARG A 1 214 ? 2.037 18.578 20.078 1 95.75 214 ARG A C 1
ATOM 1628 O O . ARG A 1 214 ? 2.527 17.781 19.281 1 95.75 214 ARG A O 1
ATOM 1635 N N . VAL A 1 215 ? 0.864 19.141 19.906 1 95.62 215 VAL A N 1
ATOM 1636 C CA . VAL A 1 215 ? 0.075 18.922 18.688 1 95.62 215 VAL A CA 1
ATOM 1637 C C . VAL A 1 215 ? -0.033 20.219 17.891 1 95.62 215 VAL A C 1
ATOM 1639 O O . VAL A 1 215 ? -0.471 21.25 18.422 1 95.62 215 VAL A O 1
ATOM 1642 N N . ALA A 1 216 ? 0.354 20.188 16.641 1 97.31 216 ALA A N 1
ATOM 1643 C CA . ALA A 1 216 ? 0.306 21.375 15.805 1 97.31 216 ALA A CA 1
ATOM 1644 C C . ALA A 1 216 ? -0.503 21.125 14.539 1 97.31 216 ALA A C 1
ATOM 1646 O O . ALA A 1 216 ? -0.377 20.062 13.914 1 97.31 216 ALA A O 1
ATOM 1647 N N . LEU A 1 217 ? -1.339 22.062 14.18 1 96.31 217 LEU A N 1
ATOM 1648 C CA . LEU A 1 217 ? -2.066 22.094 12.914 1 96.31 217 LEU A CA 1
ATOM 1649 C C . LEU A 1 217 ? -1.397 23.047 11.922 1 96.31 217 LEU A C 1
ATOM 1651 O O . LEU A 1 217 ? -1.047 24.172 12.281 1 96.31 217 LEU A O 1
ATOM 1655 N N . ILE A 1 218 ? -1.138 22.562 10.734 1 96.19 218 ILE A N 1
ATOM 1656 C CA . ILE A 1 218 ? -0.662 23.5 9.727 1 96.19 218 ILE A CA 1
ATOM 1657 C C . ILE A 1 218 ? -1.838 24 8.891 1 96.19 218 ILE A C 1
ATOM 1659 O O . ILE A 1 218 ? -2.582 23.203 8.32 1 96.19 218 ILE A O 1
ATOM 1663 N N . ASP A 1 219 ? -2.004 25.234 8.852 1 90.44 219 ASP A N 1
ATOM 1664 C CA . ASP A 1 219 ? -3.064 25.906 8.102 1 90.44 219 ASP A CA 1
ATOM 1665 C C . ASP A 1 219 ? -2.578 26.328 6.723 1 90.44 219 ASP A C 1
ATOM 1667 O O . ASP A 1 219 ? -1.378 26.516 6.512 1 90.44 219 ASP A O 1
ATOM 1671 N N . VAL A 1 220 ? -3.527 26.375 5.793 1 90.25 220 VAL A N 1
ATOM 1672 C CA . VAL A 1 220 ? -3.193 26.703 4.414 1 90.25 220 VAL A CA 1
ATOM 1673 C C . VAL A 1 220 ? -4.031 27.891 3.953 1 90.25 220 VAL A C 1
ATOM 1675 O O . VAL A 1 220 ? -5.078 28.188 4.535 1 90.25 220 VAL A O 1
ATOM 1678 N N . PRO A 1 221 ? -3.479 28.5 2.895 1 87 221 PRO A N 1
ATOM 1679 C CA . PRO A 1 221 ? -4.297 29.578 2.336 1 87 221 PRO A CA 1
ATOM 1680 C C . PRO A 1 221 ? -5.68 29.094 1.892 1 87 221 PRO A C 1
ATOM 1682 O O . PRO A 1 221 ? -5.805 28 1.333 1 87 221 PRO A O 1
ATOM 1685 N N . GLY A 1 222 ? -6.668 29.938 2.17 1 85.75 222 GLY A N 1
ATOM 1686 C CA . GLY A 1 222 ? -8.023 29.609 1.747 1 85.75 222 GLY A CA 1
ATOM 1687 C C . GLY A 1 222 ? -8.812 28.875 2.803 1 85.75 222 GLY A C 1
ATOM 1688 O O . GLY A 1 222 ? -10.031 28.703 2.67 1 85.75 222 GLY A O 1
ATOM 1689 N N . SER A 1 223 ? -8.102 28.484 3.805 1 87.5 223 SER A N 1
ATOM 1690 C CA . SER A 1 223 ? -8.797 27.797 4.891 1 87.5 223 SER A CA 1
ATOM 1691 C C . SER A 1 223 ? -9.836 28.703 5.543 1 87.5 223 SER A C 1
ATOM 1693 O O . SER A 1 223 ? -9.625 29.922 5.66 1 87.5 223 SER A O 1
ATOM 1695 N N . GLY A 1 224 ? -11 28.125 6.012 1 87.44 224 GLY A N 1
ATOM 1696 C CA . GLY A 1 224 ? -12.078 28.859 6.641 1 87.44 224 GLY A CA 1
ATOM 1697 C C . GLY A 1 224 ? -12.039 28.812 8.156 1 87.44 224 GLY A C 1
ATOM 1698 O O . GLY A 1 224 ? -13.008 29.156 8.82 1 87.44 224 GLY A O 1
ATOM 1699 N N . ILE A 1 225 ? -10.914 28.328 8.711 1 89.56 225 ILE A N 1
ATOM 1700 C CA . ILE A 1 225 ? -10.836 28.141 10.156 1 89.56 225 ILE A CA 1
ATOM 1701 C C . ILE A 1 225 ? -9.711 28.984 10.734 1 89.56 225 ILE A C 1
ATOM 1703 O O . ILE A 1 225 ? -8.719 29.266 10.055 1 89.56 225 ILE A O 1
ATOM 1707 N N . LEU A 1 226 ? -9.938 29.469 11.992 1 88.44 226 LEU A N 1
ATOM 1708 C CA . LEU A 1 226 ? -8.945 30.266 12.711 1 88.44 226 LEU A CA 1
ATOM 1709 C C . LEU A 1 226 ? -8.688 29.672 14.102 1 88.44 226 LEU A C 1
ATOM 1711 O O . LEU A 1 226 ? -9.625 29.266 14.781 1 88.44 226 LEU A O 1
ATOM 1715 N N . ALA A 1 227 ? -7.414 29.609 14.391 1 88.75 227 ALA A N 1
ATOM 1716 C CA . ALA A 1 227 ? -7.039 29.188 15.742 1 88.75 227 ALA A CA 1
ATOM 1717 C C . ALA A 1 227 ? -6.738 30.391 16.625 1 88.75 227 ALA A C 1
ATOM 1719 O O . ALA A 1 227 ? -6.082 31.344 16.203 1 88.75 227 ALA A O 1
ATOM 1720 N N . GLU A 1 228 ? -7.23 30.344 17.875 1 90.06 228 GLU A N 1
ATOM 1721 C CA . GLU A 1 228 ? -7.02 31.438 18.812 1 90.06 228 GLU A CA 1
ATOM 1722 C C . GLU A 1 228 ? -6.609 30.906 20.188 1 90.06 228 GLU A C 1
ATOM 1724 O O . GLU A 1 228 ? -6.953 29.781 20.547 1 90.06 228 GLU A O 1
ATOM 1729 N N . ARG A 1 229 ? -5.777 31.734 20.828 1 89.62 229 ARG A N 1
ATOM 1730 C CA . ARG A 1 229 ? -5.43 31.453 22.219 1 89.62 229 ARG A CA 1
ATOM 1731 C C . ARG A 1 229 ? -6.332 32.25 23.172 1 89.62 229 ARG A C 1
ATOM 1733 O O . ARG A 1 229 ? -6.484 33.438 23.031 1 89.62 229 ARG A O 1
ATOM 1740 N N . LYS A 1 230 ? -6.844 31.484 24.031 1 87.06 230 LYS A N 1
ATOM 1741 C CA . LYS A 1 230 ? -7.645 32.125 25.078 1 87.06 230 LYS A CA 1
ATOM 1742 C C . LYS A 1 230 ? -6.938 32.031 26.422 1 87.06 230 LYS A C 1
ATOM 1744 O O . LYS A 1 230 ? -6.285 31.031 26.734 1 87.06 230 LYS A O 1
ATOM 1749 N N . PRO A 1 231 ? -6.895 33.125 27.234 1 83.19 231 PRO A N 1
ATOM 1750 C CA . PRO A 1 231 ? -6.141 33.219 28.484 1 83.19 231 PRO A CA 1
ATOM 1751 C C . PRO A 1 231 ? -6.359 32 29.391 1 83.19 231 PRO A C 1
ATOM 1753 O O . PRO A 1 231 ? -5.406 31.5 30 1 83.19 231 PRO A O 1
ATOM 1756 N N . ASP A 1 232 ? -7.449 31.531 29.562 1 83 232 ASP A N 1
ATOM 1757 C CA . ASP A 1 232 ? -7.719 30.484 30.547 1 83 232 ASP A CA 1
ATOM 1758 C C . ASP A 1 232 ? -7.867 29.125 29.875 1 83 232 ASP A C 1
ATOM 1760 O O . ASP A 1 232 ? -8.391 28.188 30.484 1 83 232 ASP A O 1
ATOM 1764 N N . GLU A 1 233 ? -7.246 29.094 28.734 1 82.38 233 GLU A N 1
ATOM 1765 C CA . GLU A 1 233 ? -7.297 27.797 28.047 1 82.38 233 GLU A CA 1
ATOM 1766 C C . GLU A 1 233 ? -5.898 27.328 27.641 1 82.38 233 GLU A C 1
ATOM 1768 O O . GLU A 1 233 ? -5.18 28.047 26.938 1 82.38 233 GLU A O 1
ATOM 1773 N N . PRO A 1 234 ? -5.531 26.203 28.156 1 82.56 234 PRO A N 1
ATOM 1774 C CA . PRO A 1 234 ? -4.195 25.703 27.812 1 82.56 234 PRO A CA 1
ATOM 1775 C C . PRO A 1 234 ? -4.059 25.359 26.344 1 82.56 234 PRO A C 1
ATOM 1777 O O . PRO A 1 234 ? -2.977 25.5 25.766 1 82.56 234 PRO A O 1
ATOM 1780 N N . LEU A 1 235 ? -5.141 24.938 25.734 1 90.12 235 LEU A N 1
ATOM 1781 C CA . LEU A 1 235 ? -5.137 24.562 24.328 1 90.12 235 LEU A CA 1
ATOM 1782 C C . LEU A 1 235 ? -5.742 25.656 23.453 1 90.12 235 LEU A C 1
ATOM 1784 O O . LEU A 1 235 ? -6.5 26.5 23.953 1 90.12 235 LEU A O 1
ATOM 1788 N N . LEU A 1 236 ? -5.379 25.578 22.188 1 92.75 236 LEU A N 1
ATOM 1789 C CA . LEU A 1 236 ? -5.953 26.516 21.234 1 92.75 236 LEU A CA 1
ATOM 1790 C C . LEU A 1 236 ? -7.414 26.188 20.953 1 92.75 236 LEU A C 1
ATOM 1792 O O . LEU A 1 236 ? -7.812 25.016 21 1 92.75 236 LEU A O 1
ATOM 1796 N N . VAL A 1 237 ? -8.109 27.281 20.656 1 90 237 VAL A N 1
ATOM 1797 C CA . VAL A 1 237 ? -9.508 27.109 20.281 1 90 237 VAL A CA 1
ATOM 1798 C C . VAL A 1 237 ? -9.695 27.484 18.812 1 90 237 VAL A C 1
ATOM 1800 O O . VAL A 1 237 ? -9.141 28.469 18.328 1 90 237 VAL A O 1
ATOM 1803 N N . LEU A 1 238 ? -10.508 26.625 18.125 1 91.56 238 LEU A N 1
ATOM 1804 C CA . LEU A 1 238 ? -10.766 26.875 16.703 1 91.56 238 LEU A CA 1
ATOM 1805 C C . LEU A 1 238 ? -12.102 27.594 16.516 1 91.56 238 LEU A C 1
ATOM 1807 O O . LEU A 1 238 ? -13.07 27.297 17.234 1 91.56 238 LEU A O 1
ATOM 1811 N N . ARG A 1 239 ? -12.102 28.516 15.609 1 90.94 239 ARG A N 1
ATOM 1812 C CA . ARG A 1 239 ? -13.336 29.203 15.258 1 90.94 239 ARG A CA 1
ATOM 1813 C C . ARG A 1 239 ? -13.469 29.328 13.742 1 90.94 239 ARG A C 1
ATOM 1815 O O . ARG A 1 239 ? -12.469 29.375 13.023 1 90.94 239 ARG A O 1
ATOM 1822 N N . GLN A 1 240 ? -14.719 29.391 13.281 1 91.94 240 GLN A N 1
ATOM 1823 C CA . GLN A 1 240 ? -15.016 29.641 11.883 1 91.94 240 GLN A CA 1
ATOM 1824 C C . GLN A 1 240 ? -14.617 31.062 11.477 1 91.94 240 GLN A C 1
ATOM 1826 O O . GLN A 1 240 ? -14.969 32.031 12.164 1 91.94 240 GLN A O 1
ATOM 1831 N N . LYS A 1 241 ? -13.922 31.188 10.406 1 92 241 LYS A N 1
ATOM 1832 C CA . LYS A 1 241 ? -13.617 32.531 9.898 1 92 241 LYS A CA 1
ATOM 1833 C C . LYS A 1 241 ? -14.883 33.25 9.414 1 92 241 LYS A C 1
ATOM 1835 O O . LYS A 1 241 ? -15.789 32.594 8.875 1 92 241 LYS A O 1
ATOM 1840 N N . THR A 1 242 ? -14.836 34.531 9.617 1 91.31 242 THR A N 1
ATOM 1841 C CA . THR A 1 242 ? -15.891 35.344 9.008 1 91.31 242 THR A CA 1
ATOM 1842 C C . THR A 1 242 ? -15.711 35.438 7.5 1 91.31 242 THR A C 1
ATOM 1844 O O . THR A 1 242 ? -14.648 35.062 6.977 1 91.31 242 THR A O 1
ATOM 1847 N N . GLU A 1 243 ? -16.75 35.844 6.855 1 88.75 243 GLU A N 1
ATOM 1848 C CA . GLU A 1 243 ? -16.656 35.969 5.406 1 88.75 243 GLU A CA 1
ATOM 1849 C C . GLU A 1 243 ? -15.547 36.938 5.023 1 88.75 243 GLU A C 1
ATOM 1851 O O . GLU A 1 243 ? -14.859 36.75 4.02 1 88.75 243 GLU A O 1
ATOM 1856 N N . GLU A 1 244 ? -15.414 37.938 5.812 1 90.19 244 GLU A N 1
ATOM 1857 C CA . GLU A 1 244 ? -14.359 38.906 5.566 1 90.19 244 GLU A CA 1
ATOM 1858 C C . GLU A 1 244 ? -12.977 38.312 5.746 1 90.19 244 GLU A C 1
ATOM 1860 O O . GLU A 1 244 ? -12.062 38.594 4.965 1 90.19 244 GLU A O 1
ATOM 1865 N N . GLU A 1 245 ? -12.859 37.531 6.781 1 88.69 245 GLU A N 1
ATOM 1866 C CA . GLU A 1 245 ? -11.586 36.875 7.043 1 88.69 245 GLU A CA 1
ATOM 1867 C C . GLU A 1 245 ? -11.258 35.875 5.941 1 88.69 245 GLU A C 1
ATOM 1869 O O . GLU A 1 245 ? -10.094 35.719 5.559 1 88.69 245 GLU A O 1
ATOM 1874 N N . LYS A 1 246 ? -12.211 35.156 5.434 1 86.44 246 LYS A N 1
ATOM 1875 C CA . LYS A 1 246 ? -12.039 34.156 4.371 1 86.44 246 LYS A CA 1
ATOM 1876 C C . LYS A 1 246 ? -11.586 34.812 3.072 1 86.44 246 LYS A C 1
ATOM 1878 O O . LYS A 1 246 ? -10.766 34.281 2.338 1 86.44 246 LYS A O 1
ATOM 1883 N N . ALA A 1 247 ? -12.219 35.906 2.764 1 83.94 247 ALA A N 1
ATOM 1884 C CA . ALA A 1 247 ? -11.891 36.625 1.532 1 83.94 247 ALA A CA 1
ATOM 1885 C C . ALA A 1 247 ? -10.422 37.031 1.497 1 83.94 247 ALA A C 1
ATOM 1887 O O . ALA A 1 247 ? -9.82 37.125 0.423 1 83.94 247 ALA A O 1
ATOM 1888 N N . LYS A 1 248 ? -9.82 37.156 2.662 1 82.75 248 LYS A N 1
ATOM 1889 C CA . LYS A 1 248 ? -8.422 37.562 2.76 1 82.75 248 LYS A CA 1
ATOM 1890 C C . LYS A 1 248 ? -7.496 36.375 2.861 1 82.75 248 LYS A C 1
ATOM 1892 O O . LYS A 1 248 ? -6.273 36.531 2.84 1 82.75 248 LYS A O 1
ATOM 1897 N N . SER A 1 249 ? -8.031 35.188 2.949 1 80.75 249 SER A N 1
ATOM 1898 C CA . SER A 1 249 ? -7.238 34 3.264 1 80.75 249 SER A CA 1
ATOM 1899 C C . SER A 1 249 ? -6.676 33.375 1.997 1 80.75 249 SER A C 1
ATOM 1901 O O . SER A 1 249 ? -5.883 32.438 2.07 1 80.75 249 SER A O 1
ATOM 1903 N N . GLY A 1 250 ? -6.945 33.875 0.799 1 81.44 250 GLY A N 1
ATOM 1904 C CA . GLY A 1 250 ? -6.418 33.312 -0.434 1 81.44 250 GLY A CA 1
ATOM 1905 C C . GLY A 1 250 ? -7.109 32.031 -0.845 1 81.44 250 GLY A C 1
ATOM 1906 O O . GLY A 1 250 ? -8.266 31.797 -0.482 1 81.44 250 GLY A O 1
ATOM 1907 N N . SER A 1 251 ? -6.469 31.266 -1.797 1 82.06 251 SER A N 1
ATOM 1908 C CA . SER A 1 251 ? -6.988 29.984 -2.285 1 82.06 251 SER A CA 1
ATOM 1909 C C . SER A 1 251 ? -5.879 28.953 -2.396 1 82.06 251 SER A C 1
ATOM 1911 O O . SER A 1 251 ? -4.695 29.297 -2.385 1 82.06 251 SER A O 1
ATOM 1913 N N . SER A 1 252 ? -6.281 27.781 -2.332 1 84.75 252 SER A N 1
ATOM 1914 C CA . SER A 1 252 ? -5.332 26.672 -2.461 1 84.75 252 SER A CA 1
ATOM 1915 C C . SER A 1 252 ? -5.805 25.656 -3.488 1 84.75 252 SER A C 1
ATOM 1917 O O . SER A 1 252 ? -7.004 25.391 -3.598 1 84.75 252 SER A O 1
ATOM 1919 N N . VAL A 1 253 ? -4.84 25.078 -4.16 1 84.25 253 VAL A N 1
ATOM 1920 C CA . VAL A 1 253 ? -5.172 24.047 -5.137 1 84.25 253 VAL A CA 1
ATOM 1921 C C . VAL A 1 253 ? -4.953 22.672 -4.52 1 84.25 253 VAL A C 1
ATOM 1923 O O . VAL A 1 253 ? -5.18 21.641 -5.176 1 84.25 253 VAL A O 1
ATOM 1926 N N . MET A 1 254 ? -4.508 22.703 -3.285 1 83.06 254 MET A N 1
ATOM 1927 C CA . MET A 1 254 ? -4.25 21.422 -2.609 1 83.06 254 MET A CA 1
ATOM 1928 C C . MET A 1 254 ? -5.559 20.734 -2.242 1 83.06 254 MET A C 1
ATOM 1930 O O . MET A 1 254 ? -6.527 21.391 -1.852 1 83.06 254 MET A O 1
ATOM 1934 N N . GLU A 1 255 ? -5.551 19.438 -2.393 1 77.56 255 GLU A N 1
ATOM 1935 C CA . GLU A 1 255 ? -6.762 18.656 -2.158 1 77.56 255 GLU A CA 1
ATOM 1936 C C . GLU A 1 255 ? -6.762 18.031 -0.762 1 77.56 255 GLU A C 1
ATOM 1938 O O . GLU A 1 255 ? -5.715 17.609 -0.27 1 77.56 255 GLU A O 1
ATOM 1943 N N . GLY A 1 256 ? -7.879 17.969 -0.1 1 75.31 256 GLY A N 1
ATOM 1944 C CA . GLY A 1 256 ? -8.078 17.219 1.13 1 75.31 256 GLY A CA 1
ATOM 1945 C C . GLY A 1 256 ? -7.707 18 2.375 1 75.31 256 GLY A C 1
ATOM 1946 O O . GLY A 1 256 ? -7.711 17.469 3.48 1 75.31 256 GLY A O 1
ATOM 1947 N N . ILE A 1 257 ? -7.297 19.25 2.121 1 81.5 257 ILE A N 1
ATOM 1948 C CA . ILE A 1 257 ? -6.875 20.031 3.275 1 81.5 257 ILE A CA 1
ATOM 1949 C C . ILE A 1 257 ? -7.488 21.438 3.193 1 81.5 257 ILE A C 1
ATOM 1951 O O . ILE A 1 257 ? -8 21.828 2.146 1 81.5 257 ILE A O 1
ATOM 1955 N N . GLY A 1 258 ? -7.406 22.172 4.297 1 75.25 258 GLY A N 1
ATOM 1956 C CA . GLY A 1 258 ? -7.922 23.531 4.32 1 75.25 258 GLY A CA 1
ATOM 1957 C C . GLY A 1 258 ? -9.438 23.594 4.262 1 75.25 258 GLY A C 1
ATOM 1958 O O . GLY A 1 258 ? -10 24.234 3.379 1 75.25 258 GLY A O 1
ATOM 1959 N N . SER A 1 259 ? -10.078 23.109 5.184 1 75.62 259 SER A N 1
ATOM 1960 C CA . SER A 1 259 ? -11.531 23.062 5.176 1 75.62 259 SER A CA 1
ATOM 1961 C C . SER A 1 259 ? -12.133 24.469 5.211 1 75.62 259 SER A C 1
ATOM 1963 O O . SER A 1 259 ? -11.641 25.344 5.922 1 75.62 259 SER A O 1
ATOM 1965 N N . SER A 1 260 ? -13.148 24.609 4.434 1 78.38 260 SER A N 1
ATOM 1966 C CA . SER A 1 260 ? -13.875 25.875 4.438 1 78.38 260 SER A CA 1
ATOM 1967 C C . SER A 1 260 ? -14.781 25.984 5.656 1 78.38 260 SER A C 1
ATOM 1969 O O . SER A 1 260 ? -15.203 27.078 6.02 1 78.38 260 SER A O 1
ATOM 1971 N N . LEU A 1 261 ? -15.016 24.859 6.246 1 82.5 261 LEU A N 1
ATOM 1972 C CA . LEU A 1 261 ? -15.906 24.812 7.402 1 82.5 261 LEU A CA 1
ATOM 1973 C C . LEU A 1 261 ? -15.195 24.188 8.602 1 82.5 261 LEU A C 1
ATOM 1975 O O . LEU A 1 261 ? -14.336 23.328 8.438 1 82.5 261 LEU A O 1
ATOM 1979 N N . LEU A 1 262 ? -15.633 24.734 9.734 1 88.19 262 LEU A N 1
ATOM 1980 C CA . LEU A 1 262 ? -15.227 24.062 10.961 1 88.19 262 LEU A CA 1
ATOM 1981 C C . LEU A 1 262 ? -16.109 22.859 11.25 1 88.19 262 LEU A C 1
ATOM 1983 O O . LEU A 1 262 ? -17.156 22.984 11.898 1 88.19 262 LEU A O 1
ATOM 1987 N N . TYR A 1 263 ? -15.602 21.75 10.867 1 83.62 263 TYR A N 1
ATOM 1988 C CA . TYR A 1 263 ? -16.328 20.516 11.102 1 83.62 263 TYR A CA 1
ATOM 1989 C C . TYR A 1 263 ? -16.281 20.125 12.578 1 83.62 263 TYR A C 1
ATOM 1991 O O . TYR A 1 263 ? -15.367 20.516 13.297 1 83.62 263 TYR A O 1
ATOM 1999 N N . ALA A 1 264 ? -17.234 19.344 12.992 1 80 264 ALA A N 1
ATOM 2000 C CA . ALA A 1 264 ? -17.328 18.906 14.383 1 80 264 ALA A CA 1
ATOM 2001 C C . ALA A 1 264 ? -16.094 18.125 14.805 1 80 264 ALA A C 1
ATOM 2003 O O . ALA A 1 264 ? -15.633 18.219 15.945 1 80 264 ALA A O 1
ATOM 2004 N N . ASN A 1 265 ? -15.555 17.359 13.898 1 81.44 265 ASN A N 1
ATOM 2005 C CA . ASN A 1 265 ? -14.336 16.609 14.18 1 81.44 265 ASN A CA 1
ATOM 2006 C C . ASN A 1 265 ? -13.172 17.547 14.523 1 81.44 265 ASN A C 1
ATOM 2008 O O . ASN A 1 265 ? -12.5 17.359 15.539 1 81.44 265 ASN A O 1
ATOM 2012 N N . LEU A 1 266 ? -13.008 18.469 13.672 1 86.94 266 LEU A N 1
ATOM 2013 C CA . LEU A 1 266 ? -11.867 19.375 13.828 1 86.94 266 LEU A CA 1
ATOM 2014 C C . LEU A 1 266 ? -11.992 20.188 15.109 1 86.94 266 LEU A C 1
ATOM 2016 O O . LEU A 1 266 ? -10.984 20.5 15.758 1 86.94 266 LEU A O 1
ATOM 2020 N N . ALA A 1 267 ? -13.211 20.516 15.484 1 84.88 267 ALA A N 1
ATOM 2021 C CA . ALA A 1 267 ? -13.461 21.297 16.688 1 84.88 267 ALA A CA 1
ATOM 2022 C C . ALA A 1 267 ? -13.023 20.531 17.938 1 84.88 267 ALA A C 1
ATOM 2024 O O . ALA A 1 267 ? -12.805 21.141 19 1 84.88 267 ALA A O 1
ATOM 2025 N N . GLN A 1 268 ? -12.828 19.281 17.797 1 82.25 268 GLN A N 1
ATOM 2026 C CA . GLN A 1 268 ? -12.477 18.453 18.953 1 82.25 268 GLN A CA 1
ATOM 2027 C C . GLN A 1 268 ? -10.969 18.25 19.031 1 82.25 268 GLN A C 1
ATOM 2029 O O . GLN A 1 268 ? -10.469 17.641 19.984 1 82.25 268 GLN A O 1
ATOM 2034 N N . ALA A 1 269 ? -10.25 18.734 18.125 1 88.12 269 ALA A N 1
ATOM 2035 C CA . ALA A 1 269 ? -8.797 18.578 18.125 1 88.12 269 ALA A CA 1
ATOM 2036 C C . ALA A 1 269 ? -8.164 19.312 19.312 1 88.12 269 ALA A C 1
ATOM 2038 O O . ALA A 1 269 ? -8.586 20.406 19.672 1 88.12 269 ALA A O 1
ATOM 2039 N N . GLN A 1 270 ? -7.258 18.656 19.953 1 89.38 270 GLN A N 1
ATOM 2040 C CA . GLN A 1 270 ? -6.504 19.266 21.047 1 89.38 270 GLN A CA 1
ATOM 2041 C C . GLN A 1 270 ? -5.176 19.844 20.547 1 89.38 270 GLN A C 1
ATOM 2043 O O . GLN A 1 270 ? -4.18 19.125 20.469 1 89.38 270 GLN A O 1
ATOM 2048 N N . LEU A 1 271 ? -5.152 21.141 20.312 1 94.25 271 LEU A N 1
ATOM 2049 C CA . LEU A 1 271 ? -4.043 21.766 19.594 1 94.25 271 LEU A CA 1
ATOM 2050 C C . LEU A 1 271 ? -3.209 22.641 20.531 1 94.25 271 LEU A C 1
ATOM 2052 O O . LEU A 1 271 ? -3.758 23.406 21.312 1 94.25 271 LEU A O 1
ATOM 2056 N N . ASP A 1 272 ? -1.928 22.484 20.453 1 95.19 272 ASP A N 1
ATOM 2057 C CA . ASP A 1 272 ? -0.996 23.328 21.188 1 95.19 272 ASP A CA 1
ATOM 2058 C C . ASP A 1 272 ? -0.493 24.469 20.312 1 95.19 272 ASP A C 1
ATOM 2060 O O . ASP A 1 272 ? -0.108 25.531 20.828 1 95.19 272 ASP A O 1
ATOM 2064 N N . ASP A 1 273 ? -0.458 24.281 19.016 1 94.62 273 ASP A N 1
ATOM 2065 C CA . ASP A 1 273 ? 0.138 25.25 18.094 1 94.62 273 ASP A CA 1
ATOM 2066 C C . ASP A 1 273 ? -0.542 25.188 16.734 1 94.62 273 ASP A C 1
ATOM 2068 O O . ASP A 1 273 ? -1.21 24.219 16.406 1 94.62 273 ASP A O 1
ATOM 2072 N N . VAL A 1 274 ? -0.383 26.297 16.016 1 95.44 274 VAL A N 1
ATOM 2073 C CA . VAL A 1 274 ? -0.799 26.359 14.617 1 95.44 274 VAL A CA 1
ATOM 2074 C C . VAL A 1 274 ? 0.357 26.875 13.766 1 95.44 274 VAL A C 1
ATOM 2076 O O . VAL A 1 274 ? 1.003 27.859 14.102 1 95.44 274 VAL A O 1
ATOM 2079 N N . LEU A 1 275 ? 0.667 26.156 12.766 1 96.31 275 LEU A N 1
ATOM 2080 C CA . LEU A 1 275 ? 1.678 26.516 11.773 1 96.31 275 LEU A CA 1
ATOM 2081 C C . LEU A 1 275 ? 1.026 27.031 10.5 1 96.31 275 LEU A C 1
ATOM 2083 O O . LEU A 1 275 ? -0.166 26.812 10.273 1 96.31 275 LEU A O 1
ATOM 2087 N N . HIS A 1 276 ? 1.817 27.734 9.719 1 92.88 276 HIS A N 1
ATOM 2088 C CA . HIS A 1 276 ? 1.245 28.328 8.523 1 92.88 276 HIS A CA 1
ATOM 2089 C C . HIS A 1 276 ? 2.105 28.031 7.297 1 92.88 276 HIS A C 1
ATOM 2091 O O . HIS A 1 276 ? 3.326 28.203 7.336 1 92.88 276 HIS A O 1
ATOM 2097 N N . ALA A 1 277 ? 1.431 27.547 6.297 1 89.38 277 ALA A N 1
ATOM 2098 C CA . ALA A 1 277 ? 2.029 27.484 4.965 1 89.38 277 ALA A CA 1
ATOM 2099 C C . ALA A 1 277 ? 1.546 28.656 4.102 1 89.38 277 ALA A C 1
ATOM 2101 O O . ALA A 1 277 ? 0.38 29.047 4.176 1 89.38 277 ALA A O 1
ATOM 2102 N N . ASP A 1 278 ? 2.391 29.281 3.359 1 83.75 278 ASP A N 1
ATOM 2103 C CA . ASP A 1 278 ? 2.018 30.516 2.662 1 83.75 278 ASP A CA 1
ATOM 2104 C C . ASP A 1 278 ? 1.611 30.219 1.219 1 83.75 278 ASP A C 1
ATOM 2106 O O . ASP A 1 278 ? 0.922 31.031 0.588 1 83.75 278 ASP A O 1
ATOM 2110 N N . GLU A 1 279 ? 2.113 29.281 0.561 1 87.69 279 GLU A N 1
ATOM 2111 C CA . GLU A 1 279 ? 1.814 29.016 -0.842 1 87.69 279 GLU A CA 1
ATOM 2112 C C . GLU A 1 279 ? 1.77 27.516 -1.114 1 87.69 279 GLU A C 1
ATOM 2114 O O . GLU A 1 279 ? 2.469 26.734 -0.46 1 87.69 279 GLU A O 1
ATOM 2119 N N . ASP A 1 280 ? 0.988 27.188 -2.131 1 92.5 280 ASP A N 1
ATOM 2120 C CA . ASP A 1 280 ? 0.888 25.812 -2.59 1 92.5 280 ASP A CA 1
ATOM 2121 C C . ASP A 1 280 ? 2.246 25.281 -3.053 1 92.5 280 ASP A C 1
ATOM 2123 O O . ASP A 1 280 ? 2.539 24.094 -2.912 1 92.5 280 ASP A O 1
ATOM 2127 N N . ALA A 1 281 ? 3.049 26.219 -3.533 1 93.88 281 ALA A N 1
ATOM 2128 C CA . ALA A 1 281 ? 4.352 25.859 -4.09 1 93.88 281 ALA A CA 1
ATOM 2129 C C . ALA A 1 281 ? 5.219 25.156 -3.049 1 93.88 281 ALA A C 1
ATOM 2131 O O . ALA A 1 281 ? 6 24.266 -3.383 1 93.88 281 ALA A O 1
ATOM 2132 N N . THR A 1 282 ? 5.082 25.562 -1.807 1 94.25 282 THR A N 1
ATOM 2133 C CA . THR A 1 282 ? 5.891 24.984 -0.74 1 94.25 282 THR A CA 1
ATOM 2134 C C . THR A 1 282 ? 5.59 23.5 -0.58 1 94.25 282 THR A C 1
ATOM 2136 O O . THR A 1 282 ? 6.508 22.672 -0.55 1 94.25 282 THR A O 1
ATOM 2139 N N . ALA A 1 283 ? 4.34 23.172 -0.477 1 95.06 283 ALA A N 1
ATOM 2140 C CA . ALA A 1 283 ? 3.938 21.766 -0.331 1 95.06 283 ALA A CA 1
ATOM 2141 C C . ALA A 1 283 ? 4.312 20.953 -1.568 1 95.06 283 ALA A C 1
ATOM 2143 O O . ALA A 1 283 ? 4.75 19.812 -1.457 1 95.06 283 ALA A O 1
ATOM 2144 N N . ILE A 1 284 ? 4.117 21.562 -2.727 1 96.5 284 ILE A N 1
ATOM 2145 C CA . ILE A 1 284 ? 4.398 20.875 -3.98 1 96.5 284 ILE A CA 1
ATOM 2146 C C . ILE A 1 284 ? 5.898 20.625 -4.105 1 96.5 284 ILE A C 1
ATOM 2148 O O . ILE A 1 284 ? 6.32 19.531 -4.508 1 96.5 284 ILE A O 1
ATOM 2152 N N . GLU A 1 285 ? 6.711 21.578 -3.766 1 96.94 285 GLU A N 1
ATOM 2153 C CA . GLU A 1 285 ? 8.156 21.391 -3.807 1 96.94 285 GLU A CA 1
ATOM 2154 C C . GLU A 1 285 ? 8.602 20.328 -2.803 1 96.94 285 GLU A C 1
ATOM 2156 O O . GLU A 1 285 ? 9.523 19.562 -3.076 1 96.94 285 GLU A O 1
ATOM 2161 N N . MET A 1 286 ? 8.008 20.312 -1.632 1 97.75 286 MET A N 1
ATOM 2162 C CA . MET A 1 286 ? 8.305 19.266 -0.655 1 97.75 286 MET A CA 1
ATOM 2163 C C . MET A 1 286 ? 7.977 17.891 -1.218 1 97.75 286 MET A C 1
ATOM 2165 O O . MET A 1 286 ? 8.719 16.938 -1 1 97.75 286 MET A O 1
ATOM 2169 N N . ALA A 1 287 ? 6.84 17.75 -1.933 1 97.81 287 ALA A N 1
ATOM 2170 C CA . ALA A 1 287 ? 6.48 16.484 -2.562 1 97.81 287 ALA A CA 1
ATOM 2171 C C . ALA A 1 287 ? 7.586 16 -3.496 1 97.81 287 ALA A C 1
ATOM 2173 O O . ALA A 1 287 ? 7.984 14.836 -3.451 1 97.81 287 ALA A O 1
ATOM 2174 N N . HIS A 1 288 ? 8.062 16.922 -4.324 1 97.62 288 HIS A N 1
ATOM 2175 C CA . HIS A 1 288 ? 9.148 16.609 -5.246 1 97.62 288 HIS A CA 1
ATOM 2176 C C . HIS A 1 288 ? 10.43 16.266 -4.492 1 97.62 288 HIS A C 1
ATOM 2178 O O . HIS A 1 288 ? 11.156 15.344 -4.867 1 97.62 288 HIS A O 1
ATOM 2184 N N . TYR A 1 289 ? 10.719 17.047 -3.432 1 97.94 289 TYR A N 1
ATOM 2185 C CA . TYR A 1 289 ? 11.914 16.844 -2.621 1 97.94 289 TYR A CA 1
ATOM 2186 C C . TYR A 1 289 ? 11.898 15.461 -1.979 1 97.94 289 TYR A C 1
ATOM 2188 O O . TYR A 1 289 ? 12.906 14.742 -2.014 1 97.94 289 TYR A O 1
ATOM 2196 N N . MET A 1 290 ? 10.766 15.047 -1.365 1 98.44 290 MET A N 1
ATOM 2197 C CA . MET A 1 290 ? 10.648 13.742 -0.72 1 98.44 290 MET A CA 1
ATOM 2198 C C . MET A 1 290 ? 10.859 12.609 -1.727 1 98.44 290 MET A C 1
ATOM 2200 O O . MET A 1 290 ? 11.461 11.594 -1.402 1 98.44 290 MET A O 1
ATOM 2204 N N . LEU A 1 291 ? 10.305 12.766 -2.924 1 97.75 291 LEU A N 1
ATOM 2205 C CA . LEU A 1 291 ? 10.469 11.758 -3.965 1 97.75 291 LEU A CA 1
ATOM 2206 C C . LEU A 1 291 ? 11.938 11.641 -4.375 1 97.75 291 LEU A C 1
ATOM 2208 O O . LEU A 1 291 ? 12.484 10.539 -4.43 1 97.75 291 LEU A O 1
ATOM 2212 N N . ARG A 1 292 ? 12.617 12.727 -4.547 1 95.19 292 ARG A N 1
ATOM 2213 C CA . ARG A 1 292 ? 13.961 12.758 -5.117 1 95.19 292 ARG A CA 1
ATOM 2214 C C . ARG A 1 292 ? 15 12.367 -4.078 1 95.19 292 ARG A C 1
ATOM 2216 O O . ARG A 1 292 ? 16.016 11.742 -4.406 1 95.19 292 ARG A O 1
ATOM 2223 N N . LYS A 1 293 ? 14.695 12.695 -2.83 1 95.19 293 LYS A N 1
ATOM 2224 C CA . LYS A 1 293 ? 15.734 12.547 -1.818 1 95.19 293 LYS A CA 1
ATOM 2225 C C . LYS A 1 293 ? 15.477 11.328 -0.938 1 95.19 293 LYS A C 1
ATOM 2227 O O . LYS A 1 293 ? 16.406 10.734 -0.402 1 95.19 293 LYS A O 1
ATOM 2232 N N . GLU A 1 294 ? 14.219 10.984 -0.793 1 96.88 294 GLU A N 1
ATOM 2233 C CA . GLU A 1 294 ? 13.891 9.922 0.147 1 96.88 294 GLU A CA 1
ATOM 2234 C C . GLU A 1 294 ? 13.25 8.734 -0.566 1 96.88 294 GLU A C 1
ATOM 2236 O O . GLU A 1 294 ? 13.086 7.664 0.021 1 96.88 294 GLU A O 1
ATOM 2241 N N . GLY A 1 295 ? 12.898 8.906 -1.863 1 97.5 295 GLY A N 1
ATOM 2242 C CA . GLY A 1 295 ? 12.203 7.852 -2.586 1 97.5 295 GLY A CA 1
ATOM 2243 C C . GLY A 1 295 ? 10.758 7.695 -2.164 1 97.5 295 GLY A C 1
ATOM 2244 O O . GLY A 1 295 ? 10.141 6.66 -2.416 1 97.5 295 GLY A O 1
ATOM 2245 N N . ILE A 1 296 ? 10.227 8.672 -1.462 1 98.44 296 ILE A N 1
ATOM 2246 C CA . ILE A 1 296 ? 8.852 8.609 -0.979 1 98.44 296 ILE A CA 1
ATOM 2247 C C . ILE A 1 296 ? 7.945 9.453 -1.875 1 98.44 296 ILE A C 1
ATOM 2249 O O . ILE A 1 296 ? 8.094 10.672 -1.942 1 98.44 296 ILE A O 1
ATOM 2253 N N . PHE A 1 297 ? 7.035 8.828 -2.629 1 98.5 297 PHE A N 1
ATOM 2254 C CA . PHE A 1 297 ? 6.129 9.43 -3.604 1 98.5 297 PHE A CA 1
ATOM 2255 C C . PHE A 1 297 ? 4.805 9.812 -2.953 1 98.5 297 PHE A C 1
ATOM 2257 O O . PHE A 1 297 ? 3.947 8.953 -2.736 1 98.5 297 PHE A O 1
ATOM 2264 N N . LEU A 1 298 ? 4.613 11.133 -2.686 1 98 298 LEU A N 1
ATOM 2265 C CA . LEU A 1 298 ? 3.525 11.555 -1.807 1 98 298 LEU A CA 1
ATOM 2266 C C . LEU A 1 298 ? 2.506 12.391 -2.566 1 98 298 LEU A C 1
ATOM 2268 O O . LEU A 1 298 ? 2.84 13.031 -3.568 1 98 298 LEU A O 1
ATOM 2272 N N . GLY A 1 299 ? 1.281 12.328 -2.031 1 96.06 299 GLY A N 1
ATOM 2273 C CA . GLY A 1 299 ? 0.282 13.312 -2.412 1 96.06 299 GLY A CA 1
ATOM 2274 C C . GLY A 1 299 ? 0.468 14.656 -1.72 1 96.06 299 GLY A C 1
ATOM 2275 O O . GLY A 1 299 ? 1.409 14.828 -0.942 1 96.06 299 GLY A O 1
ATOM 2276 N N . SER A 1 300 ? -0.484 15.562 -1.978 1 92.38 300 SER A N 1
ATOM 2277 C CA . SER A 1 300 ? -0.377 16.938 -1.521 1 92.38 300 SER A CA 1
ATOM 2278 C C . SER A 1 300 ? -0.449 17.031 -0 1 92.38 300 SER A C 1
ATOM 2280 O O . SER A 1 300 ? 0.377 17.703 0.628 1 92.38 300 SER A O 1
ATOM 2282 N N . SER A 1 301 ? -1.423 16.344 0.593 1 94.88 301 SER A N 1
ATOM 2283 C CA . SER A 1 301 ? -1.602 16.438 2.039 1 94.88 301 SER A CA 1
ATOM 2284 C C . SER A 1 301 ? -0.4 15.859 2.779 1 94.88 301 SER A C 1
ATOM 2286 O O . SER A 1 301 ? 0.05 16.438 3.777 1 94.88 301 SER A O 1
ATOM 2288 N N . GLY A 1 302 ? 0.102 14.734 2.295 1 96.88 302 GLY A N 1
ATOM 2289 C CA . GLY A 1 302 ? 1.282 14.148 2.904 1 96.88 302 GLY A CA 1
ATOM 2290 C C . GLY A 1 302 ? 2.508 15.039 2.816 1 96.88 302 GLY A C 1
ATOM 2291 O O . GLY A 1 302 ? 3.287 15.125 3.768 1 96.88 302 GLY A O 1
ATOM 2292 N N . ALA A 1 303 ? 2.672 15.703 1.695 1 97.38 303 ALA A N 1
ATOM 2293 C CA . ALA A 1 303 ? 3.797 16.609 1.511 1 97.38 303 ALA A CA 1
ATOM 2294 C C . ALA A 1 303 ? 3.701 17.797 2.465 1 97.38 303 ALA A C 1
ATOM 2296 O O . ALA A 1 303 ? 4.699 18.203 3.07 1 97.38 303 ALA A O 1
ATOM 2297 N N . LEU A 1 304 ? 2.525 18.359 2.559 1 97.06 304 LEU A N 1
ATOM 2298 C CA . LEU A 1 304 ? 2.322 19.453 3.49 1 97.06 304 LEU A CA 1
ATOM 2299 C C . LEU A 1 304 ? 2.592 19.016 4.926 1 97.06 304 LEU A C 1
ATOM 2301 O O . LEU A 1 304 ? 3.137 19.781 5.723 1 97.06 304 LEU A O 1
ATOM 2305 N N . ASN A 1 305 ? 2.203 17.812 5.238 1 98 305 ASN A N 1
ATOM 2306 C CA . ASN A 1 305 ? 2.469 17.25 6.562 1 98 305 ASN A CA 1
ATOM 2307 C C . ASN A 1 305 ? 3.965 17.188 6.852 1 98 305 ASN A C 1
ATOM 2309 O O . ASN A 1 305 ? 4.395 17.375 7.988 1 98 305 ASN A O 1
ATOM 2313 N N . CYS A 1 306 ? 4.727 16.859 5.848 1 98.62 306 CYS A N 1
ATOM 2314 C CA . CYS A 1 306 ? 6.176 16.844 6.023 1 98.62 306 CYS A CA 1
ATOM 2315 C C . CYS A 1 306 ? 6.695 18.234 6.363 1 98.62 306 CYS A C 1
ATOM 2317 O O . CYS A 1 306 ? 7.586 18.375 7.203 1 98.62 306 CYS A O 1
ATOM 2319 N N . VAL A 1 307 ? 6.133 19.234 5.699 1 98.25 307 VAL A N 1
ATOM 2320 C CA . VAL A 1 307 ? 6.492 20.609 6.016 1 98.25 307 VAL A CA 1
ATOM 2321 C C . VAL A 1 307 ? 6.137 20.922 7.469 1 98.25 307 VAL A C 1
ATOM 2323 O O . VAL A 1 307 ? 6.941 21.484 8.203 1 98.25 307 VAL A O 1
ATOM 2326 N N . ALA A 1 308 ? 4.969 20.5 7.871 1 98.38 308 ALA A N 1
ATOM 2327 C CA . ALA A 1 308 ? 4.496 20.734 9.234 1 98.38 308 ALA A CA 1
ATOM 2328 C C . ALA A 1 308 ? 5.426 20.078 10.25 1 98.38 308 ALA A C 1
ATOM 2330 O O . ALA A 1 308 ? 5.773 20.703 11.266 1 98.38 308 ALA A O 1
ATOM 2331 N N . ALA A 1 309 ? 5.789 18.875 10.008 1 98.69 309 ALA A N 1
ATOM 2332 C CA . ALA A 1 309 ? 6.66 18.125 10.922 1 98.69 309 ALA A CA 1
ATOM 2333 C C . ALA A 1 309 ? 8.031 18.797 11.031 1 98.69 309 ALA A C 1
ATOM 2335 O O . ALA A 1 309 ? 8.602 18.875 12.117 1 98.69 309 ALA A O 1
ATOM 2336 N N . TYR A 1 310 ? 8.539 19.25 9.891 1 98.56 310 TYR A N 1
ATOM 2337 C CA . TYR A 1 310 ? 9.812 19.969 9.867 1 98.56 310 TYR A CA 1
ATOM 2338 C C . TYR A 1 310 ? 9.75 21.219 10.734 1 98.56 310 TYR A C 1
ATOM 2340 O O . TYR A 1 310 ? 10.633 21.453 11.562 1 98.56 310 TYR A O 1
ATOM 2348 N N . LEU A 1 311 ? 8.734 22 10.562 1 98.38 311 LEU A N 1
ATOM 2349 C CA . LEU A 1 311 ? 8.57 23.25 11.305 1 98.38 311 LEU A CA 1
ATOM 2350 C C . LEU A 1 311 ? 8.43 22.969 12.797 1 98.38 311 LEU A C 1
ATOM 2352 O O . LEU A 1 311 ? 9.047 23.656 13.617 1 98.38 311 LEU A O 1
ATOM 2356 N N . LEU A 1 312 ? 7.582 22 13.133 1 98.44 312 LEU A N 1
ATOM 2357 C CA . LEU A 1 312 ? 7.406 21.672 14.547 1 98.44 312 LEU A CA 1
ATOM 2358 C C . LEU A 1 312 ? 8.719 21.203 15.164 1 98.44 312 LEU A C 1
ATOM 2360 O O . LEU A 1 312 ? 9.039 21.562 16.297 1 98.44 312 LEU A O 1
ATOM 2364 N N . ALA A 1 313 ? 9.445 20.375 14.453 1 98.19 313 ALA A N 1
ATOM 2365 C CA . ALA A 1 313 ? 10.742 19.891 14.93 1 98.19 313 ALA A CA 1
ATOM 2366 C C . ALA A 1 313 ? 11.695 21.047 15.211 1 98.19 313 ALA A C 1
ATOM 2368 O O . ALA A 1 313 ? 12.383 21.062 16.234 1 98.19 313 ALA A O 1
ATOM 2369 N N . LYS A 1 314 ? 11.75 22 14.305 1 97.94 314 LYS A N 1
ATOM 2370 C CA . LYS A 1 314 ? 12.594 23.172 14.492 1 97.94 314 LYS A CA 1
ATOM 2371 C C . LYS A 1 314 ? 12.188 23.953 15.742 1 97.94 314 LYS A C 1
ATOM 2373 O O . LYS A 1 314 ? 13.047 24.438 16.484 1 97.94 314 LYS A O 1
ATOM 2378 N N . LYS A 1 315 ? 10.93 24.062 15.977 1 97.31 315 LYS A N 1
ATOM 2379 C CA . LYS A 1 315 ? 10.438 24.797 17.141 1 97.31 315 LYS A CA 1
ATOM 2380 C C . LYS A 1 315 ? 10.766 24.062 18.438 1 97.31 315 LYS A C 1
ATOM 2382 O O . LYS A 1 315 ? 11.07 24.688 19.438 1 97.31 315 LYS A O 1
ATOM 2387 N N . LEU A 1 316 ? 10.609 22.734 18.422 1 96.44 316 LEU A N 1
ATOM 2388 C CA . LEU A 1 316 ? 10.875 21.938 19.609 1 96.44 316 LEU A CA 1
ATOM 2389 C C . LEU A 1 316 ? 12.375 21.875 19.906 1 96.44 316 LEU A C 1
ATOM 2391 O O . LEU A 1 316 ? 12.781 21.812 21.062 1 96.44 316 LEU A O 1
ATOM 2395 N N . GLY A 1 317 ? 13.164 21.828 18.812 1 96 317 GLY A N 1
ATOM 2396 C CA . GLY A 1 317 ? 14.609 21.781 18.984 1 96 317 GLY A CA 1
ATOM 2397 C C . GLY A 1 317 ? 15.172 20.375 18.906 1 96 317 GLY A C 1
ATOM 2398 O O . GLY A 1 317 ? 14.422 19.406 18.938 1 96 317 GLY A O 1
ATOM 2399 N N . PRO A 1 318 ? 16.516 20.266 18.875 1 96.56 318 PRO A N 1
ATOM 2400 C CA . PRO A 1 318 ? 17.203 18.984 18.672 1 96.56 318 PRO A CA 1
ATOM 2401 C C . PRO A 1 318 ? 16.859 17.953 19.75 1 96.56 318 PRO A C 1
ATOM 2403 O O . PRO A 1 318 ? 16.656 18.312 20.906 1 96.56 318 PRO A O 1
ATOM 2406 N N . GLY A 1 319 ? 16.781 16.719 19.328 1 96.81 319 GLY A N 1
ATOM 2407 C CA . GLY A 1 319 ? 16.625 15.617 20.281 1 96.81 319 GLY A CA 1
ATOM 2408 C C . GLY A 1 319 ? 15.195 15.148 20.422 1 96.81 319 GLY A C 1
ATOM 2409 O O . GLY A 1 319 ? 14.93 14.117 21.031 1 96.81 319 GLY A O 1
ATOM 2410 N N . HIS A 1 320 ? 14.266 15.797 19.844 1 97.31 320 HIS A N 1
ATOM 2411 C CA . HIS A 1 320 ? 12.859 15.461 19.984 1 97.31 320 HIS A CA 1
ATOM 2412 C C . HIS A 1 320 ? 12.414 14.461 18.922 1 97.31 320 HIS A C 1
ATOM 2414 O O . HIS A 1 320 ? 13.094 14.289 17.906 1 97.31 320 HIS A O 1
ATOM 2420 N N . CYS A 1 321 ? 11.305 13.773 19.156 1 97.5 321 CYS A N 1
ATOM 2421 C CA . CYS A 1 321 ? 10.664 12.844 18.234 1 97.5 321 CYS A CA 1
ATOM 2422 C C . CYS A 1 321 ? 9.328 13.406 17.75 1 97.5 321 CYS A C 1
ATOM 2424 O O . CYS A 1 321 ? 8.406 13.594 18.547 1 97.5 321 CYS A O 1
ATOM 2426 N N . VAL A 1 322 ? 9.281 13.688 16.484 1 98.12 322 VAL A N 1
ATOM 2427 C CA . VAL A 1 322 ? 8.086 14.266 15.875 1 98.12 322 VAL A CA 1
ATOM 2428 C C . VAL A 1 322 ? 7.496 13.281 14.867 1 98.12 322 VAL A C 1
ATOM 2430 O O . VAL A 1 322 ? 8.234 12.625 14.125 1 98.12 322 VAL A O 1
ATOM 2433 N N . VAL A 1 323 ? 6.148 13.133 14.828 1 97.44 323 VAL A N 1
ATOM 2434 C CA . VAL A 1 323 ? 5.48 12.219 13.906 1 97.44 323 VAL A CA 1
ATOM 2435 C C . VAL A 1 323 ? 4.488 12.992 13.039 1 97.44 323 VAL A C 1
ATOM 2437 O O . VAL A 1 323 ? 3.885 13.969 13.5 1 97.44 323 VAL A O 1
ATOM 2440 N N . THR A 1 324 ? 4.379 12.68 11.828 1 98.06 324 THR A N 1
ATOM 2441 C CA . THR A 1 324 ? 3.352 13.172 10.922 1 98.06 324 THR A CA 1
ATOM 2442 C C . THR A 1 324 ? 2.756 12.031 10.102 1 98.06 324 THR A C 1
ATOM 2444 O O . THR A 1 324 ? 3.014 10.859 10.383 1 98.06 324 THR A O 1
ATOM 2447 N N . PHE A 1 325 ? 1.884 12.375 9.109 1 97 325 PHE A N 1
ATOM 2448 C CA . PHE A 1 325 ? 1.191 11.352 8.336 1 97 325 PHE A CA 1
ATOM 2449 C C . PHE A 1 325 ? 1.519 11.477 6.852 1 97 325 PHE A C 1
ATOM 2451 O O . PHE A 1 325 ? 1.406 12.562 6.277 1 97 325 PHE A O 1
ATOM 2458 N N . LEU A 1 326 ? 1.979 10.414 6.27 1 98.06 326 LEU A N 1
ATOM 2459 C CA . LEU A 1 326 ? 2.111 10.281 4.82 1 98.06 326 LEU A CA 1
ATOM 2460 C C . LEU A 1 326 ? 0.844 9.688 4.211 1 98.06 326 LEU A C 1
ATOM 2462 O O . LEU A 1 326 ? 0.734 8.469 4.066 1 98.06 326 LEU A O 1
ATOM 2466 N N . CYS A 1 327 ? -0.056 10.461 3.846 1 96.62 327 CYS A N 1
ATOM 2467 C CA . CYS A 1 327 ? -1.48 10.164 3.738 1 96.62 327 CYS A CA 1
ATOM 2468 C C . CYS A 1 327 ? -1.756 9.227 2.566 1 96.62 327 CYS A C 1
ATOM 2470 O O . CYS A 1 327 ? -2.525 8.273 2.697 1 96.62 327 CYS A O 1
ATOM 2472 N N . ASP A 1 328 ? -1.283 9.531 1.364 1 96.88 328 ASP A N 1
ATOM 2473 C CA . ASP A 1 328 ? -1.508 8.727 0.165 1 96.88 328 ASP A CA 1
ATOM 2474 C C . ASP A 1 328 ? -0.36 8.898 -0.83 1 96.88 328 ASP A C 1
ATOM 2476 O O . ASP A 1 328 ? 0.588 9.641 -0.572 1 96.88 328 ASP A O 1
ATOM 2480 N N . SER A 1 329 ? -0.425 8.141 -1.899 1 96.94 329 SER A N 1
ATOM 2481 C CA . SER A 1 329 ? 0.644 8.125 -2.893 1 96.94 329 SER A CA 1
ATOM 2482 C C . SER A 1 329 ? 0.489 9.266 -3.891 1 96.94 329 SER A C 1
ATOM 2484 O O . SER A 1 329 ? -0.632 9.656 -4.223 1 96.94 329 SER A O 1
ATOM 2486 N N . GLY A 1 330 ? 1.589 9.703 -4.457 1 96.56 330 GLY A N 1
ATOM 2487 C CA . GLY A 1 330 ? 1.604 10.703 -5.508 1 96.56 330 GLY A CA 1
ATOM 2488 C C . GLY A 1 330 ? 0.998 10.211 -6.809 1 96.56 330 GLY A C 1
ATOM 2489 O O . GLY A 1 330 ? 0.69 11.016 -7.695 1 96.56 330 GLY A O 1
ATOM 2490 N N . SER A 1 331 ? 0.8 8.945 -6.891 1 93.62 331 SER A N 1
ATOM 2491 C CA . SER A 1 331 ? 0.255 8.367 -8.117 1 93.62 331 SER A CA 1
ATOM 2492 C C . SER A 1 331 ? -1.112 8.961 -8.445 1 93.62 331 SER A C 1
ATOM 2494 O O . SER A 1 331 ? -1.488 9.062 -9.617 1 93.62 331 SER A O 1
ATOM 2496 N N . ARG A 1 332 ? -1.805 9.391 -7.453 1 90.38 332 ARG A N 1
ATOM 2497 C CA . ARG A 1 332 ? -3.141 9.953 -7.633 1 90.38 332 ARG A CA 1
ATOM 2498 C C . ARG A 1 332 ? -3.068 11.414 -8.062 1 90.38 332 ARG A C 1
ATOM 2500 O O . ARG A 1 332 ? -4.086 12.008 -8.422 1 90.38 332 ARG A O 1
ATOM 2507 N N . TYR A 1 333 ? -1.829 11.945 -8.125 1 92.88 333 TYR A N 1
ATOM 2508 C CA . TYR A 1 333 ? -1.64 13.367 -8.398 1 92.88 333 TYR A CA 1
ATOM 2509 C C . TYR A 1 333 ? -0.666 13.578 -9.547 1 92.88 333 TYR A C 1
ATOM 2511 O O . TYR A 1 333 ? -0.104 14.664 -9.703 1 92.88 333 TYR A O 1
ATOM 2519 N N . GLU A 1 334 ? -0.452 12.508 -10.273 1 92.56 334 GLU A N 1
ATOM 2520 C CA . GLU A 1 334 ? 0.511 12.57 -11.367 1 92.56 334 GLU A CA 1
ATOM 2521 C C . GLU A 1 334 ? 0.116 13.633 -12.383 1 92.56 334 GLU A C 1
ATOM 2523 O O . GLU A 1 334 ? 0.977 14.312 -12.945 1 92.56 334 GLU A O 1
ATOM 2528 N N . SER A 1 335 ? -1.181 13.758 -12.672 1 90.25 335 SER A N 1
ATOM 2529 C CA . SER A 1 335 ? -1.676 14.695 -13.672 1 90.25 335 SER A CA 1
ATOM 2530 C C . SER A 1 335 ? -1.794 16.094 -13.102 1 90.25 335 SER A C 1
ATOM 2532 O O . SER A 1 335 ? -2.195 17.031 -13.805 1 90.25 335 SER A O 1
ATOM 2534 N N . LYS A 1 336 ? -1.419 16.312 -11.875 1 92.81 336 LYS A N 1
ATOM 2535 C CA . LYS A 1 336 ? -1.529 17.609 -11.203 1 92.81 336 LYS A CA 1
ATOM 2536 C C . LYS A 1 336 ? -0.174 18.062 -10.672 1 92.81 336 LYS A C 1
ATOM 2538 O O . LYS A 1 336 ? 0.69 18.484 -11.445 1 92.81 336 LYS A O 1
ATOM 2543 N N . ILE A 1 337 ? 0.131 17.797 -9.422 1 95.19 337 ILE A N 1
ATOM 2544 C CA . ILE A 1 337 ? 1.26 18.453 -8.773 1 95.19 337 ILE A CA 1
ATOM 2545 C C . ILE A 1 337 ? 2.57 17.891 -9.32 1 95.19 337 ILE A C 1
ATOM 2547 O O . ILE A 1 337 ? 3.637 18.469 -9.109 1 95.19 337 ILE A O 1
ATOM 2551 N N . TYR A 1 338 ? 2.537 16.812 -10.062 1 96.19 338 TYR A N 1
ATOM 2552 C CA . TYR A 1 338 ? 3.744 16.25 -10.664 1 96.19 338 TYR A CA 1
ATOM 2553 C C . TYR A 1 338 ? 3.762 16.469 -12.172 1 96.19 338 TYR A C 1
ATOM 2555 O O . TYR A 1 338 ? 4.641 15.953 -12.867 1 96.19 338 TYR A O 1
ATOM 2563 N N . ASN A 1 339 ? 2.764 17.125 -12.68 1 95.38 339 ASN A N 1
ATOM 2564 C CA . ASN A 1 339 ? 2.641 17.422 -14.102 1 95.38 339 ASN A CA 1
ATOM 2565 C C . ASN A 1 339 ? 3.121 18.844 -14.43 1 95.38 339 ASN A C 1
ATOM 2567 O O . ASN A 1 339 ? 2.486 19.812 -14.039 1 95.38 339 ASN A O 1
ATOM 2571 N N . PRO A 1 340 ? 4.172 18.922 -15.234 1 94.25 340 PRO A N 1
ATOM 2572 C CA . PRO A 1 340 ? 4.711 20.25 -15.555 1 94.25 340 PRO A CA 1
ATOM 2573 C C . PRO A 1 340 ? 3.695 21.156 -16.25 1 94.25 340 PRO A C 1
ATOM 2575 O O . PRO A 1 340 ? 3.658 22.359 -16.016 1 94.25 340 PRO A O 1
ATOM 2578 N N . ALA A 1 341 ? 2.941 20.594 -17.141 1 95.38 341 ALA A N 1
ATOM 2579 C CA . ALA A 1 341 ? 1.937 21.375 -17.859 1 95.38 341 ALA A CA 1
ATOM 2580 C C . ALA A 1 341 ? 0.882 21.922 -16.906 1 95.38 341 ALA A C 1
ATOM 2582 O O . ALA A 1 341 ? 0.436 23.062 -17.047 1 95.38 341 ALA A O 1
ATOM 2583 N N . TRP A 1 342 ? 0.458 21.125 -15.977 1 94.69 342 TRP A N 1
ATOM 2584 C CA . TRP A 1 342 ? -0.513 21.547 -14.969 1 94.69 342 TRP A CA 1
ATOM 2585 C C . TRP A 1 342 ? 0.062 22.656 -14.102 1 94.69 342 TRP A C 1
ATOM 2587 O O . TRP A 1 342 ? -0.623 23.641 -13.797 1 94.69 342 TRP A O 1
ATOM 2597 N N . LEU A 1 343 ? 1.289 22.531 -13.648 1 96.12 343 LEU A N 1
ATOM 2598 C CA . LEU A 1 343 ? 1.947 23.547 -12.836 1 96.12 343 LEU A CA 1
ATOM 2599 C C . LEU A 1 343 ? 2.004 24.891 -13.57 1 96.12 343 LEU A C 1
ATOM 2601 O O . LEU A 1 343 ? 1.737 25.938 -12.984 1 96.12 343 LEU A O 1
ATOM 2605 N N . LYS A 1 344 ? 2.324 24.797 -14.812 1 96.38 344 LYS A N 1
ATOM 2606 C CA . LYS A 1 344 ? 2.367 26 -15.633 1 96.38 344 LYS A CA 1
ATOM 2607 C C . LYS A 1 344 ? 0.988 26.656 -15.734 1 96.38 344 LYS A C 1
ATOM 2609 O O . LYS A 1 344 ? 0.859 27.875 -15.625 1 96.38 344 LYS A O 1
ATOM 2614 N N . GLU A 1 345 ? 0.053 25.812 -16.016 1 95.81 345 GLU A N 1
ATOM 2615 C CA . GLU A 1 345 ? -1.321 26.297 -16.109 1 95.81 345 GLU A CA 1
ATOM 2616 C C . GLU A 1 345 ? -1.755 27 -14.82 1 95.81 345 GLU A C 1
ATOM 2618 O O . GLU A 1 345 ? -2.484 28 -14.867 1 95.81 345 GLU A O 1
ATOM 2623 N N . LYS A 1 346 ? -1.346 26.516 -13.68 1 94.06 346 LYS A N 1
ATOM 2624 C CA . LYS A 1 346 ? -1.722 27.062 -12.375 1 94.06 346 LYS A CA 1
ATOM 2625 C C . LYS A 1 346 ? -0.748 28.156 -11.945 1 94.06 346 LYS A C 1
ATOM 2627 O O . LYS A 1 346 ? -0.881 28.719 -10.852 1 94.06 346 LYS A O 1
ATOM 2632 N N . ASN A 1 347 ? 0.236 28.422 -12.734 1 94.12 347 ASN A N 1
ATOM 2633 C CA . ASN A 1 347 ? 1.259 29.438 -12.477 1 94.12 347 ASN A CA 1
ATOM 2634 C C . ASN A 1 347 ? 2.031 29.125 -11.195 1 94.12 347 ASN A C 1
ATOM 2636 O O . ASN A 1 347 ? 2.229 30.016 -10.352 1 94.12 347 ASN A O 1
ATOM 2640 N N . ILE A 1 348 ? 2.309 27.875 -11.016 1 94.44 348 ILE A N 1
ATOM 2641 C CA . ILE A 1 348 ? 3.092 27.438 -9.867 1 94.44 348 ILE A CA 1
ATOM 2642 C C . ILE A 1 348 ? 4.512 27.078 -10.32 1 94.44 348 ILE A C 1
ATOM 2644 O O . ILE A 1 348 ? 4.703 26.25 -11.211 1 94.44 348 ILE A O 1
ATOM 2648 N N . THR A 1 349 ? 5.457 27.703 -9.773 1 92.75 349 THR A N 1
ATOM 2649 C CA . THR A 1 349 ? 6.863 27.438 -10.047 1 92.75 349 THR A CA 1
ATOM 2650 C C . THR A 1 349 ? 7.535 26.812 -8.828 1 92.75 349 THR A C 1
ATOM 2652 O O . THR A 1 349 ? 7.418 27.328 -7.711 1 92.75 349 THR A O 1
ATOM 2655 N N . ILE A 1 350 ? 8.164 25.719 -9.047 1 90.38 350 ILE A N 1
ATOM 2656 C CA . ILE A 1 350 ? 8.883 25.078 -7.953 1 90.38 350 ILE A CA 1
ATOM 2657 C C . ILE A 1 350 ? 10.375 25.047 -8.273 1 90.38 350 ILE A C 1
ATOM 2659 O O . ILE A 1 350 ? 10.773 25.109 -9.438 1 90.38 350 ILE A O 1
ATOM 2663 N N . GLY A 1 351 ? 11.18 25.062 -7.238 1 86.75 351 GLY A N 1
ATOM 2664 C CA . GLY A 1 351 ? 12.617 24.938 -7.406 1 86.75 351 GLY A CA 1
ATOM 2665 C C . GLY A 1 351 ? 13.055 23.516 -7.73 1 86.75 351 GLY A C 1
ATOM 2666 O O . GLY A 1 351 ? 12.219 22.656 -8.023 1 86.75 351 GLY A O 1
ATOM 2667 N N . PRO A 1 352 ? 14.383 23.328 -7.789 1 83.5 352 PRO A N 1
ATOM 2668 C CA . PRO A 1 352 ? 14.938 22.016 -8.156 1 83.5 352 PRO A CA 1
ATOM 2669 C C . PRO A 1 352 ? 14.742 20.969 -7.059 1 83.5 352 PRO A C 1
ATOM 2671 O O . PRO A 1 352 ? 14.945 19.781 -7.301 1 83.5 352 PRO A O 1
ATOM 2674 N N . ALA A 1 353 ? 14.297 21.391 -5.875 1 83.25 353 ALA A N 1
ATOM 2675 C CA . ALA A 1 353 ? 14.062 20.453 -4.777 1 83.25 353 ALA A CA 1
ATOM 2676 C C . ALA A 1 353 ? 15.328 19.672 -4.43 1 83.25 353 ALA A C 1
ATOM 2678 O O . ALA A 1 353 ? 15.297 18.453 -4.25 1 83.25 353 ALA A O 1
ATOM 2679 N N . GLU A 1 354 ? 16.484 20.359 -4.387 1 86.44 354 GLU A N 1
ATOM 2680 C CA . GLU A 1 354 ? 17.781 19.719 -4.141 1 86.44 354 GLU A CA 1
ATOM 2681 C C . GLU A 1 354 ? 18.141 19.766 -2.658 1 86.44 354 GLU A C 1
ATOM 2683 O O . GLU A 1 354 ? 18.891 18.922 -2.172 1 86.44 354 GLU A O 1
ATOM 2688 N N . ASP A 1 355 ? 17.641 20.766 -2.045 1 92.44 355 ASP A N 1
ATOM 2689 C CA . ASP A 1 355 ? 17.828 20.922 -0.604 1 92.44 355 ASP A CA 1
ATOM 2690 C C . ASP A 1 355 ? 16.609 21.594 0.034 1 92.44 355 ASP A C 1
ATOM 2692 O O . ASP A 1 355 ? 15.578 21.781 -0.616 1 92.44 355 ASP A O 1
ATOM 2696 N N . LEU A 1 356 ? 16.672 21.906 1.312 1 95.69 356 LEU A N 1
ATOM 2697 C CA . LEU A 1 356 ? 15.508 22.375 2.049 1 95.69 356 LEU A CA 1
ATOM 2698 C C . LEU A 1 356 ? 15.484 23.906 2.105 1 95.69 356 LEU A C 1
ATOM 2700 O O . LEU A 1 356 ? 14.773 24.484 2.93 1 95.69 356 LEU A O 1
ATOM 2704 N N . SER A 1 357 ? 16.25 24.578 1.188 1 94.12 357 SER A N 1
ATOM 2705 C CA . SER A 1 357 ? 16.359 26.047 1.221 1 94.12 357 SER A CA 1
ATOM 2706 C C . SER A 1 357 ? 15.008 26.688 0.908 1 94.12 357 SER A C 1
ATOM 2708 O O . SER A 1 357 ? 14.758 27.828 1.309 1 94.12 357 SER A O 1
ATOM 2710 N N . PHE A 1 358 ? 14.133 25.953 0.206 1 94.06 358 PHE A N 1
ATOM 2711 C CA . PHE A 1 358 ? 12.828 26.5 -0.158 1 94.06 358 PHE A CA 1
ATOM 2712 C C . PHE A 1 358 ? 11.938 26.656 1.072 1 94.06 358 PHE A C 1
ATOM 2714 O O . PHE A 1 358 ? 10.875 27.266 1.006 1 94.06 358 PHE A O 1
ATOM 2721 N N . LEU A 1 359 ? 12.398 26.203 2.281 1 95.56 359 LEU A N 1
ATOM 2722 C CA . LEU A 1 359 ? 11.609 26.297 3.508 1 95.56 359 LEU A CA 1
ATOM 2723 C C . LEU A 1 359 ? 12.008 27.516 4.312 1 95.56 359 LEU A C 1
ATOM 2725 O O . LEU A 1 359 ? 11.383 27.844 5.324 1 95.56 359 LEU A O 1
ATOM 2729 N N . ARG A 1 360 ? 13.055 28.266 3.949 1 93.38 360 ARG A N 1
ATOM 2730 C CA . ARG A 1 360 ? 13.578 29.375 4.73 1 93.38 360 ARG A CA 1
ATOM 2731 C C . ARG A 1 360 ? 12.5 30.422 4.984 1 93.38 360 ARG A C 1
ATOM 2733 O O . ARG A 1 360 ? 12.359 30.922 6.105 1 93.38 360 ARG A O 1
ATOM 2740 N N . HIS A 1 361 ? 11.836 30.766 3.955 1 91.94 361 HIS A N 1
ATOM 2741 C CA . HIS A 1 361 ? 10.805 31.797 4.102 1 91.94 361 HIS A CA 1
ATOM 2742 C C . HIS A 1 361 ? 9.672 31.312 5.004 1 91.94 361 HIS A C 1
ATOM 2744 O O . HIS A 1 361 ? 9.078 32.094 5.734 1 91.94 361 HIS A O 1
ATOM 2750 N N . ILE A 1 362 ? 9.336 30.047 4.957 1 94.19 362 ILE A N 1
ATOM 2751 C CA . ILE A 1 362 ? 8.281 29.469 5.781 1 94.19 362 ILE A CA 1
ATOM 2752 C C . ILE A 1 362 ? 8.734 29.438 7.242 1 94.19 362 ILE A C 1
ATOM 2754 O O . ILE A 1 362 ? 7.918 29.609 8.148 1 94.19 362 ILE A O 1
ATOM 2758 N N . GLU A 1 363 ? 10.039 29.141 7.477 1 95.81 363 GLU A N 1
ATOM 2759 C CA . GLU A 1 363 ? 10.594 29.219 8.82 1 95.81 363 GLU A CA 1
ATOM 2760 C C . GLU A 1 363 ? 10.391 30.609 9.422 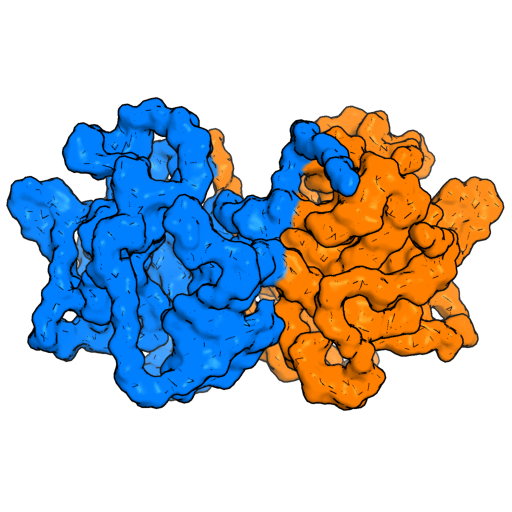1 95.81 363 GLU A C 1
ATOM 2762 O O . GLU A 1 363 ? 9.945 30.734 10.562 1 95.81 363 GLU A O 1
ATOM 2767 N N . GLU A 1 364 ? 10.68 31.578 8.656 1 94.31 364 GLU A N 1
ATOM 2768 C CA . GLU A 1 364 ? 10.531 32.969 9.102 1 94.31 364 GLU A CA 1
ATOM 2769 C C . GLU A 1 364 ? 9.062 33.281 9.391 1 94.31 364 GLU A C 1
ATOM 2771 O O . GLU A 1 364 ? 8.758 33.938 10.398 1 94.31 364 GLU A O 1
ATOM 2776 N N . LEU A 1 365 ? 8.234 32.844 8.508 1 93.38 365 LEU A N 1
ATOM 2777 C CA . LEU A 1 365 ? 6.797 33.062 8.656 1 93.38 365 LEU A CA 1
ATOM 2778 C C . LEU A 1 365 ? 6.293 32.469 9.969 1 93.38 365 LEU A C 1
ATOM 2780 O O . LEU A 1 365 ? 5.344 32.969 10.562 1 93.38 365 LEU A O 1
ATOM 2784 N N . ASN A 1 366 ? 6.922 31.391 10.438 1 96 366 ASN A N 1
ATOM 2785 C CA . ASN A 1 366 ? 6.465 30.688 11.633 1 96 366 ASN A CA 1
ATOM 2786 C C . ASN A 1 366 ? 7.332 31.031 12.844 1 96 366 ASN A C 1
ATOM 2788 O O . ASN A 1 366 ? 7.336 30.297 13.836 1 96 366 ASN A O 1
ATOM 2792 N N . GLY A 1 367 ? 8.109 32.062 12.75 1 94.19 367 GLY A N 1
ATOM 2793 C CA . GLY A 1 367 ? 8.867 32.594 13.867 1 94.19 367 GLY A CA 1
ATOM 2794 C C . GLY A 1 367 ? 10.055 31.719 14.25 1 94.19 367 GLY A C 1
ATOM 2795 O O . GLY A 1 367 ? 10.477 31.719 15.406 1 94.19 367 GLY A O 1
ATOM 2796 N N . ILE A 1 368 ? 10.508 30.906 13.398 1 93 368 ILE A N 1
ATOM 2797 C CA . ILE A 1 368 ? 11.664 30.062 13.648 1 93 368 ILE A CA 1
ATOM 2798 C C . ILE A 1 368 ? 12.938 30.812 13.258 1 93 368 ILE A C 1
ATOM 2800 O O . ILE A 1 368 ? 13.102 31.219 12.102 1 93 368 ILE A O 1
ATOM 2804 N N . PRO A 1 369 ? 13.781 31.047 14.188 1 85.56 369 PRO A N 1
ATOM 2805 C CA . PRO A 1 369 ? 14.992 31.828 13.883 1 85.56 369 PRO A CA 1
ATOM 2806 C C . PRO A 1 369 ? 15.914 31.094 12.906 1 85.56 369 PRO A C 1
ATOM 2808 O O . PRO A 1 369 ? 15.945 29.875 12.875 1 85.56 369 PRO A O 1
ATOM 2811 N N . PRO A 1 370 ? 16.531 31.891 11.969 1 75.38 370 PRO A N 1
ATOM 2812 C CA . PRO A 1 370 ? 17.469 31.266 11.047 1 75.38 370 PRO A CA 1
ATOM 2813 C C . PRO A 1 370 ? 18.609 30.562 11.766 1 75.38 370 PRO A C 1
ATOM 2815 O O . PRO A 1 370 ? 19.016 30.969 12.859 1 75.38 370 PRO A O 1
ATOM 2818 N N . ALA A 1 371 ? 19 29.453 11.25 1 60.09 371 ALA A N 1
ATOM 2819 C CA . ALA A 1 371 ? 20.141 28.781 11.844 1 60.09 371 ALA A CA 1
ATOM 2820 C C . ALA A 1 371 ? 21.391 29.656 11.797 1 60.09 371 ALA A C 1
ATOM 2822 O O . ALA A 1 371 ? 21.562 30.438 10.859 1 60.09 371 ALA A O 1
ATOM 2823 N N . MET B 1 1 ? 25.234 15.789 12.656 1 59.94 1 MET B N 1
ATOM 2824 C CA . MET B 1 1 ? 24.953 15.391 14.031 1 59.94 1 MET B CA 1
ATOM 2825 C C . MET B 1 1 ? 24.203 14.062 14.07 1 59.94 1 MET B C 1
ATOM 2827 O O . MET B 1 1 ? 23.422 13.758 13.164 1 59.94 1 MET B O 1
ATOM 2831 N N . GLU B 1 2 ? 24.562 13.242 14.992 1 81.25 2 GLU B N 1
ATOM 2832 C CA . GLU B 1 2 ? 24 11.906 15.156 1 81.25 2 GLU B CA 1
ATOM 2833 C C . GLU B 1 2 ? 22.562 11.969 15.656 1 81.25 2 GLU B C 1
ATOM 2835 O O . GLU B 1 2 ? 22.234 12.797 16.5 1 81.25 2 GLU B O 1
ATOM 2840 N N . LEU B 1 3 ? 21.688 11.336 15.047 1 89.75 3 LEU B N 1
ATOM 2841 C CA . LEU B 1 3 ? 20.297 11.281 15.461 1 89.75 3 LEU B CA 1
ATOM 2842 C C . LEU B 1 3 ? 20.141 10.492 16.766 1 89.75 3 LEU B C 1
ATOM 2844 O O . LEU B 1 3 ? 21 9.672 17.094 1 89.75 3 LEU B O 1
ATOM 2848 N N . PRO B 1 4 ? 19.109 10.82 17.5 1 88.19 4 PRO B N 1
ATOM 2849 C CA . PRO B 1 4 ? 18.859 10.078 18.734 1 88.19 4 PRO B CA 1
ATOM 2850 C C . PRO B 1 4 ? 18.672 8.578 18.5 1 88.19 4 PRO B C 1
ATOM 2852 O O . PRO B 1 4 ? 18.312 8.164 17.391 1 88.19 4 PRO B O 1
ATOM 2855 N N . SER B 1 5 ? 18.984 7.828 19.562 1 88.31 5 SER B N 1
ATOM 2856 C CA . SER B 1 5 ? 18.797 6.383 19.484 1 88.31 5 SER B CA 1
ATOM 2857 C C . SER B 1 5 ? 17.328 6.02 19.297 1 88.31 5 SER B C 1
ATOM 2859 O O . SER B 1 5 ? 16.453 6.691 19.844 1 88.31 5 SER B O 1
ATOM 2861 N N . THR B 1 6 ? 17.062 4.977 18.594 1 92.25 6 THR B N 1
ATOM 2862 C CA . THR B 1 6 ? 15.703 4.52 18.359 1 92.25 6 THR B CA 1
ATOM 2863 C C . THR B 1 6 ? 15.453 3.176 19.031 1 92.25 6 THR B C 1
ATOM 2865 O O . THR B 1 6 ? 14.508 2.463 18.688 1 92.25 6 THR B O 1
ATOM 2868 N N . GLU B 1 7 ? 16.281 2.84 19.953 1 89 7 GLU B N 1
ATOM 2869 C CA . GLU B 1 7 ? 16.172 1.562 20.641 1 89 7 GLU B CA 1
ATOM 2870 C C . GLU B 1 7 ? 14.781 1.399 21.266 1 89 7 GLU B C 1
ATOM 2872 O O . GLU B 1 7 ? 14.273 2.32 21.906 1 89 7 GLU B O 1
ATOM 2877 N N . GLY B 1 8 ? 14.203 0.27 21.047 1 90.81 8 GLY B N 1
ATOM 2878 C CA . GLY B 1 8 ? 12.906 -0.036 21.641 1 90.81 8 GLY B CA 1
ATOM 2879 C C . GLY B 1 8 ? 11.742 0.399 20.766 1 90.81 8 GLY B C 1
ATOM 2880 O O . GLY B 1 8 ? 10.602 -0.011 20.984 1 90.81 8 GLY B O 1
ATOM 2881 N N . MET B 1 9 ? 12.047 1.228 19.75 1 93.69 9 MET B N 1
ATOM 2882 C CA . MET B 1 9 ? 10.977 1.716 18.875 1 93.69 9 MET B CA 1
ATOM 2883 C C . MET B 1 9 ? 10.727 0.745 17.734 1 93.69 9 MET B C 1
ATOM 2885 O O . MET B 1 9 ? 11.633 0.002 17.328 1 93.69 9 MET B O 1
ATOM 2889 N N . GLN B 1 10 ? 9.531 0.618 17.328 1 93.88 10 GLN B N 1
ATOM 2890 C CA . GLN B 1 10 ? 9.164 -0.124 16.125 1 93.88 10 GLN B CA 1
ATOM 2891 C C . GLN B 1 10 ? 9.039 0.807 14.922 1 93.88 10 GLN B C 1
ATOM 2893 O O . GLN B 1 10 ? 7.93 1.177 14.531 1 93.88 10 GLN B O 1
ATOM 2898 N N . VAL B 1 11 ? 10.172 1.171 14.336 1 96.69 11 VAL B N 1
ATOM 2899 C CA . VAL B 1 11 ? 10.242 2.182 13.281 1 96.69 11 VAL B CA 1
ATOM 2900 C C . VAL B 1 11 ? 11.094 1.663 12.125 1 96.69 11 VAL B C 1
ATOM 2902 O O . VAL B 1 11 ? 11.734 0.618 12.234 1 96.69 11 VAL B O 1
ATOM 2905 N N . HIS B 1 12 ? 11.008 2.33 10.969 1 97.06 12 HIS B N 1
ATOM 2906 C CA . HIS B 1 12 ? 11.734 1.95 9.758 1 97.06 12 HIS B CA 1
ATOM 2907 C C . HIS B 1 12 ? 12.656 3.076 9.289 1 97.06 12 HIS B C 1
ATOM 2909 O O . HIS B 1 12 ? 12.297 4.254 9.383 1 97.06 12 HIS B O 1
ATOM 2915 N N . SER B 1 13 ? 13.797 2.711 8.773 1 95.88 13 SER B N 1
ATOM 2916 C CA . SER B 1 13 ? 14.82 3.672 8.375 1 95.88 13 SER B CA 1
ATOM 2917 C C . SER B 1 13 ? 14.688 4.059 6.906 1 95.88 13 SER B C 1
ATOM 2919 O O . SER B 1 13 ? 15.664 4.039 6.156 1 95.88 13 SER B O 1
ATOM 2921 N N . GLY B 1 14 ? 13.469 4.363 6.453 1 96.06 14 GLY B N 1
ATOM 2922 C CA . GLY B 1 14 ? 13.258 4.824 5.09 1 96.06 14 GLY B CA 1
ATOM 2923 C C . GLY B 1 14 ? 12.445 3.857 4.25 1 96.06 14 GLY B C 1
ATOM 2924 O O . GLY B 1 14 ? 11.906 2.881 4.77 1 96.06 14 GLY B O 1
ATOM 2925 N N . PHE B 1 15 ? 12.375 4.176 2.902 1 96.81 15 PHE B N 1
ATOM 2926 C CA . PHE B 1 15 ? 11.562 3.439 1.939 1 96.81 15 PHE B CA 1
ATOM 2927 C C . PHE B 1 15 ? 11.977 1.972 1.896 1 96.81 15 PHE B C 1
ATOM 2929 O O . PHE B 1 15 ? 11.125 1.083 1.99 1 96.81 15 PHE B O 1
ATOM 2936 N N . ASP B 1 16 ? 13.227 1.703 1.717 1 94.81 16 ASP B N 1
ATOM 2937 C CA . ASP B 1 16 ? 13.711 0.348 1.481 1 94.81 16 ASP B CA 1
ATOM 2938 C C . ASP B 1 16 ? 13.508 -0.53 2.715 1 94.81 16 ASP B C 1
ATOM 2940 O O . ASP B 1 16 ? 13.289 -1.737 2.594 1 94.81 16 ASP B O 1
ATOM 2944 N N . ASP B 1 17 ? 13.539 0.099 3.916 1 95.56 17 ASP B N 1
ATOM 2945 C CA . ASP B 1 17 ? 13.344 -0.652 5.152 1 95.56 17 ASP B CA 1
ATOM 2946 C C . ASP B 1 17 ? 11.883 -1.059 5.324 1 95.56 17 ASP B C 1
ATOM 2948 O O . ASP B 1 17 ? 11.562 -1.881 6.184 1 95.56 17 ASP B O 1
ATOM 2952 N N . CYS B 1 18 ? 11.016 -0.527 4.492 1 95.81 18 CYS B N 1
ATOM 2953 C CA . CYS B 1 18 ? 9.602 -0.868 4.551 1 95.81 18 CYS B CA 1
ATOM 2954 C C . CYS B 1 18 ? 9.266 -1.989 3.572 1 95.81 18 CYS B C 1
ATOM 2956 O O . CYS B 1 18 ? 8.133 -2.473 3.537 1 95.81 18 CYS B O 1
ATOM 2958 N N . VAL B 1 19 ? 10.25 -2.402 2.783 1 93.75 19 VAL B N 1
ATOM 2959 C CA . VAL B 1 19 ? 10.023 -3.506 1.856 1 93.75 19 VAL B CA 1
ATOM 2960 C C . VAL B 1 19 ? 9.992 -4.828 2.623 1 93.75 19 VAL B C 1
ATOM 2962 O O . VAL B 1 19 ? 10.906 -5.125 3.396 1 93.75 19 VAL B O 1
ATOM 2965 N N . GLY B 1 20 ? 8.914 -5.617 2.438 1 90.19 20 GLY B N 1
ATOM 2966 C CA . GLY B 1 20 ? 8.742 -6.879 3.139 1 90.19 20 GLY B CA 1
ATOM 2967 C C . GLY B 1 20 ? 7.777 -6.785 4.309 1 90.19 20 GLY B C 1
ATOM 2968 O O . GLY B 1 20 ? 7.117 -5.762 4.496 1 90.19 20 GLY B O 1
ATOM 2969 N N . ASN B 1 21 ? 7.531 -7.902 4.938 1 91.25 21 ASN B N 1
ATOM 2970 C CA . ASN B 1 21 ? 6.637 -8.047 6.082 1 91.25 21 ASN B CA 1
ATOM 2971 C C . ASN B 1 21 ? 5.219 -7.598 5.746 1 91.25 21 ASN B C 1
ATOM 2973 O O . ASN B 1 21 ? 4.559 -6.945 6.555 1 91.25 21 ASN B O 1
ATOM 2977 N N . THR B 1 22 ? 4.867 -7.875 4.539 1 94.75 22 THR B N 1
ATOM 2978 C CA . THR B 1 22 ? 3.496 -7.578 4.137 1 94.75 22 THR B CA 1
ATOM 2979 C C . THR B 1 22 ? 2.514 -8.531 4.812 1 94.75 22 THR B C 1
ATOM 2981 O O . THR B 1 22 ? 2.885 -9.641 5.195 1 94.75 22 THR B O 1
ATOM 2984 N N . PRO B 1 23 ? 1.301 -8.156 4.949 1 96.75 23 PRO B N 1
ATOM 2985 C CA . PRO B 1 23 ? 0.316 -8.969 5.66 1 96.75 23 PRO B CA 1
ATOM 2986 C C . PRO B 1 23 ? -0.061 -10.242 4.898 1 96.75 23 PRO B C 1
ATOM 2988 O O . PRO B 1 23 ? -0.029 -10.258 3.666 1 96.75 23 PRO B O 1
ATOM 2991 N N . LEU B 1 24 ? -0.326 -11.32 5.641 1 97.19 24 LEU B N 1
ATOM 2992 C CA . LEU B 1 24 ? -1.086 -12.461 5.129 1 97.19 24 LEU B CA 1
ATOM 2993 C C . LEU B 1 24 ? -2.584 -12.234 5.312 1 97.19 24 LEU B C 1
ATOM 2995 O O . LEU B 1 24 ? -3.07 -12.156 6.441 1 97.19 24 LEU B O 1
ATOM 2999 N N . ILE B 1 25 ? -3.307 -12.188 4.199 1 98.06 25 ILE B N 1
ATOM 3000 C CA . ILE B 1 25 ? -4.738 -11.914 4.238 1 98.06 25 ILE B CA 1
ATOM 3001 C C . ILE B 1 25 ? -5.52 -13.188 3.936 1 98.06 25 ILE B C 1
ATOM 3003 O O . ILE B 1 25 ? -5.289 -13.836 2.912 1 98.06 25 ILE B O 1
ATOM 3007 N N . LEU B 1 26 ? -6.41 -13.5 4.805 1 98.44 26 LEU B N 1
ATOM 3008 C CA . LEU B 1 26 ? -7.277 -14.641 4.547 1 98.44 26 LEU B CA 1
ATOM 3009 C C . LEU B 1 26 ? -8.195 -14.367 3.363 1 98.44 26 LEU B C 1
ATOM 3011 O O . LEU B 1 26 ? -8.891 -13.352 3.33 1 98.44 26 LEU B O 1
ATOM 3015 N N . LEU B 1 27 ? -8.117 -15.172 2.391 1 98.38 27 LEU B N 1
ATOM 3016 C CA . LEU B 1 27 ? -9.094 -15.18 1.312 1 98.38 27 LEU B CA 1
ATOM 3017 C C . LEU B 1 27 ? -10.312 -16.016 1.689 1 98.38 27 LEU B C 1
ATOM 3019 O O . LEU B 1 27 ? -10.359 -17.219 1.408 1 98.38 27 LEU B O 1
ATOM 3023 N N . SER B 1 28 ? -11.266 -15.375 2.266 1 97.19 28 SER B N 1
ATOM 3024 C CA . SER B 1 28 ? -12.344 -16.031 2.996 1 97.19 28 SER B CA 1
ATOM 3025 C C . SER B 1 28 ? -13.188 -16.891 2.07 1 97.19 28 SER B C 1
ATOM 3027 O O . SER B 1 28 ? -13.516 -18.031 2.404 1 97.19 28 SER B O 1
ATOM 3029 N N . SER B 1 29 ? -13.617 -16.422 0.951 1 96.62 29 SER B N 1
ATOM 3030 C CA . SER B 1 29 ? -14.484 -17.172 0.045 1 96.62 29 SER B CA 1
ATOM 3031 C C . SER B 1 29 ? -13.797 -18.422 -0.47 1 96.62 29 SER B C 1
ATOM 3033 O O . SER B 1 29 ? -14.414 -19.5 -0.535 1 96.62 29 SER B O 1
ATOM 3035 N N . LEU B 1 30 ? -12.523 -18.312 -0.82 1 97.94 30 LEU B N 1
ATOM 3036 C CA . LEU B 1 30 ? -11.781 -19.484 -1.298 1 97.94 30 LEU B CA 1
ATOM 3037 C C . LEU B 1 30 ? -11.547 -20.484 -0.169 1 97.94 30 LEU B C 1
ATOM 3039 O O . LEU B 1 30 ? -11.609 -21.688 -0.385 1 97.94 30 LEU B O 1
ATOM 3043 N N . SER B 1 31 ? -11.258 -19.953 0.998 1 98.12 31 SER B N 1
ATOM 3044 C CA . SER B 1 31 ? -11.039 -20.797 2.164 1 98.12 31 SER B CA 1
ATOM 3045 C C . SER B 1 31 ? -12.289 -21.625 2.496 1 98.12 31 SER B C 1
ATOM 3047 O O . SER B 1 31 ? -12.203 -22.828 2.707 1 98.12 31 SER B O 1
ATOM 3049 N N . HIS B 1 32 ? -13.406 -20.984 2.492 1 97 32 HIS B N 1
ATOM 3050 C CA . HIS B 1 32 ? -14.648 -21.672 2.805 1 97 32 HIS B CA 1
ATOM 3051 C C . HIS B 1 32 ? -15.008 -22.688 1.721 1 97 32 HIS B C 1
ATOM 3053 O O . HIS B 1 32 ? -15.492 -23.781 2.02 1 97 32 HIS B O 1
ATOM 3059 N N . ALA B 1 33 ? -14.781 -22.312 0.497 1 96 33 ALA B N 1
ATOM 3060 C CA . ALA B 1 33 ? -15.109 -23.188 -0.621 1 96 33 ALA B CA 1
ATOM 3061 C C . ALA B 1 33 ? -14.266 -24.469 -0.586 1 96 33 ALA B C 1
ATOM 3063 O O . ALA B 1 33 ? -14.688 -25.516 -1.091 1 96 33 ALA B O 1
ATOM 3064 N N . THR B 1 34 ? -13.086 -24.438 0.065 1 96.75 34 THR B N 1
ATOM 3065 C CA . THR B 1 34 ? -12.172 -25.562 0.034 1 96.75 34 THR B CA 1
ATOM 3066 C C . THR B 1 34 ? -12.023 -26.188 1.423 1 96.75 34 THR B C 1
ATOM 3068 O O . THR B 1 34 ? -11.383 -27.234 1.581 1 96.75 34 THR B O 1
ATOM 3071 N N . SER B 1 35 ? -12.523 -25.5 2.455 1 97 35 SER B N 1
ATOM 3072 C CA . SER B 1 35 ? -12.336 -25.891 3.854 1 97 35 SER B CA 1
ATOM 3073 C C . SER B 1 35 ? -10.859 -25.922 4.227 1 97 35 SER B C 1
ATOM 3075 O O . SER B 1 35 ? -10.422 -26.797 4.969 1 97 35 SER B O 1
ATOM 3077 N N . CYS B 1 36 ? -10.078 -25.094 3.611 1 97.81 36 CYS B N 1
ATOM 3078 C CA . CYS B 1 36 ? -8.672 -24.828 3.895 1 97.81 36 CYS B CA 1
ATOM 3079 C C . CYS B 1 36 ? -8.469 -23.375 4.336 1 97.81 36 CYS B C 1
ATOM 3081 O O . CYS B 1 36 ? -9.367 -22.547 4.184 1 97.81 36 CYS B O 1
ATOM 3083 N N . LEU B 1 37 ? -7.406 -23.094 5.012 1 98.38 37 LEU B N 1
ATOM 3084 C CA . LEU B 1 37 ? -6.961 -21.703 5.156 1 98.38 37 LEU B CA 1
ATOM 3085 C C . LEU B 1 37 ? -6.148 -21.266 3.943 1 98.38 37 LEU B C 1
ATOM 3087 O O . LEU B 1 37 ? -5.07 -21.812 3.686 1 98.38 37 LEU B O 1
ATOM 3091 N N . ILE B 1 38 ? -6.668 -20.391 3.207 1 98.69 38 ILE B N 1
ATOM 3092 C CA . ILE B 1 38 ? -5.945 -19.844 2.062 1 98.69 38 ILE B CA 1
ATOM 3093 C C . ILE B 1 38 ? -5.586 -18.375 2.33 1 98.69 38 ILE B C 1
ATOM 3095 O O . ILE B 1 38 ? -6.469 -17.531 2.496 1 98.69 38 ILE B O 1
ATOM 3099 N N . TYR B 1 39 ? -4.293 -18.078 2.361 1 98.44 39 TYR B N 1
ATOM 3100 C CA . TYR B 1 39 ? -3.811 -16.734 2.623 1 98.44 39 TYR B CA 1
ATOM 3101 C C . TYR B 1 39 ? -3.107 -16.156 1.4 1 98.44 39 TYR B C 1
ATOM 3103 O O . TYR B 1 39 ? -2.4 -16.875 0.689 1 98.44 39 TYR B O 1
ATOM 3111 N N . GLY B 1 40 ? -3.348 -14.906 1.145 1 98.19 40 GLY B N 1
ATOM 3112 C CA . GLY B 1 40 ? -2.572 -14.148 0.181 1 98.19 40 GLY B CA 1
ATOM 3113 C C . GLY B 1 40 ? -1.584 -13.195 0.829 1 98.19 40 GLY B C 1
ATOM 3114 O O . GLY B 1 40 ? -1.967 -12.359 1.655 1 98.19 40 GLY B O 1
ATOM 3115 N N . LYS B 1 41 ? -0.325 -13.391 0.539 1 97 41 LYS B N 1
ATOM 3116 C CA . LYS B 1 41 ? 0.671 -12.406 0.947 1 97 41 LYS B CA 1
ATOM 3117 C C . LYS B 1 41 ? 0.463 -11.078 0.221 1 97 41 LYS B C 1
ATOM 3119 O O . LYS B 1 41 ? 0.648 -11 -0.995 1 97 41 LYS B O 1
ATOM 3124 N N . ALA B 1 42 ? 0.09 -9.992 0.922 1 97.44 42 ALA B N 1
ATOM 3125 C CA . ALA B 1 42 ? -0.397 -8.75 0.331 1 97.44 42 ALA B CA 1
ATOM 3126 C C . ALA B 1 42 ? 0.762 -7.867 -0.129 1 97.44 42 ALA B C 1
ATOM 3128 O O . ALA B 1 42 ? 0.928 -6.746 0.355 1 97.44 42 ALA B O 1
ATOM 3129 N N . GLU B 1 43 ? 1.39 -8.266 -1.174 1 96.31 43 GLU B N 1
ATOM 3130 C CA . GLU B 1 43 ? 2.549 -7.547 -1.694 1 96.31 43 GLU B CA 1
ATOM 3131 C C . GLU B 1 43 ? 2.139 -6.227 -2.338 1 96.31 43 GLU B C 1
ATOM 3133 O O . GLU B 1 43 ? 2.969 -5.332 -2.514 1 96.31 43 GLU B O 1
ATOM 3138 N N . PHE B 1 44 ? 0.837 -6.059 -2.684 1 97.5 44 PHE B N 1
ATOM 3139 C CA . PHE B 1 44 ? 0.347 -4.789 -3.205 1 97.5 44 PHE B CA 1
ATOM 3140 C C . PHE B 1 44 ? 0.441 -3.697 -2.146 1 97.5 44 PHE B C 1
ATOM 3142 O O . PHE B 1 44 ? 0.325 -2.512 -2.459 1 97.5 44 PHE B O 1
ATOM 3149 N N . MET B 1 45 ? 0.725 -4.078 -0.889 1 97.44 45 MET B N 1
ATOM 3150 C CA . MET B 1 45 ? 0.875 -3.121 0.206 1 97.44 45 MET B CA 1
ATOM 3151 C C . MET B 1 45 ? 2.346 -2.801 0.45 1 97.44 45 MET B C 1
ATOM 3153 O O . MET B 1 45 ? 2.689 -2.18 1.456 1 97.44 45 MET B O 1
ATOM 3157 N N . SER B 1 46 ? 3.215 -3.246 -0.434 1 96.5 46 SER B N 1
ATOM 3158 C CA . SER B 1 46 ? 4.602 -2.791 -0.394 1 96.5 46 SER B CA 1
ATOM 3159 C C . SER B 1 46 ? 4.703 -1.296 -0.672 1 96.5 46 SER B C 1
ATOM 3161 O O . SER B 1 46 ? 3.807 -0.711 -1.286 1 96.5 46 SER B O 1
ATOM 3163 N N . PRO B 1 47 ? 5.777 -0.633 -0.23 1 97.69 47 PRO B N 1
ATOM 3164 C CA . PRO B 1 47 ? 5.855 0.819 -0.405 1 97.69 47 PRO B CA 1
ATOM 3165 C C . PRO B 1 47 ? 5.844 1.237 -1.874 1 97.69 47 PRO B C 1
ATOM 3167 O O . PRO B 1 47 ? 5.344 2.316 -2.209 1 97.69 47 PRO B O 1
ATOM 3170 N N . GLY B 1 48 ? 6.395 0.442 -2.719 1 97.06 48 GLY B N 1
ATOM 3171 C CA . GLY B 1 48 ? 6.332 0.71 -4.145 1 97.06 48 GLY B CA 1
ATOM 3172 C C . GLY B 1 48 ? 5.105 0.12 -4.809 1 97.06 48 GLY B C 1
ATOM 3173 O O . GLY B 1 48 ? 4.887 0.309 -6.008 1 97.06 48 GLY B O 1
ATOM 3174 N N . GLY B 1 49 ? 4.344 -0.727 -4.078 1 96.88 49 GLY B N 1
ATOM 3175 C CA . GLY B 1 49 ? 3.02 -1.158 -4.5 1 96.88 49 GLY B CA 1
ATOM 3176 C C . GLY B 1 49 ? 3.02 -2.527 -5.152 1 96.88 49 GLY B C 1
ATOM 3177 O O . GLY B 1 49 ? 2.043 -2.91 -5.801 1 96.88 49 GLY B O 1
ATOM 3178 N N . SER B 1 50 ? 4.176 -3.244 -5.078 1 96.06 50 SER B N 1
ATOM 3179 C CA . SER B 1 50 ? 4.145 -4.559 -5.711 1 96.06 50 SER B CA 1
ATOM 3180 C C . SER B 1 50 ? 5.199 -5.48 -5.121 1 96.06 50 SER B C 1
ATOM 3182 O O . SER B 1 50 ? 6.055 -5.043 -4.348 1 96.06 50 SER B O 1
ATOM 3184 N N . VAL B 1 51 ? 5.133 -6.68 -5.566 1 93.75 51 VAL B N 1
ATOM 3185 C CA . VAL B 1 51 ? 6.047 -7.738 -5.141 1 93.75 51 VAL B CA 1
ATOM 3186 C C . VAL B 1 51 ? 7.453 -7.438 -5.648 1 93.75 51 VAL B C 1
ATOM 3188 O O . VAL B 1 51 ? 8.445 -7.879 -5.059 1 93.75 51 VAL B O 1
ATOM 3191 N N . LYS B 1 52 ? 7.562 -6.582 -6.688 1 92 52 LYS B N 1
ATOM 3192 C CA . LYS B 1 52 ? 8.852 -6.367 -7.328 1 92 52 LYS B CA 1
ATOM 3193 C C . LYS B 1 52 ? 9.734 -5.434 -6.504 1 92 52 LYS B C 1
ATOM 3195 O O . LYS B 1 52 ? 10.938 -5.32 -6.754 1 92 52 LYS B O 1
ATOM 3200 N N . ASP B 1 53 ? 9.148 -4.773 -5.516 1 93.88 53 ASP B N 1
ATOM 3201 C CA . ASP B 1 53 ? 9.977 -4.012 -4.586 1 93.88 53 ASP B CA 1
ATOM 3202 C C . ASP B 1 53 ? 11.055 -4.891 -3.953 1 93.88 53 ASP B C 1
ATOM 3204 O O . ASP B 1 53 ? 12.172 -4.434 -3.703 1 93.88 53 ASP B O 1
ATOM 3208 N N . ARG B 1 54 ? 10.672 -6.141 -3.684 1 90.25 54 ARG B N 1
ATOM 3209 C CA . ARG B 1 54 ? 11.625 -7.082 -3.102 1 90.25 54 ARG B CA 1
ATOM 3210 C C . ARG B 1 54 ? 12.781 -7.352 -4.059 1 90.25 54 ARG B C 1
ATOM 3212 O O . ARG B 1 54 ? 13.945 -7.324 -3.654 1 90.25 54 ARG B O 1
ATOM 3219 N N . ALA B 1 55 ? 12.398 -7.633 -5.27 1 85.75 55 ALA B N 1
ATOM 3220 C CA . ALA B 1 55 ? 13.422 -7.898 -6.277 1 85.75 55 ALA B CA 1
ATOM 3221 C C . ALA B 1 55 ? 14.336 -6.688 -6.465 1 85.75 55 ALA B C 1
ATOM 3223 O O . ALA B 1 55 ? 15.555 -6.828 -6.574 1 85.75 55 ALA B O 1
ATOM 3224 N N . ALA B 1 56 ? 13.734 -5.527 -6.566 1 89.25 56 ALA B N 1
ATOM 3225 C CA . ALA B 1 56 ? 14.492 -4.293 -6.727 1 89.25 56 ALA B CA 1
ATOM 3226 C C . ALA B 1 56 ? 15.484 -4.109 -5.582 1 89.25 56 ALA B C 1
ATOM 3228 O O . ALA B 1 56 ? 16.656 -3.789 -5.812 1 89.25 56 ALA B O 1
ATOM 3229 N N . LEU B 1 57 ? 15.008 -4.25 -4.363 1 90.31 57 LEU B N 1
ATOM 3230 C CA . LEU B 1 57 ? 15.859 -4.105 -3.191 1 90.31 57 LEU B CA 1
ATOM 3231 C C . LEU B 1 57 ? 17.016 -5.098 -3.236 1 90.31 57 LEU B C 1
ATOM 3233 O O . LEU B 1 57 ? 18.156 -4.734 -2.957 1 90.31 57 LEU B O 1
ATOM 3237 N N . TYR B 1 58 ? 16.688 -6.258 -3.613 1 84.31 58 TYR B N 1
ATOM 3238 C CA . TYR B 1 58 ? 17.719 -7.293 -3.676 1 84.31 58 TYR B CA 1
ATOM 3239 C C . TYR B 1 58 ? 18.766 -6.957 -4.723 1 84.31 58 TYR B C 1
ATOM 3241 O O . TYR B 1 58 ? 19.969 -7.113 -4.48 1 84.31 58 TYR B O 1
ATOM 3249 N N . MET B 1 59 ? 18.344 -6.598 -5.867 1 83.62 59 MET B N 1
ATOM 3250 C CA . MET B 1 59 ? 19.25 -6.246 -6.957 1 83.62 59 MET B CA 1
ATOM 3251 C C . MET B 1 59 ? 20.219 -5.141 -6.527 1 83.62 59 MET B C 1
ATOM 3253 O O . MET B 1 59 ? 21.422 -5.238 -6.758 1 83.62 59 MET B O 1
ATOM 3257 N N . ILE B 1 60 ? 19.734 -4.148 -5.918 1 87.94 60 ILE B N 1
ATOM 3258 C CA . ILE B 1 60 ? 20.547 -3.002 -5.531 1 87.94 60 ILE B CA 1
ATOM 3259 C C . ILE B 1 60 ? 21.5 -3.396 -4.395 1 87.94 60 ILE B C 1
ATOM 3261 O O . ILE B 1 60 ? 22.672 -3.059 -4.414 1 87.94 60 ILE B O 1
ATOM 3265 N N . ASN B 1 61 ? 21 -4.145 -3.367 1 86.38 61 ASN B N 1
ATOM 3266 C CA . ASN B 1 61 ? 21.844 -4.621 -2.285 1 86.38 61 ASN B CA 1
ATOM 3267 C C . ASN B 1 61 ? 23.016 -5.457 -2.814 1 86.38 61 ASN B C 1
ATOM 3269 O O . ASN B 1 61 ? 24.156 -5.301 -2.367 1 86.38 61 ASN B O 1
ATOM 3273 N N . ALA B 1 62 ? 22.672 -6.379 -3.713 1 79.25 62 ALA B N 1
ATOM 3274 C CA . ALA B 1 62 ? 23.703 -7.242 -4.281 1 79.25 62 ALA B CA 1
ATOM 3275 C C . ALA B 1 62 ? 24.75 -6.426 -5.043 1 79.25 62 ALA B C 1
ATOM 3277 O O . ALA B 1 62 ? 25.953 -6.664 -4.914 1 79.25 62 ALA B O 1
ATOM 3278 N N . ALA B 1 63 ? 24.281 -5.496 -5.824 1 83 63 ALA B N 1
ATOM 3279 C CA . ALA B 1 63 ? 25.172 -4.652 -6.605 1 83 63 ALA B CA 1
ATOM 3280 C C . ALA B 1 63 ? 26.078 -3.832 -5.695 1 83 63 ALA B C 1
ATOM 3282 O O . ALA B 1 63 ? 27.266 -3.643 -5.992 1 83 63 ALA B O 1
ATOM 3283 N N . GLU B 1 64 ? 25.562 -3.328 -4.613 1 84.88 64 GLU B N 1
ATOM 3284 C CA . GLU B 1 64 ? 26.344 -2.564 -3.65 1 84.88 64 GLU B CA 1
ATOM 3285 C C . GLU B 1 64 ? 27.375 -3.455 -2.947 1 84.88 64 GLU B C 1
ATOM 3287 O O . GLU B 1 64 ? 28.531 -3.082 -2.818 1 84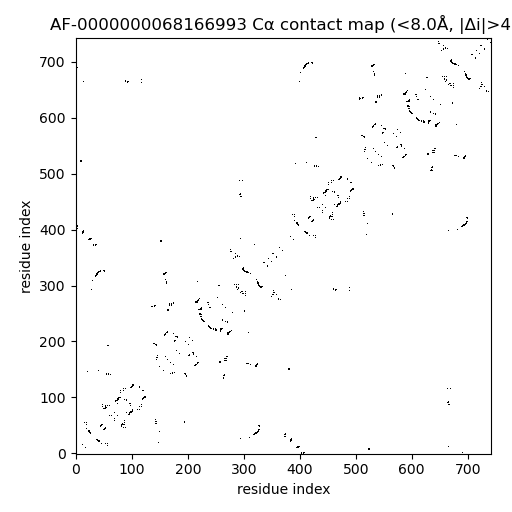.88 64 GLU B O 1
ATOM 3292 N N . ARG B 1 65 ? 26.891 -4.574 -2.508 1 82.62 65 ARG B N 1
ATOM 3293 C CA . ARG B 1 65 ? 27.75 -5.516 -1.797 1 82.62 65 ARG B CA 1
ATOM 3294 C C . ARG B 1 65 ? 28.922 -5.953 -2.67 1 82.62 65 ARG B C 1
ATOM 3296 O O . ARG B 1 65 ? 30.047 -6.078 -2.189 1 82.62 65 ARG B O 1
ATOM 3303 N N . ASP B 1 66 ? 28.656 -6.09 -3.955 1 78.62 66 ASP B N 1
ATOM 3304 C CA . ASP B 1 66 ? 29.656 -6.598 -4.887 1 78.62 66 ASP B CA 1
ATOM 3305 C C . ASP B 1 66 ? 30.5 -5.461 -5.453 1 78.62 66 ASP B C 1
ATOM 3307 O O . ASP B 1 66 ? 31.438 -5.699 -6.23 1 78.62 66 ASP B O 1
ATOM 3311 N N . GLY B 1 67 ? 30.172 -4.25 -5.109 1 83.06 67 GLY B N 1
ATOM 3312 C CA . GLY B 1 67 ? 30.953 -3.098 -5.512 1 83.06 67 GLY B CA 1
ATOM 3313 C C . GLY B 1 67 ? 30.609 -2.592 -6.898 1 83.06 67 GLY B C 1
ATOM 3314 O O . GLY B 1 67 ? 31.312 -1.742 -7.453 1 83.06 67 GLY B O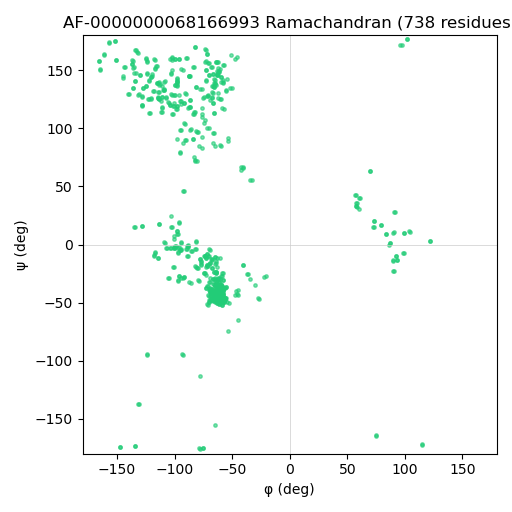 1
ATOM 3315 N N . HIS B 1 68 ? 29.578 -3.109 -7.438 1 83.56 68 HIS B N 1
ATOM 3316 C CA . HIS B 1 68 ? 29.188 -2.74 -8.797 1 83.56 68 HIS B CA 1
ATOM 3317 C C . HIS B 1 68 ? 28.422 -1.423 -8.805 1 83.56 68 HIS B C 1
ATOM 3319 O O . HIS B 1 68 ? 28.281 -0.791 -9.852 1 83.56 68 HIS B O 1
ATOM 3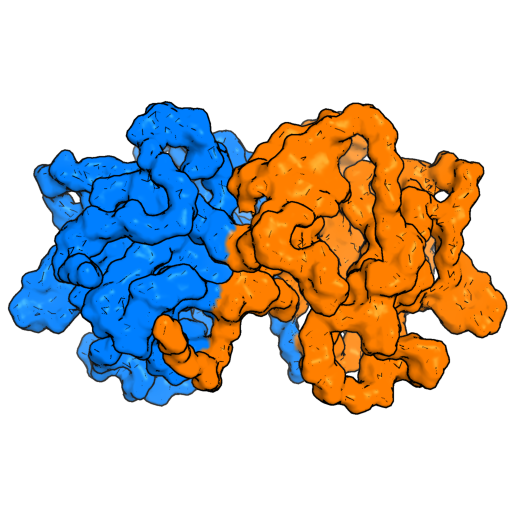325 N N . LEU B 1 69 ? 27.891 -1.032 -7.688 1 86.38 69 LEU B N 1
ATOM 3326 C CA . LEU B 1 69 ? 27.094 0.186 -7.574 1 86.38 69 LEU B CA 1
ATOM 3327 C C . LEU B 1 69 ? 27.609 1.068 -6.441 1 86.38 69 LEU B C 1
ATOM 3329 O O . LEU B 1 69 ? 27.719 0.62 -5.301 1 86.38 69 LEU B O 1
ATOM 3333 N N . THR B 1 70 ? 28 2.225 -6.816 1 86.06 70 THR B N 1
ATOM 3334 C CA . THR B 1 70 ? 28.422 3.236 -5.855 1 86.06 70 THR B CA 1
ATOM 3335 C C . THR B 1 70 ? 27.609 4.516 -6.027 1 86.06 70 THR B C 1
ATOM 3337 O O . THR B 1 70 ? 27.016 4.75 -7.086 1 86.06 70 THR B O 1
ATOM 3340 N N . LYS B 1 71 ? 27.562 5.301 -4.918 1 84.81 71 LYS B N 1
ATOM 3341 C CA . LYS B 1 71 ? 26.75 6.508 -4.918 1 84.81 71 LYS B CA 1
ATOM 3342 C C . LYS B 1 71 ? 27.047 7.371 -6.141 1 84.81 71 LYS B C 1
ATOM 3344 O O . LYS B 1 71 ? 28.203 7.559 -6.512 1 84.81 71 LYS B O 1
ATOM 3349 N N . GLY B 1 72 ? 26 7.855 -6.773 1 86.5 72 GLY B N 1
ATOM 3350 C CA . GLY B 1 72 ? 26.141 8.695 -7.953 1 86.5 72 GLY B CA 1
ATOM 3351 C C . GLY B 1 72 ? 26.094 7.914 -9.25 1 86.5 72 GLY B C 1
ATOM 3352 O O . GLY B 1 72 ? 25.875 8.484 -10.32 1 86.5 72 GLY B O 1
ATOM 3353 N N . ASP B 1 73 ? 26.203 6.645 -9.203 1 89 73 ASP B N 1
ATOM 3354 C CA . ASP B 1 73 ? 26.188 5.801 -10.391 1 89 73 ASP B CA 1
ATOM 3355 C C . ASP B 1 73 ? 24.781 5.699 -10.984 1 89 73 ASP B C 1
ATOM 3357 O O . ASP B 1 73 ? 23.812 6.113 -10.359 1 89 73 ASP B O 1
ATOM 3361 N N . TRP B 1 74 ? 24.766 5.16 -12.195 1 90.31 74 TRP B N 1
ATOM 3362 C CA . TRP B 1 74 ? 23.516 4.941 -12.906 1 90.31 74 TRP B CA 1
ATOM 3363 C C . TRP B 1 74 ? 23.109 3.469 -12.867 1 90.31 74 TRP B C 1
ATOM 3365 O O . TRP B 1 74 ? 23.953 2.59 -13.07 1 90.31 74 TRP B O 1
ATOM 3375 N N . LEU B 1 75 ? 21.891 3.268 -12.484 1 89.69 75 LEU B N 1
ATOM 3376 C CA . LEU B 1 75 ? 21.281 1.953 -12.633 1 89.69 75 LEU B CA 1
ATOM 3377 C C . LEU B 1 75 ? 20.547 1.846 -13.961 1 89.69 75 LEU B C 1
ATOM 3379 O O . LEU B 1 75 ? 19.656 2.646 -14.25 1 89.69 75 LEU B O 1
ATOM 3383 N N . VAL B 1 76 ? 20.938 0.844 -14.828 1 87.69 76 VAL B N 1
ATOM 3384 C CA . VAL B 1 76 ? 20.328 0.658 -16.141 1 87.69 76 VAL B CA 1
ATOM 3385 C C . VAL B 1 76 ? 19.578 -0.67 -16.172 1 87.69 76 VAL B C 1
ATOM 3387 O O . VAL B 1 76 ? 20.125 -1.71 -15.797 1 87.69 76 VAL B O 1
ATOM 3390 N N . GLU B 1 77 ? 18.344 -0.642 -16.531 1 85.19 77 GLU B N 1
ATOM 3391 C CA . GLU B 1 77 ? 17.531 -1.852 -16.578 1 85.19 77 GLU B CA 1
ATOM 3392 C C . GLU B 1 77 ? 16.547 -1.795 -17.734 1 85.19 77 GLU B C 1
ATOM 3394 O O . GLU B 1 77 ? 16.062 -0.718 -18.094 1 85.19 77 GLU B O 1
ATOM 3399 N N . ALA B 1 78 ? 16.297 -2.953 -18.344 1 83.31 78 ALA B N 1
ATOM 3400 C CA . ALA B 1 78 ? 15.227 -3.068 -19.328 1 83.31 78 ALA B CA 1
ATOM 3401 C C . ALA B 1 78 ? 13.891 -3.373 -18.656 1 83.31 78 ALA B C 1
ATOM 3403 O O . ALA B 1 78 ? 13.609 -4.523 -18.312 1 83.31 78 ALA B O 1
ATOM 3404 N N . THR B 1 79 ? 13.117 -2.369 -18.469 1 79.81 79 THR B N 1
ATOM 3405 C CA . THR B 1 79 ? 11.859 -2.543 -17.766 1 79.81 79 THR B CA 1
ATOM 3406 C C . THR B 1 79 ? 10.945 -1.345 -17.984 1 79.81 79 THR B C 1
ATOM 3408 O O . THR B 1 79 ? 11.414 -0.242 -18.266 1 79.81 79 THR B O 1
ATOM 3411 N N . ALA B 1 80 ? 9.695 -1.637 -17.922 1 77.19 80 ALA B N 1
ATOM 3412 C CA . ALA B 1 80 ? 8.711 -0.563 -17.984 1 77.19 80 ALA B CA 1
ATOM 3413 C C . ALA B 1 80 ? 7.629 -0.754 -16.922 1 77.19 80 ALA B C 1
ATOM 3415 O O . ALA B 1 80 ? 6.598 -0.08 -16.953 1 77.19 80 ALA B O 1
ATOM 3416 N N . GLY B 1 81 ? 7.914 -1.623 -15.977 1 87.75 81 GLY B N 1
ATOM 3417 C CA . GLY B 1 81 ? 6.816 -1.962 -15.086 1 87.75 81 GLY B CA 1
ATOM 3418 C C . GLY B 1 81 ? 7.195 -1.896 -13.617 1 87.75 81 GLY B C 1
ATOM 3419 O O . GLY B 1 81 ? 7.875 -0.961 -13.188 1 87.75 81 GLY B O 1
ATOM 3420 N N . ASN B 1 82 ? 6.75 -2.891 -12.891 1 91.44 82 ASN B N 1
ATOM 3421 C CA . ASN B 1 82 ? 6.832 -2.904 -11.43 1 91.44 82 ASN B CA 1
ATOM 3422 C C . ASN B 1 82 ? 8.281 -2.959 -10.953 1 91.44 82 ASN B C 1
ATOM 3424 O O . ASN B 1 82 ? 8.625 -2.361 -9.93 1 91.44 82 ASN B O 1
ATOM 3428 N N . THR B 1 83 ? 9.117 -3.633 -11.695 1 89.38 83 THR B N 1
ATOM 3429 C CA . THR B 1 83 ? 10.523 -3.682 -11.305 1 89.38 83 THR B CA 1
ATOM 3430 C C . THR B 1 83 ? 11.148 -2.291 -11.359 1 89.38 83 THR B C 1
ATOM 3432 O O . THR B 1 83 ? 11.867 -1.894 -10.445 1 89.38 83 THR B O 1
ATOM 3435 N N . GLY B 1 84 ? 10.883 -1.633 -12.445 1 92.44 84 GLY B N 1
ATOM 3436 C CA . GLY B 1 84 ? 11.391 -0.275 -12.586 1 92.44 84 GLY B CA 1
ATOM 3437 C C . GLY B 1 84 ? 10.914 0.652 -11.484 1 92.44 84 GLY B C 1
ATOM 3438 O O . GLY B 1 84 ? 11.688 1.47 -10.977 1 92.44 84 GLY B O 1
ATOM 3439 N N . ILE B 1 85 ? 9.688 0.527 -11.109 1 96.25 85 ILE B N 1
ATOM 3440 C CA . ILE B 1 85 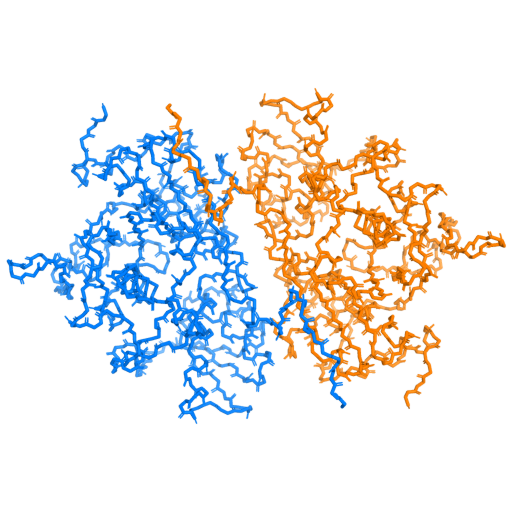? 9.109 1.354 -10.055 1 96.25 85 ILE B CA 1
ATOM 3441 C C . ILE B 1 85 ? 9.844 1.114 -8.742 1 96.25 85 ILE B C 1
ATOM 3443 O O . ILE B 1 85 ? 10.266 2.064 -8.078 1 96.25 85 ILE B O 1
ATOM 3447 N N . GLY B 1 86 ? 10.039 -0.133 -8.367 1 95.56 86 GLY B N 1
ATOM 3448 C CA . GLY B 1 86 ? 10.797 -0.447 -7.164 1 95.56 86 GLY B CA 1
ATOM 3449 C C . GLY B 1 86 ? 12.227 0.078 -7.207 1 95.56 86 GLY B C 1
ATOM 3450 O O . GLY B 1 86 ? 12.703 0.65 -6.227 1 95.56 86 GLY B O 1
ATOM 3451 N N . LEU B 1 87 ? 12.852 -0.03 -8.336 1 94.19 87 LEU B N 1
ATOM 3452 C CA . LEU B 1 87 ? 14.242 0.385 -8.5 1 94.19 87 LEU B CA 1
ATOM 3453 C C . LEU B 1 87 ? 14.375 1.895 -8.336 1 94.19 87 LEU B C 1
ATOM 3455 O O . LEU B 1 87 ? 15.266 2.367 -7.625 1 94.19 87 LEU B O 1
ATOM 3459 N N . VAL B 1 88 ? 13.539 2.646 -8.984 1 96.62 88 VAL B N 1
ATOM 3460 C CA . VAL B 1 88 ? 13.703 4.098 -8.992 1 96.62 88 VAL B CA 1
ATOM 3461 C C . VAL B 1 88 ? 13.445 4.648 -7.586 1 96.62 88 VAL B C 1
ATOM 3463 O O . VAL B 1 88 ? 14.125 5.586 -7.152 1 96.62 88 VAL B O 1
ATOM 3466 N N . HIS B 1 89 ? 12.461 4.102 -6.84 1 98 89 HIS B N 1
ATOM 3467 C CA . HIS B 1 89 ? 12.227 4.539 -5.465 1 98 89 HIS B CA 1
ATOM 3468 C C . HIS B 1 89 ? 13.469 4.336 -4.605 1 98 89 HIS B C 1
ATOM 3470 O O . HIS B 1 89 ? 13.883 5.246 -3.881 1 98 89 HIS B O 1
ATOM 3476 N N . ILE B 1 90 ? 14.055 3.172 -4.641 1 95.81 90 ILE B N 1
ATOM 3477 C CA . ILE B 1 90 ? 15.211 2.846 -3.811 1 95.81 90 ILE B CA 1
ATOM 3478 C C . ILE B 1 90 ? 16.422 3.627 -4.293 1 95.81 90 ILE B C 1
ATOM 3480 O O . ILE B 1 90 ? 17.234 4.098 -3.482 1 95.81 90 ILE B O 1
ATOM 3484 N N . ALA B 1 91 ? 16.562 3.762 -5.613 1 95.25 91 ALA B N 1
ATOM 3485 C CA . ALA B 1 91 ? 17.641 4.555 -6.176 1 95.25 91 ALA B CA 1
ATOM 3486 C C . ALA B 1 91 ? 17.578 6 -5.684 1 95.25 91 ALA B C 1
ATOM 3488 O O . ALA B 1 91 ? 18.609 6.57 -5.289 1 95.25 91 ALA B O 1
ATOM 3489 N N . ASN B 1 92 ? 16.422 6.602 -5.766 1 95.44 92 ASN B N 1
ATOM 3490 C CA . ASN B 1 92 ? 16.25 7.953 -5.242 1 95.44 92 ASN B CA 1
ATOM 3491 C C . ASN B 1 92 ? 16.703 8.055 -3.789 1 95.44 92 ASN B C 1
ATOM 3493 O O . ASN B 1 92 ? 17.484 8.945 -3.436 1 95.44 92 ASN B O 1
ATOM 3497 N N . GLN B 1 93 ? 16.25 7.172 -2.963 1 96 93 GLN B N 1
ATOM 3498 C CA . GLN B 1 93 ? 16.578 7.18 -1.542 1 96 93 GLN B CA 1
ATOM 3499 C C . GLN B 1 93 ? 18.094 7.094 -1.33 1 96 93 GLN B C 1
ATOM 3501 O O . GLN B 1 93 ? 18.625 7.742 -0.431 1 96 93 GLN B O 1
ATOM 3506 N N . ARG B 1 94 ? 18.734 6.281 -2.168 1 94.69 94 ARG B N 1
ATOM 3507 C CA . ARG B 1 94 ? 20.125 5.949 -1.897 1 94.69 94 ARG B CA 1
ATOM 3508 C C . ARG B 1 94 ? 21.062 6.785 -2.762 1 94.69 94 ARG B C 1
ATOM 3510 O O . ARG B 1 94 ? 22.281 6.641 -2.68 1 94.69 94 ARG B O 1
ATOM 3517 N N . GLY B 1 95 ? 20.531 7.613 -3.627 1 92.69 95 GLY B N 1
ATOM 3518 C CA . GLY B 1 95 ? 21.328 8.586 -4.359 1 92.69 95 GLY B CA 1
ATOM 3519 C C . GLY B 1 95 ? 21.844 8.062 -5.684 1 92.69 95 GLY B C 1
ATOM 3520 O O . GLY B 1 95 ? 22.953 8.414 -6.109 1 92.69 95 GLY B O 1
ATOM 3521 N N . TYR B 1 96 ? 21.125 7.102 -6.312 1 94 96 TYR B N 1
ATOM 3522 C CA . TYR B 1 96 ? 21.469 6.598 -7.637 1 94 96 TYR B CA 1
ATOM 3523 C C . TYR B 1 96 ? 20.594 7.246 -8.711 1 94 96 TYR B C 1
ATOM 3525 O O . TYR B 1 96 ? 19.547 7.832 -8.398 1 94 96 TYR B O 1
ATOM 3533 N N . LYS B 1 97 ? 21.078 7.191 -9.93 1 92.75 97 LYS B N 1
ATOM 3534 C CA . LYS B 1 97 ? 20.281 7.562 -11.094 1 92.75 97 LYS B CA 1
ATOM 3535 C C . LYS B 1 97 ? 19.781 6.324 -11.844 1 92.75 97 LYS B C 1
ATOM 3537 O O . LYS B 1 97 ? 20.438 5.277 -11.805 1 92.75 97 LYS B O 1
ATOM 3542 N N . CYS B 1 98 ? 18.594 6.445 -12.43 1 93.62 98 CYS B N 1
ATOM 3543 C CA . CYS B 1 98 ? 18.031 5.297 -13.141 1 93.62 98 CYS B CA 1
ATOM 3544 C C . CYS B 1 98 ? 17.844 5.617 -14.617 1 93.62 98 CYS B C 1
ATOM 3546 O O . CYS B 1 98 ? 17.344 6.691 -14.969 1 93.62 98 CYS B O 1
ATOM 3548 N N . LEU B 1 99 ? 18.281 4.723 -15.492 1 92.38 99 LEU B N 1
ATOM 3549 C CA . LEU B 1 99 ? 18 4.719 -16.922 1 92.38 99 LEU B CA 1
ATOM 3550 C C . LEU B 1 99 ? 17.328 3.418 -17.344 1 92.38 99 LEU B C 1
ATOM 3552 O O . LEU B 1 99 ? 17.938 2.348 -17.266 1 92.38 99 LEU B O 1
ATOM 3556 N N . PHE B 1 100 ? 16.062 3.578 -17.75 1 91.5 100 PHE B N 1
ATOM 3557 C CA . PHE B 1 100 ? 15.305 2.395 -18.141 1 91.5 100 PHE B CA 1
ATOM 3558 C C . PHE B 1 100 ? 15.086 2.369 -19.641 1 91.5 100 PHE B C 1
ATOM 3560 O O . PHE B 1 100 ? 14.883 3.414 -20.266 1 91.5 100 PHE B O 1
ATOM 3567 N N . THR B 1 101 ? 15.195 1.221 -20.234 1 88.31 101 THR B N 1
ATOM 3568 C CA . THR B 1 101 ? 14.875 1.022 -21.641 1 88.31 101 THR B CA 1
ATOM 3569 C C . THR B 1 101 ? 13.594 0.212 -21.797 1 88.31 101 THR B C 1
ATOM 3571 O O . THR B 1 101 ? 13.344 -0.721 -21.031 1 88.31 101 THR B O 1
ATOM 3574 N N . CYS B 1 102 ? 12.781 0.69 -22.656 1 86.31 102 CYS B N 1
ATOM 3575 C CA . CYS B 1 102 ? 11.531 -0.028 -22.875 1 86.31 102 CYS B CA 1
ATOM 3576 C C . CYS B 1 102 ? 11.211 -0.103 -24.375 1 86.31 102 CYS B C 1
ATOM 3578 O O . CYS B 1 102 ? 11.773 0.645 -25.172 1 86.31 102 CYS B O 1
ATOM 3580 N N . SER B 1 103 ? 10.383 -1.078 -24.719 1 82.12 103 SER B N 1
ATOM 3581 C CA . SER B 1 103 ? 9.93 -1.208 -26.109 1 82.12 103 SER B CA 1
ATOM 3582 C C . SER B 1 103 ? 9.141 0.016 -26.547 1 82.12 103 SER B C 1
ATOM 3584 O O . SER B 1 103 ? 8.484 0.666 -25.734 1 82.12 103 SER B O 1
ATOM 3586 N N . ALA B 1 104 ? 9.102 0.218 -27.812 1 81.56 104 ALA B N 1
ATOM 3587 C CA . ALA B 1 104 ? 8.352 1.338 -28.375 1 81.56 104 ALA B CA 1
ATOM 3588 C C . ALA B 1 104 ? 6.848 1.128 -28.203 1 81.56 104 ALA B C 1
ATOM 3590 O O . ALA B 1 104 ? 6.066 2.078 -28.297 1 81.56 104 ALA B O 1
ATOM 3591 N N . ALA B 1 105 ? 6.484 -0.099 -27.906 1 78.62 105 ALA B N 1
ATOM 3592 C CA . ALA B 1 105 ? 5.07 -0.441 -27.766 1 78.62 105 ALA B CA 1
ATOM 3593 C C . ALA B 1 105 ? 4.566 -0.137 -26.359 1 78.62 105 ALA B C 1
ATOM 3595 O O . ALA B 1 105 ? 3.361 -0.171 -26.109 1 78.62 105 ALA B O 1
ATOM 3596 N N . THR B 1 106 ? 5.488 0.25 -25.531 1 83.81 106 THR B N 1
ATOM 3597 C CA . THR B 1 106 ? 5.098 0.535 -24.156 1 83.81 106 THR B CA 1
ATOM 3598 C C . THR B 1 106 ? 4.184 1.755 -24.094 1 83.81 106 THR B C 1
ATOM 3600 O O . THR B 1 106 ? 4.41 2.742 -24.797 1 83.81 106 THR B O 1
ATOM 3603 N N . SER B 1 107 ? 3.143 1.615 -23.281 1 83.44 107 SER B N 1
ATOM 3604 C CA . SER B 1 107 ? 2.17 2.699 -23.188 1 83.44 107 SER B CA 1
ATOM 3605 C C . SER B 1 107 ? 2.82 3.98 -22.672 1 83.44 107 SER B C 1
ATOM 3607 O O . SER B 1 107 ? 3.723 3.93 -21.828 1 83.44 107 SER B O 1
ATOM 3609 N N . GLU B 1 108 ? 2.316 5.039 -23.094 1 86.5 108 GLU B N 1
ATOM 3610 C CA . GLU B 1 108 ? 2.811 6.344 -22.672 1 86.5 108 GLU B CA 1
ATOM 3611 C C . GLU B 1 108 ? 2.613 6.551 -21.172 1 86.5 108 GLU B C 1
ATOM 3613 O O . GLU B 1 108 ? 3.432 7.195 -20.516 1 86.5 108 GLU B O 1
ATOM 3618 N N . GLU B 1 109 ? 1.543 6.016 -20.656 1 85.19 109 GLU B N 1
ATOM 3619 C CA . GLU B 1 109 ? 1.235 6.145 -19.25 1 85.19 109 GLU B CA 1
ATOM 3620 C C . GLU B 1 109 ? 2.318 5.496 -18.391 1 85.19 109 GLU B C 1
ATOM 3622 O O . GLU B 1 109 ? 2.748 6.074 -17.375 1 85.19 109 GLU B O 1
ATOM 3627 N N . LYS B 1 110 ? 2.801 4.387 -18.781 1 88.06 110 LYS B N 1
ATOM 3628 C CA . LYS B 1 110 ? 3.838 3.678 -18.047 1 88.06 110 LYS B CA 1
ATOM 3629 C C . LYS B 1 110 ? 5.164 4.43 -18.094 1 88.06 110 LYS B C 1
ATOM 3631 O O . LYS B 1 110 ? 5.867 4.535 -17.094 1 88.06 110 LYS B O 1
ATOM 3636 N N . ILE B 1 111 ? 5.465 4.957 -19.25 1 91.31 111 ILE B N 1
ATOM 3637 C CA . ILE B 1 111 ? 6.699 5.707 -19.438 1 91.31 111 ILE B CA 1
ATOM 3638 C C . ILE B 1 111 ? 6.676 6.973 -18.594 1 91.31 111 ILE B C 1
ATOM 3640 O O . ILE B 1 111 ? 7.629 7.254 -17.859 1 91.31 111 ILE B O 1
ATOM 3644 N N . ARG B 1 112 ? 5.617 7.656 -18.703 1 92 112 ARG B N 1
ATOM 3645 C CA . ARG B 1 112 ? 5.473 8.906 -17.969 1 92 112 ARG B CA 1
ATOM 3646 C C . ARG B 1 112 ? 5.562 8.656 -16.453 1 92 112 ARG B C 1
ATOM 3648 O O . ARG B 1 112 ? 6.133 9.469 -15.727 1 92 112 ARG B O 1
ATOM 3655 N N . TYR B 1 113 ? 4.953 7.617 -16.016 1 94.38 113 TYR B N 1
ATOM 3656 C CA . TYR B 1 113 ? 4.98 7.285 -14.602 1 94.38 113 TYR B CA 1
ATOM 3657 C C . TYR B 1 113 ? 6.414 7.109 -14.109 1 94.38 113 TYR B C 1
ATOM 3659 O O . TYR B 1 113 ? 6.801 7.676 -13.078 1 94.38 113 TYR B O 1
ATOM 3667 N N . LEU B 1 114 ? 7.227 6.352 -14.805 1 95.88 114 LEU B N 1
ATOM 3668 C CA . LEU B 1 114 ? 8.617 6.129 -14.438 1 95.88 114 LEU B CA 1
ATOM 3669 C C . LEU B 1 114 ? 9.406 7.434 -14.469 1 95.88 114 LEU B C 1
ATOM 3671 O O . LEU B 1 114 ? 10.258 7.676 -13.609 1 95.88 114 LEU B O 1
ATOM 3675 N N . GLN B 1 115 ? 9.102 8.258 -15.43 1 95.62 115 GLN B N 1
ATOM 3676 C CA . GLN B 1 115 ? 9.75 9.562 -15.516 1 95.62 115 GLN B CA 1
ATOM 3677 C C . GLN B 1 115 ? 9.367 10.453 -14.344 1 95.62 115 GLN B C 1
ATOM 3679 O O . GLN B 1 115 ? 10.219 11.164 -13.789 1 95.62 115 GLN B O 1
ATOM 3684 N N . THR B 1 116 ? 8.133 10.391 -14.031 1 96.25 116 THR B N 1
ATOM 3685 C CA . THR B 1 116 ? 7.668 11.141 -12.867 1 96.25 116 THR B CA 1
ATOM 3686 C C . THR B 1 116 ? 8.422 10.727 -11.609 1 96.25 116 THR B C 1
ATOM 3688 O O . THR B 1 116 ? 8.773 11.57 -10.781 1 96.25 116 THR B O 1
ATOM 3691 N N . LEU B 1 117 ? 8.695 9.445 -11.477 1 97.19 117 LEU B N 1
ATOM 3692 C CA . LEU B 1 117 ? 9.398 8.93 -10.312 1 97.19 117 LEU B CA 1
ATOM 3693 C C . LEU B 1 117 ? 10.867 9.344 -10.336 1 97.19 117 LEU B C 1
ATOM 3695 O O . LEU B 1 117 ? 11.555 9.258 -9.312 1 97.19 117 LEU B O 1
ATOM 3699 N N . GLY B 1 118 ? 11.375 9.742 -11.484 1 95 118 GLY B N 1
ATOM 3700 C CA . GLY B 1 118 ? 12.727 10.273 -11.531 1 95 118 GLY B CA 1
ATOM 3701 C C . GLY B 1 118 ? 13.641 9.508 -12.469 1 95 118 GLY B C 1
ATOM 3702 O O . GLY B 1 118 ? 14.828 9.812 -12.562 1 95 118 GLY B O 1
ATOM 3703 N N . ALA B 1 119 ? 13.078 8.508 -13.164 1 96.06 119 ALA B N 1
ATOM 3704 C CA . ALA B 1 119 ? 13.906 7.711 -14.062 1 96.06 119 ALA B CA 1
ATOM 3705 C C . ALA B 1 119 ? 13.969 8.352 -15.453 1 96.06 119 ALA B C 1
ATOM 3707 O O . ALA B 1 119 ? 13.016 8.992 -15.891 1 96.06 119 ALA B O 1
ATOM 3708 N N . GLU B 1 120 ? 15.125 8.234 -16.125 1 94.69 120 GLU B N 1
ATOM 3709 C CA . GLU B 1 120 ? 15.188 8.453 -17.562 1 94.69 120 GLU B CA 1
ATOM 3710 C C . GLU B 1 120 ? 14.742 7.207 -18.328 1 94.69 120 GLU B C 1
ATOM 3712 O O . GLU B 1 120 ? 15.055 6.082 -17.938 1 94.69 120 GLU B O 1
ATOM 3717 N N . VAL B 1 121 ? 13.914 7.398 -19.344 1 93.69 121 VAL B N 1
ATOM 3718 C CA . VAL B 1 121 ? 13.391 6.27 -20.109 1 93.69 121 VAL B CA 1
ATOM 3719 C C . VAL B 1 121 ? 13.75 6.434 -21.578 1 93.69 121 VAL B C 1
ATOM 3721 O O . VAL B 1 121 ? 13.508 7.488 -22.172 1 93.69 121 VAL B O 1
ATOM 3724 N N . THR B 1 122 ? 14.383 5.453 -22.141 1 88.81 122 THR B N 1
ATOM 3725 C CA . THR B 1 122 ? 14.703 5.438 -23.562 1 88.81 122 THR B CA 1
ATOM 3726 C C . THR B 1 122 ? 13.938 4.332 -24.281 1 88.81 122 THR B C 1
ATOM 3728 O O . THR B 1 122 ? 13.938 3.182 -23.844 1 88.81 122 THR B O 1
ATOM 3731 N N . LEU B 1 123 ? 13.344 4.699 -25.344 1 84.56 123 LEU B N 1
ATOM 3732 C CA . LEU B 1 123 ? 12.617 3.727 -26.141 1 84.56 123 LEU B CA 1
ATOM 3733 C C . LEU B 1 123 ? 13.547 3.033 -27.141 1 84.56 123 LEU B C 1
ATOM 3735 O O . LEU B 1 123 ? 14.383 3.682 -27.766 1 84.56 123 LEU B O 1
ATOM 3739 N N . ILE B 1 124 ? 13.555 1.816 -27.047 1 73.56 124 ILE B N 1
ATOM 3740 C CA . ILE B 1 124 ? 14.422 1.058 -27.938 1 73.56 124 ILE B CA 1
ATOM 3741 C C . ILE B 1 124 ? 13.602 0.482 -29.078 1 73.56 124 ILE B C 1
ATOM 3743 O O . ILE B 1 124 ? 12.539 -0.103 -28.859 1 73.56 124 ILE B O 1
ATOM 3747 N N . THR B 1 125 ? 13.914 0.842 -30.234 1 63.12 125 THR B N 1
ATOM 3748 C CA . THR B 1 125 ? 13.266 0.302 -31.422 1 63.12 125 THR B CA 1
ATOM 3749 C C . THR B 1 125 ? 13.969 -0.973 -31.891 1 63.12 125 THR B C 1
ATOM 3751 O O . THR B 1 125 ? 13.352 -1.819 -32.531 1 63.12 125 THR B O 1
ATOM 3754 N N . SER B 1 126 ? 15.32 -1.078 -31.688 1 53.66 126 SER B N 1
ATOM 3755 C CA . SER B 1 126 ? 16.078 -2.211 -32.219 1 53.66 126 SER B CA 1
ATOM 3756 C C . SER B 1 126 ? 16.266 -3.295 -31.156 1 53.66 126 SER B C 1
ATOM 3758 O O . SER B 1 126 ? 16.094 -3.039 -29.969 1 53.66 126 SER B O 1
ATOM 3760 N N . LYS B 1 127 ? 16.562 -4.539 -31.609 1 49.84 127 LYS B N 1
ATOM 3761 C CA . LYS B 1 127 ? 16.828 -5.703 -30.766 1 49.84 127 LYS B CA 1
ATOM 3762 C C . LYS B 1 127 ? 17.922 -5.406 -29.75 1 49.84 127 LYS B C 1
ATOM 3764 O O . LYS B 1 127 ? 18.969 -4.867 -30.109 1 49.84 127 LYS B O 1
ATOM 3769 N N . ILE B 1 128 ? 17.641 -4.973 -28.609 1 45.25 128 ILE B N 1
ATOM 3770 C CA . ILE B 1 128 ? 18.688 -4.746 -27.625 1 45.25 128 ILE B CA 1
ATOM 3771 C C . ILE B 1 128 ? 19.219 -6.082 -27.109 1 45.25 128 ILE B C 1
ATOM 3773 O O . ILE B 1 128 ? 18.438 -6.934 -26.656 1 45.25 128 ILE B O 1
ATOM 3777 N N . TRP B 1 129 ? 20.391 -6.504 -27.656 1 41.06 129 TRP B N 1
ATOM 3778 C CA . TRP B 1 129 ? 21.047 -7.633 -27.016 1 41.06 129 TRP B CA 1
ATOM 3779 C C . TRP B 1 129 ? 21.406 -7.301 -25.562 1 41.06 129 TRP B C 1
ATOM 3781 O O . TRP B 1 129 ? 21.938 -6.227 -25.281 1 41.06 129 TRP B O 1
ATOM 3791 N N . ARG B 1 130 ? 20.625 -7.441 -24.672 1 45.28 130 ARG B N 1
ATOM 3792 C CA . ARG B 1 130 ? 20.984 -7.227 -23.266 1 45.28 130 ARG B CA 1
ATOM 3793 C C . ARG B 1 130 ? 21.656 -8.461 -22.672 1 45.28 130 ARG B C 1
ATOM 3795 O O . ARG B 1 130 ? 21.25 -9.594 -22.953 1 45.28 130 ARG B O 1
ATOM 3802 N N . ARG B 1 131 ? 22.828 -8.367 -22.344 1 37.56 131 ARG B N 1
ATOM 3803 C CA . ARG B 1 131 ? 23.359 -9.453 -21.531 1 37.56 131 ARG B CA 1
ATOM 3804 C C . ARG B 1 131 ? 22.359 -9.867 -20.453 1 37.56 131 ARG B C 1
ATOM 3806 O O . ARG B 1 131 ? 22.031 -9.078 -19.578 1 37.56 131 ARG B O 1
ATOM 3813 N N . ASP B 1 132 ? 21.328 -10.375 -20.766 1 41.91 132 ASP B N 1
ATOM 3814 C CA . ASP B 1 132 ? 20.297 -10.914 -19.891 1 41.91 132 ASP B CA 1
ATOM 3815 C C . ASP B 1 132 ? 20.922 -11.531 -18.641 1 41.91 132 ASP B C 1
ATOM 3817 O O . ASP B 1 132 ? 21.391 -12.68 -18.672 1 41.91 132 ASP B O 1
ATOM 3821 N N . SER B 1 133 ? 21.656 -10.82 -17.969 1 40.28 133 SER B N 1
ATOM 3822 C CA . SER B 1 133 ? 22.25 -11.352 -16.75 1 40.28 133 SER B CA 1
ATOM 3823 C C . SER B 1 133 ? 21.281 -12.297 -16.031 1 40.28 133 SER B C 1
ATOM 3825 O O . SER B 1 133 ? 21.688 -13.031 -15.125 1 40.28 133 SER B O 1
ATOM 3827 N N . ARG B 1 134 ? 20.062 -12.234 -16.141 1 42.47 134 ARG B N 1
ATOM 3828 C CA . ARG B 1 134 ? 19.094 -13.109 -15.5 1 42.47 134 ARG B CA 1
ATOM 3829 C C . ARG B 1 134 ? 19.219 -14.539 -15.992 1 42.47 134 ARG B C 1
ATOM 3831 O O . ARG B 1 134 ? 18.719 -15.477 -15.367 1 42.47 134 ARG B O 1
ATOM 3838 N N . ARG B 1 135 ? 19.547 -14.75 -17.297 1 38.22 135 ARG B N 1
ATOM 3839 C CA . ARG B 1 135 ? 19.828 -16.078 -17.812 1 38.22 135 ARG B CA 1
ATOM 3840 C C . ARG B 1 135 ? 21.062 -16.688 -17.141 1 38.22 135 ARG B C 1
ATOM 3842 O O . ARG B 1 135 ? 21.234 -17.906 -17.141 1 38.22 135 ARG B O 1
ATOM 3849 N N . SER B 1 136 ? 22.109 -15.789 -16.969 1 37.59 136 SER B N 1
ATOM 3850 C CA . SER B 1 136 ? 23.422 -16.391 -16.781 1 37.59 136 SER B CA 1
ATOM 3851 C C . SER B 1 136 ? 23.594 -16.922 -15.352 1 37.59 136 SER B C 1
ATOM 3853 O O . SER B 1 136 ? 23.641 -18.125 -15.133 1 37.59 136 SER B O 1
ATOM 3855 N N . GLU B 1 137 ? 24.609 -16.188 -14.586 1 35.22 137 GLU B N 1
ATOM 3856 C CA . GLU B 1 137 ? 25.328 -16.797 -13.461 1 35.22 137 GLU B CA 1
ATOM 3857 C C . GLU B 1 137 ? 24.438 -16.859 -12.219 1 35.22 137 GLU B C 1
ATOM 3859 O O . GLU B 1 137 ? 23.734 -15.906 -11.898 1 35.22 137 GLU B O 1
ATOM 3864 N N . PRO B 1 138 ? 24.219 -18.125 -11.82 1 39.09 138 PRO B N 1
ATOM 3865 C CA . PRO B 1 138 ? 23.578 -18.391 -10.531 1 39.09 138 PRO B CA 1
ATOM 3866 C C .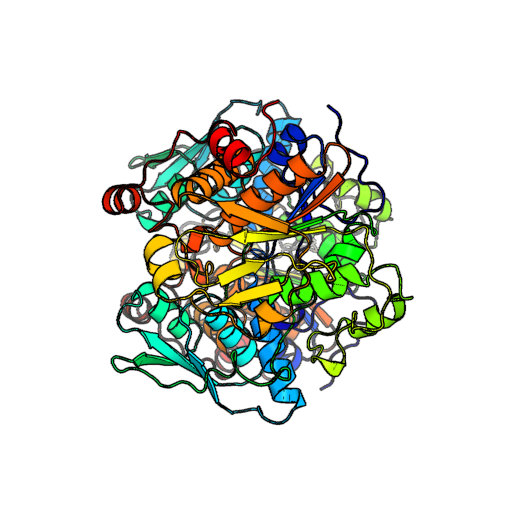 PRO B 1 138 ? 23.719 -17.234 -9.555 1 39.09 138 PRO B C 1
ATOM 3868 O O . PRO B 1 138 ? 22.891 -17.094 -8.641 1 39.09 138 PRO B O 1
ATOM 3871 N N . ALA B 1 139 ? 24.766 -16.578 -9.797 1 36.34 139 ALA B N 1
ATOM 3872 C CA . ALA B 1 139 ? 25.094 -15.539 -8.828 1 36.34 139 ALA B CA 1
ATOM 3873 C C . ALA B 1 139 ? 24.031 -14.453 -8.789 1 36.34 139 ALA B C 1
ATOM 3875 O O . ALA B 1 139 ? 23.984 -13.648 -7.855 1 36.34 139 ALA B O 1
ATOM 3876 N N . HIS B 1 140 ? 23.281 -14.445 -9.875 1 38.88 140 HIS B N 1
ATOM 3877 C CA . HIS B 1 140 ? 22.359 -13.312 -9.914 1 38.88 140 HIS B CA 1
ATOM 3878 C C . HIS B 1 140 ? 20.953 -13.727 -9.492 1 38.88 140 HIS B C 1
ATOM 3880 O O . HIS B 1 140 ? 19.984 -13.016 -9.75 1 38.88 140 HIS B O 1
ATOM 3886 N N . VAL B 1 141 ? 20.922 -14.969 -9.102 1 41.59 141 VAL B N 1
ATOM 3887 C CA . VAL B 1 141 ? 19.609 -15.398 -8.641 1 41.59 141 VAL B CA 1
ATOM 3888 C C . VAL B 1 141 ? 19.234 -14.625 -7.375 1 41.59 141 VAL B C 1
ATOM 3890 O O . VAL B 1 141 ? 19.906 -14.727 -6.352 1 41.59 141 VAL B O 1
ATOM 3893 N N . HIS B 1 142 ? 18.703 -13.492 -7.527 1 42.56 142 HIS B N 1
ATOM 3894 C CA . HIS B 1 142 ? 18.25 -12.672 -6.41 1 42.56 142 HIS B CA 1
ATOM 3895 C C . HIS B 1 142 ? 16.938 -13.195 -5.848 1 42.56 142 HIS B C 1
ATOM 3897 O O . HIS B 1 142 ? 15.93 -13.273 -6.562 1 42.56 142 HIS B O 1
ATOM 3903 N N . PHE B 1 143 ? 17.141 -14.273 -4.906 1 47.91 143 PHE B N 1
ATOM 3904 C CA . PHE B 1 143 ? 15.93 -14.805 -4.289 1 47.91 143 PHE B CA 1
ATOM 3905 C C . PHE B 1 143 ? 15.414 -13.859 -3.211 1 47.91 143 PHE B C 1
ATOM 3907 O O . PHE B 1 143 ? 16.188 -13.336 -2.416 1 47.91 143 PHE B O 1
ATOM 3914 N N . HIS B 1 144 ? 14.305 -13.211 -3.469 1 48.84 144 HIS B N 1
ATOM 3915 C CA . HIS B 1 144 ? 13.695 -12.633 -2.277 1 48.84 144 HIS B CA 1
ATOM 3916 C C . HIS B 1 144 ? 12.992 -13.695 -1.441 1 48.84 144 HIS B C 1
ATOM 3918 O O . HIS B 1 144 ? 12.188 -14.477 -1.964 1 48.84 144 HIS B O 1
ATOM 3924 N N . PHE B 1 145 ? 13.781 -14.258 -0.448 1 52.94 145 PHE B N 1
ATOM 3925 C CA . PHE B 1 145 ? 13.211 -15.266 0.441 1 52.94 145 PHE B CA 1
ATOM 3926 C C . PHE B 1 145 ? 12.172 -14.641 1.371 1 52.94 145 PHE B C 1
ATOM 3928 O O . PHE B 1 145 ? 12.312 -13.477 1.773 1 52.94 145 PHE B O 1
ATOM 3935 N N . ASP B 1 146 ? 10.953 -15.242 1.312 1 61.16 146 ASP B N 1
ATOM 3936 C CA . ASP B 1 146 ? 9.953 -14.789 2.273 1 61.16 146 ASP B CA 1
ATOM 3937 C C . ASP B 1 146 ? 9.984 -15.648 3.539 1 61.16 146 ASP B C 1
ATOM 3939 O O . ASP B 1 146 ? 9.422 -16.734 3.568 1 61.16 146 ASP B O 1
ATOM 3943 N N . LEU B 1 147 ? 10.805 -15.352 4.57 1 69.62 147 LEU B N 1
ATOM 3944 C CA . LEU B 1 147 ? 10.742 -15.953 5.898 1 69.62 147 LEU B CA 1
ATOM 3945 C C . LEU B 1 147 ? 9.43 -15.609 6.594 1 69.62 147 LEU B C 1
ATOM 3947 O O . LEU B 1 147 ? 9.016 -16.312 7.52 1 69.62 147 LEU B O 1
ATOM 3951 N N . GLU B 1 148 ? 8.953 -14.766 6.027 1 86.31 148 GLU B N 1
ATOM 3952 C CA . GLU B 1 148 ? 7.781 -14.195 6.688 1 86.31 148 GLU B CA 1
ATOM 3953 C C . GLU B 1 148 ? 6.609 -15.172 6.684 1 86.31 148 GLU B C 1
ATOM 3955 O O . GLU B 1 148 ? 5.867 -15.266 7.664 1 86.31 148 GLU B O 1
ATOM 3960 N N . ILE B 1 149 ? 6.574 -15.977 5.578 1 90.81 149 ILE B N 1
ATOM 3961 C CA . ILE B 1 149 ? 5.434 -16.875 5.438 1 90.81 149 ILE B CA 1
ATOM 3962 C C . ILE B 1 149 ? 5.496 -17.953 6.516 1 90.81 149 ILE B C 1
ATOM 3964 O O . ILE B 1 149 ? 4.492 -18.234 7.176 1 90.81 149 ILE B O 1
ATOM 3968 N N . TRP B 1 150 ? 6.672 -18.562 6.695 1 86.56 150 TRP B N 1
ATOM 3969 C CA . TRP B 1 150 ? 6.852 -19.578 7.719 1 86.56 150 TRP B CA 1
ATOM 3970 C C . TRP B 1 150 ? 6.582 -19.016 9.109 1 86.56 150 TRP B C 1
ATOM 3972 O O . TRP B 1 150 ? 5.855 -19.625 9.898 1 86.56 150 TRP B O 1
ATOM 3982 N N . ARG B 1 151 ? 7.16 -17.844 9.398 1 85.31 151 ARG B N 1
ATOM 3983 C CA . ARG B 1 151 ? 6.98 -17.172 10.68 1 85.31 151 ARG B CA 1
ATOM 3984 C C . ARG B 1 151 ? 5.516 -16.844 10.922 1 85.31 151 ARG B C 1
ATOM 3986 O O . ARG B 1 151 ? 4.957 -17.188 11.969 1 85.31 151 ARG B O 1
ATOM 3993 N N . ASP B 1 152 ? 4.863 -16.25 9.969 1 92.44 152 ASP B N 1
ATOM 3994 C CA . ASP B 1 152 ? 3.525 -15.688 10.148 1 92.44 152 ASP B CA 1
ATOM 3995 C C . ASP B 1 152 ? 2.475 -16.797 10.227 1 92.44 152 ASP B C 1
ATOM 3997 O O . ASP B 1 152 ? 1.404 -16.609 10.805 1 92.44 152 ASP B O 1
ATOM 4001 N N . THR B 1 153 ? 2.812 -17.984 9.617 1 93.5 153 THR B N 1
ATOM 4002 C CA . THR B 1 153 ? 1.891 -19.109 9.703 1 93.5 153 THR B CA 1
ATOM 4003 C C . THR B 1 153 ? 2.25 -20.016 10.867 1 93.5 153 THR B C 1
ATOM 4005 O O . THR B 1 153 ? 1.667 -21.094 11.031 1 93.5 153 THR B O 1
ATOM 4008 N N . ALA B 1 154 ? 3.244 -19.672 11.609 1 90.69 154 ALA B N 1
ATOM 4009 C CA . ALA B 1 154 ? 3.727 -20.484 12.734 1 90.69 154 ALA B CA 1
ATOM 4010 C C . ALA B 1 154 ? 4.121 -21.875 12.281 1 90.69 154 ALA B C 1
ATOM 4012 O O . ALA B 1 154 ? 3.838 -22.859 12.969 1 90.69 154 ALA B O 1
ATOM 4013 N N . GLY B 1 155 ? 4.609 -21.922 11.078 1 86.06 155 GLY B N 1
ATOM 4014 C CA . GLY B 1 155 ? 5.098 -23.188 10.539 1 86.06 155 GLY B CA 1
ATOM 4015 C C . GLY B 1 155 ? 3.988 -24.094 10.047 1 86.06 155 GLY B C 1
ATOM 4016 O O . GLY B 1 155 ? 4.227 -25.266 9.75 1 86.06 155 GLY B O 1
ATOM 4017 N N . ARG B 1 156 ? 2.881 -23.609 9.852 1 91.94 156 ARG B N 1
ATOM 4018 C CA . ARG B 1 156 ? 1.732 -24.453 9.531 1 91.94 156 ARG B CA 1
ATOM 4019 C C . ARG B 1 156 ? 1.451 -24.438 8.031 1 91.94 156 ARG B C 1
ATOM 4021 O O . ARG B 1 156 ? 0.566 -25.156 7.562 1 91.94 156 ARG B O 1
ATOM 4028 N N . VAL B 1 157 ? 2.182 -23.672 7.285 1 94.38 157 VAL B N 1
ATOM 4029 C CA . VAL B 1 157 ? 1.983 -23.641 5.84 1 94.38 157 VAL B CA 1
ATOM 4030 C C . VAL B 1 157 ? 2.213 -25.031 5.25 1 94.38 157 VAL B C 1
ATOM 4032 O O . VAL B 1 157 ? 3.256 -25.641 5.48 1 94.38 157 VAL B O 1
ATOM 4035 N N . ASP B 1 158 ? 1.182 -25.516 4.5 1 95.5 158 ASP B N 1
ATOM 4036 C CA . ASP B 1 158 ? 1.252 -26.828 3.875 1 95.5 158 ASP B CA 1
ATOM 4037 C C . ASP B 1 158 ? 1.582 -26.719 2.389 1 95.5 158 ASP B C 1
ATOM 4039 O O . ASP B 1 158 ? 2.02 -27.688 1.769 1 95.5 158 ASP B O 1
ATOM 4043 N N . GLY B 1 159 ? 1.37 -25.562 1.853 1 96.19 159 GLY B N 1
ATOM 4044 C CA . GLY B 1 159 ? 1.622 -25.406 0.428 1 96.19 159 GLY B CA 1
ATOM 4045 C C . GLY B 1 159 ? 1.669 -23.969 -0.02 1 96.19 159 GLY B C 1
ATOM 4046 O O . GLY B 1 159 ? 1.135 -23.078 0.656 1 96.19 159 GLY B O 1
ATOM 4047 N N . ILE B 1 160 ? 2.318 -23.766 -1.148 1 96.31 160 ILE B N 1
ATOM 4048 C CA . ILE B 1 160 ? 2.33 -22.469 -1.834 1 96.31 160 ILE B CA 1
ATOM 4049 C C . ILE B 1 160 ? 2.086 -22.688 -3.326 1 96.31 160 ILE B C 1
ATOM 4051 O O . ILE B 1 160 ? 2.574 -23.656 -3.914 1 96.31 160 ILE B O 1
ATOM 4055 N N . ALA B 1 161 ? 1.333 -21.812 -3.896 1 97.5 161 ALA B N 1
ATOM 4056 C CA . ALA B 1 161 ? 1.045 -21.891 -5.324 1 97.5 161 ALA B CA 1
ATOM 4057 C C . ALA B 1 161 ? 1.056 -20.5 -5.957 1 97.5 161 ALA B C 1
ATOM 4059 O O . ALA B 1 161 ? 0.446 -19.562 -5.426 1 97.5 161 ALA B O 1
ATOM 4060 N N . LEU B 1 162 ? 1.786 -20.344 -7.031 1 95.94 162 LEU B N 1
ATOM 4061 C CA . LEU B 1 162 ? 1.826 -19.062 -7.711 1 95.94 162 LEU B CA 1
ATOM 4062 C C . LEU B 1 162 ? 2.342 -19.203 -9.133 1 95.94 162 LEU B C 1
ATOM 4064 O O . LEU B 1 162 ? 2.859 -20.266 -9.508 1 95.94 162 LEU B O 1
ATOM 4068 N N . ALA B 1 163 ? 2.098 -18.188 -9.906 1 95.12 163 ALA B N 1
ATOM 4069 C CA . ALA B 1 163 ? 2.635 -18.094 -11.258 1 95.12 163 ALA B CA 1
ATOM 4070 C C . ALA B 1 163 ? 4.062 -17.562 -11.25 1 95.12 163 ALA B C 1
ATOM 4072 O O . ALA B 1 163 ? 4.582 -17.172 -10.195 1 95.12 163 ALA B O 1
ATOM 4073 N N . ALA B 1 164 ? 4.672 -17.656 -12.43 1 91.12 164 ALA B N 1
ATOM 4074 C CA . ALA B 1 164 ? 6.059 -17.203 -12.492 1 91.12 164 ALA B CA 1
ATOM 4075 C C . ALA B 1 164 ? 6.305 -16.375 -13.75 1 91.12 164 ALA B C 1
ATOM 4077 O O . ALA B 1 164 ? 5.773 -16.672 -14.82 1 91.12 164 ALA B O 1
ATOM 4078 N N . GLY B 1 165 ? 6.977 -15.289 -13.539 1 88.25 165 GLY B N 1
ATOM 4079 C CA . GLY B 1 165 ? 7.652 -14.625 -14.648 1 88.25 165 GLY B CA 1
ATOM 4080 C C . GLY B 1 165 ? 9.094 -15.062 -14.812 1 88.25 165 GLY B C 1
ATOM 4081 O O . GLY B 1 165 ? 9.367 -16.188 -15.242 1 88.25 165 GLY B O 1
ATOM 4082 N N . THR B 1 166 ? 9.961 -14.266 -14.203 1 81.88 166 THR B N 1
ATOM 4083 C CA . THR B 1 166 ? 11.367 -14.656 -14.219 1 81.88 166 THR B CA 1
ATOM 4084 C C . THR B 1 166 ? 11.625 -15.773 -13.203 1 81.88 166 THR B C 1
ATOM 4086 O O . THR B 1 166 ? 12.664 -16.438 -13.258 1 81.88 166 THR B O 1
ATOM 4089 N N . GLY B 1 167 ? 10.703 -15.977 -12.312 1 87.12 167 GLY B N 1
ATOM 4090 C CA . GLY B 1 167 ? 10.766 -17.078 -11.375 1 87.12 167 GLY B CA 1
ATOM 4091 C C . GLY B 1 167 ? 11.461 -16.734 -10.078 1 87.12 167 GLY B C 1
ATOM 4092 O O . GLY B 1 167 ? 11.703 -17.594 -9.234 1 87.12 167 GLY B O 1
ATOM 4093 N N . GLY B 1 168 ? 11.727 -15.469 -9.867 1 83.25 168 GLY B N 1
ATOM 4094 C CA . GLY B 1 168 ? 12.422 -15.062 -8.656 1 83.25 168 GLY B CA 1
ATOM 4095 C C . GLY B 1 168 ? 11.641 -15.367 -7.395 1 83.25 168 GLY B C 1
ATOM 4096 O O . GLY B 1 168 ? 12.203 -15.859 -6.41 1 83.25 168 GLY B O 1
ATOM 4097 N N . THR B 1 169 ? 10.383 -15.109 -7.391 1 88.06 169 THR B N 1
ATOM 4098 C CA . THR B 1 169 ? 9.547 -15.297 -6.207 1 88.06 169 THR B CA 1
ATOM 4099 C C . THR B 1 169 ? 9.383 -16.781 -5.891 1 88.06 169 THR B C 1
ATOM 4101 O O . THR B 1 169 ? 9.602 -17.203 -4.758 1 88.06 169 THR B O 1
ATOM 4104 N N . ILE B 1 170 ? 9.062 -17.562 -6.867 1 90.31 170 ILE B N 1
ATOM 4105 C CA . ILE B 1 170 ? 8.773 -18.969 -6.598 1 90.31 170 ILE B CA 1
ATOM 4106 C C . ILE B 1 170 ? 10.062 -19.719 -6.266 1 90.31 170 ILE B C 1
ATOM 4108 O O . ILE B 1 170 ? 10.07 -20.641 -5.449 1 90.31 170 ILE B O 1
ATOM 4112 N N . ALA B 1 171 ? 11.141 -19.375 -6.941 1 85.69 171 ALA B N 1
ATOM 4113 C CA . ALA B 1 171 ? 12.414 -20.016 -6.637 1 85.69 171 ALA B CA 1
ATOM 4114 C C . ALA B 1 171 ? 12.859 -19.688 -5.211 1 85.69 171 ALA B C 1
ATOM 4116 O O . ALA B 1 171 ? 13.211 -20.594 -4.445 1 85.69 171 ALA B O 1
ATOM 4117 N N . GLY B 1 172 ? 12.781 -18.422 -4.879 1 82.31 172 GLY B N 1
ATOM 4118 C CA . GLY B 1 172 ? 13.18 -18.016 -3.539 1 82.31 172 GLY B CA 1
ATOM 4119 C C . GLY B 1 172 ? 12.305 -18.609 -2.453 1 82.31 172 GLY B C 1
ATOM 4120 O O . GLY B 1 172 ? 12.805 -19.141 -1.455 1 82.31 172 GLY B O 1
ATOM 4121 N N . THR B 1 173 ? 11.047 -18.547 -2.6 1 87 173 THR B N 1
ATOM 4122 C CA . THR B 1 173 ? 10.102 -19.016 -1.591 1 87 173 THR B CA 1
ATOM 4123 C C . THR B 1 173 ? 10.164 -20.531 -1.457 1 87 173 THR B C 1
ATOM 4125 O O . THR B 1 173 ? 10.156 -21.062 -0.344 1 87 173 THR B O 1
ATOM 4128 N N . SER B 1 174 ? 10.203 -21.25 -2.564 1 88.31 174 SER B N 1
ATOM 4129 C CA . SER B 1 174 ? 10.227 -22.703 -2.533 1 88.31 174 SER B CA 1
ATOM 4130 C C . SER B 1 174 ? 11.5 -23.219 -1.863 1 88.31 174 SER B C 1
ATOM 4132 O O . SER B 1 174 ? 11.438 -24.141 -1.035 1 88.31 174 SER B O 1
ATOM 4134 N N . ARG B 1 175 ? 12.578 -22.688 -2.172 1 81.81 175 ARG B N 1
ATOM 4135 C CA . ARG B 1 175 ? 13.844 -23.141 -1.615 1 81.81 175 ARG B CA 1
ATOM 4136 C C . ARG B 1 175 ? 13.883 -22.938 -0.105 1 81.81 175 ARG B C 1
ATOM 4138 O O . ARG B 1 175 ? 14.375 -23.797 0.631 1 81.81 175 ARG B O 1
ATOM 4145 N N . TYR B 1 176 ? 13.367 -21.844 0.291 1 79.38 176 TYR B N 1
ATOM 4146 C CA . TYR B 1 176 ? 13.352 -21.578 1.725 1 79.38 176 TYR B CA 1
ATOM 4147 C C . TYR B 1 176 ? 12.375 -22.5 2.443 1 79.38 176 TYR B C 1
ATOM 4149 O O . TYR B 1 176 ? 12.719 -23.094 3.463 1 79.38 176 TYR B O 1
ATOM 4157 N N . LEU B 1 177 ? 11.211 -22.562 1.943 1 84.5 177 LEU B N 1
ATOM 4158 C CA . LEU B 1 177 ? 10.172 -23.312 2.643 1 84.5 177 LEU B CA 1
ATOM 4159 C C . LEU B 1 177 ? 10.516 -24.797 2.695 1 84.5 177 LEU B C 1
ATOM 4161 O O . LEU B 1 177 ? 10.18 -25.484 3.664 1 84.5 177 LEU B O 1
ATOM 4165 N N . LYS B 1 178 ? 11.242 -25.266 1.72 1 83.94 178 LYS B N 1
ATOM 4166 C CA . LYS B 1 178 ? 11.602 -26.688 1.666 1 83.94 178 LYS B CA 1
ATOM 4167 C C . LYS B 1 178 ? 12.68 -27.016 2.689 1 83.94 178 LYS B C 1
ATOM 4169 O O . LYS B 1 178 ? 12.93 -28.188 2.98 1 83.94 178 LYS B O 1
ATOM 4174 N N . VAL B 1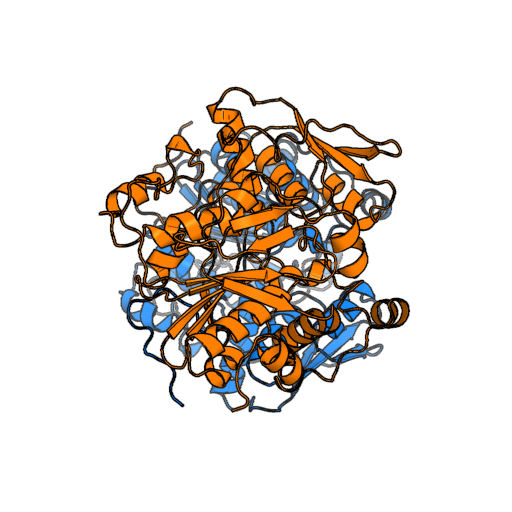 179 ? 13.234 -26.031 3.277 1 76.19 179 VAL B N 1
ATOM 4175 C CA . VAL B 1 179 ? 14.227 -26.328 4.309 1 76.19 179 VAL B CA 1
ATOM 4176 C C . VAL B 1 179 ? 13.742 -25.797 5.656 1 76.19 179 VAL B C 1
ATOM 4178 O O . VAL B 1 179 ? 14.391 -26.016 6.684 1 76.19 179 VAL B O 1
ATOM 4181 N N . SER B 1 180 ? 12.664 -25.109 5.559 1 70.44 180 SER B N 1
ATOM 4182 C CA . SER B 1 180 ? 12.133 -24.5 6.777 1 70.44 180 SER B CA 1
ATOM 4183 C C . SER B 1 180 ? 11.695 -25.578 7.773 1 70.44 180 SER B C 1
ATOM 4185 O O . SER B 1 180 ? 11.148 -26.609 7.387 1 70.44 180 SER B O 1
ATOM 4187 N N . GLY B 1 181 ? 12 -25.375 9.078 1 60 181 GLY B N 1
ATOM 4188 C CA . GLY B 1 181 ? 11.625 -26.297 10.141 1 60 181 GLY B CA 1
ATOM 4189 C C . GLY B 1 181 ? 12.672 -27.359 10.398 1 60 181 GLY B C 1
ATOM 4190 O O . GLY B 1 181 ? 12.609 -28.062 11.414 1 60 181 GLY B O 1
ATOM 4191 N N . THR B 1 182 ? 13.445 -27.578 9.43 1 59.81 182 THR B N 1
ATOM 4192 C CA . THR B 1 182 ? 14.445 -28.625 9.602 1 59.81 182 THR B CA 1
ATOM 4193 C C . THR B 1 182 ? 15.75 -28.047 10.148 1 59.81 182 THR B C 1
ATOM 4195 O O . THR B 1 182 ? 16.594 -28.781 10.672 1 59.81 182 THR B O 1
ATOM 4198 N N . ILE B 1 183 ? 15.922 -26.844 9.82 1 54.81 183 ILE B N 1
ATOM 4199 C CA . ILE B 1 183 ? 17.141 -26.188 10.289 1 54.81 183 ILE B CA 1
ATOM 4200 C C . ILE B 1 183 ? 16.797 -25.109 11.312 1 54.81 183 ILE B C 1
ATOM 4202 O O . ILE B 1 183 ? 15.703 -24.562 11.289 1 54.81 183 ILE B O 1
ATOM 4206 N N . ARG B 1 184 ? 17.453 -25.203 12.664 1 45.75 184 ARG B N 1
ATOM 4207 C CA . ARG B 1 184 ? 17.281 -24.109 13.609 1 45.75 184 ARG B CA 1
ATOM 4208 C C . ARG B 1 184 ? 17.375 -22.766 12.906 1 45.75 184 ARG B C 1
ATOM 4210 O O . ARG B 1 184 ? 18.453 -22.344 12.5 1 45.75 184 ARG B O 1
ATOM 4217 N N . ILE B 1 185 ? 16.547 -22.531 12.164 1 45.59 185 ILE B N 1
ATOM 4218 C CA . ILE B 1 185 ? 16.469 -21.391 11.266 1 45.59 185 ILE B CA 1
ATOM 4219 C C . ILE B 1 185 ? 16.453 -20.094 12.086 1 45.59 185 ILE B C 1
ATOM 4221 O O . ILE B 1 185 ? 16.344 -19 11.523 1 45.59 185 ILE B O 1
ATOM 4225 N N . ASP B 1 186 ? 16.266 -20.266 13.406 1 42.84 186 ASP B N 1
ATOM 4226 C CA . ASP B 1 186 ? 16.344 -19.047 14.195 1 42.84 186 ASP B CA 1
ATOM 4227 C C . ASP B 1 186 ? 17.547 -18.203 13.781 1 42.84 186 ASP B C 1
ATOM 4229 O O . ASP B 1 186 ? 17.516 -16.969 13.859 1 42.84 186 ASP B O 1
ATOM 4233 N N . ALA B 1 187 ? 18.578 -18.969 13.617 1 38.38 187 ALA B N 1
ATOM 4234 C CA . ALA B 1 187 ? 19.812 -18.25 13.273 1 38.38 187 ALA B CA 1
ATOM 4235 C C . ALA B 1 187 ? 19.672 -17.516 11.953 1 38.38 187 ALA B C 1
ATOM 4237 O O . ALA B 1 187 ? 20.422 -16.578 11.672 1 38.38 187 ALA B O 1
ATOM 4238 N N . LEU B 1 188 ? 18.891 -18.016 11.141 1 39.12 188 LEU B N 1
ATOM 4239 C CA . LEU B 1 188 ? 18.734 -17.438 9.805 1 39.12 188 LEU B CA 1
ATOM 4240 C C . LEU B 1 188 ? 17.922 -16.141 9.859 1 39.12 188 LEU B C 1
ATOM 4242 O O . LEU B 1 188 ? 17.828 -15.43 8.859 1 39.12 188 LEU B O 1
ATOM 4246 N N . MET B 1 189 ? 17.125 -16.078 10.898 1 40.88 189 MET B N 1
ATOM 4247 C CA . MET B 1 189 ? 16.469 -14.789 11.07 1 40.88 189 MET B CA 1
ATOM 4248 C C . MET B 1 189 ? 17.453 -13.633 10.922 1 40.88 189 MET B C 1
ATOM 4250 O O . MET B 1 189 ? 17.062 -12.508 10.633 1 40.88 189 MET B O 1
ATOM 4254 N N . ILE B 1 190 ? 18.609 -14.008 11.531 1 35.5 190 ILE B N 1
ATOM 4255 C CA . ILE B 1 190 ? 19.656 -13.008 11.367 1 35.5 190 ILE B CA 1
ATOM 4256 C C . ILE B 1 190 ? 19.922 -12.773 9.883 1 35.5 190 ILE B C 1
ATOM 4258 O O . ILE B 1 190 ? 20.406 -11.711 9.492 1 35.5 190 ILE B O 1
ATOM 4262 N N . VAL B 1 191 ? 19.828 -13.875 9.164 1 36 191 VAL B N 1
ATOM 4263 C CA . VAL B 1 191 ? 20.125 -13.734 7.742 1 36 191 VAL B CA 1
ATOM 4264 C C . VAL B 1 191 ? 18.984 -12.984 7.055 1 36 191 VAL B C 1
ATOM 4266 O O . VAL B 1 191 ? 18.906 -12.961 5.824 1 36 191 VAL B O 1
ATOM 4269 N N . GLN B 1 192 ? 17.906 -12.984 7.684 1 39.28 192 GLN B N 1
ATOM 4270 C CA . GLN B 1 192 ? 16.812 -12.328 6.969 1 39.28 192 GLN B CA 1
ATOM 4271 C C . GLN B 1 192 ? 17.328 -11.148 6.148 1 39.28 192 GLN B C 1
ATOM 4273 O O . GLN B 1 192 ? 16.547 -10.453 5.5 1 39.28 192 GLN B O 1
ATOM 4278 N N . ARG B 1 193 ? 18.359 -10.625 6.695 1 38.47 193 ARG B N 1
ATOM 4279 C CA . ARG B 1 193 ? 18.562 -9.602 5.668 1 38.47 193 ARG B CA 1
ATOM 4280 C C . ARG B 1 193 ? 18.656 -10.227 4.281 1 38.47 193 ARG B C 1
ATOM 4282 O O . ARG B 1 193 ? 19.156 -11.344 4.133 1 38.47 193 ARG B O 1
ATOM 4289 N N . TRP B 1 194 ? 18.109 -9.586 3.236 1 37.44 194 TRP B N 1
ATOM 4290 C CA . TRP B 1 194 ? 17.578 -9.836 1.896 1 37.44 194 TRP B CA 1
ATOM 4291 C C . TRP B 1 194 ? 18.5 -10.766 1.115 1 37.44 194 TRP B C 1
ATOM 4293 O O . TRP B 1 194 ? 18.031 -11.578 0.315 1 37.44 194 TRP B O 1
ATOM 4303 N N . SER B 1 195 ? 19.734 -10.336 0.804 1 36.19 195 SER B N 1
ATOM 4304 C CA . SER B 1 195 ? 20.406 -10.852 -0.388 1 36.19 195 SER B CA 1
ATOM 4305 C C . SER B 1 195 ? 21.031 -12.219 -0.124 1 36.19 195 SER B C 1
ATOM 4307 O O . SER B 1 195 ? 21.844 -12.367 0.794 1 36.19 195 SER B O 1
ATOM 4309 N N . MET B 1 196 ? 20.219 -13.211 -0.005 1 39.06 196 MET B N 1
ATOM 4310 C CA . MET B 1 196 ? 21 -14.445 0.002 1 39.06 196 MET B CA 1
ATOM 4311 C C . MET B 1 196 ? 21.5 -14.781 -1.4 1 39.06 196 MET B C 1
ATOM 4313 O O . MET B 1 196 ? 20.75 -14.664 -2.373 1 39.06 196 MET B O 1
ATOM 4317 N N . THR B 1 197 ? 22.672 -14.586 -1.655 1 40.34 197 THR B N 1
ATOM 4318 C CA . THR B 1 197 ? 23.25 -15.188 -2.854 1 40.34 197 THR B CA 1
ATOM 4319 C C . THR B 1 197 ? 23.156 -16.703 -2.799 1 40.34 197 THR B C 1
ATOM 4321 O O . THR B 1 197 ? 22.891 -17.281 -1.742 1 40.34 197 THR B O 1
ATOM 4324 N N . ASP B 1 198 ? 23.078 -17.328 -3.961 1 42.22 198 ASP B N 1
ATOM 4325 C CA . ASP B 1 198 ? 23.078 -18.781 -4.129 1 42.22 198 ASP B CA 1
ATOM 4326 C C . ASP B 1 198 ? 23.828 -19.469 -2.98 1 42.22 198 ASP B C 1
ATOM 4328 O O . ASP B 1 198 ? 23.406 -20.531 -2.514 1 42.22 198 ASP B O 1
ATOM 4332 N N . ARG B 1 199 ? 24.969 -18.922 -2.699 1 40.38 199 ARG B N 1
ATOM 4333 C CA . ARG B 1 199 ? 25.844 -19.625 -1.772 1 40.38 199 ARG B CA 1
ATOM 4334 C C . ARG B 1 199 ? 25.219 -19.719 -0.385 1 40.38 199 ARG B C 1
ATOM 4336 O O . ARG B 1 199 ? 25.578 -20.594 0.4 1 40.38 199 ARG B O 1
ATOM 4343 N N . ASP B 1 200 ? 24.359 -18.75 -0.231 1 44.56 200 ASP B N 1
ATOM 4344 C CA . ASP B 1 200 ? 23.875 -18.688 1.146 1 44.56 200 ASP B CA 1
ATOM 4345 C C . ASP B 1 200 ? 22.438 -19.203 1.252 1 44.56 200 ASP B C 1
ATOM 4347 O O . ASP B 1 200 ? 21.844 -19.203 2.334 1 44.56 200 ASP B O 1
ATOM 4351 N N . ALA B 1 201 ? 21.922 -19.531 0.094 1 49.5 201 ALA B N 1
ATOM 4352 C CA . ALA B 1 201 ? 20.516 -19.953 0.152 1 49.5 201 ALA B CA 1
ATOM 4353 C C . ALA B 1 201 ? 20.375 -21.281 0.901 1 49.5 201 ALA B C 1
ATOM 4355 O O . ALA B 1 201 ? 21.156 -22.219 0.672 1 49.5 201 ALA B O 1
ATOM 4356 N N . PRO B 1 202 ? 19.531 -21.312 1.902 1 49.97 202 PRO B N 1
ATOM 4357 C CA . PRO B 1 202 ? 19.266 -22.609 2.516 1 49.97 202 PRO B CA 1
ATOM 4358 C C . PRO B 1 202 ? 18.625 -23.594 1.545 1 49.97 202 PRO B C 1
ATOM 4360 O O . PRO B 1 202 ? 17.969 -23.188 0.583 1 49.97 202 PRO B O 1
ATOM 4363 N N . GLY B 1 203 ? 18.891 -24.969 1.664 1 49.81 203 GLY B N 1
ATOM 4364 C CA . GLY B 1 203 ? 18.281 -26.047 0.919 1 49.81 203 GLY B CA 1
ATOM 4365 C C . GLY B 1 203 ? 19.188 -26.625 -0.15 1 49.81 203 GLY B C 1
ATOM 4366 O O . GLY B 1 203 ? 18.719 -27.125 -1.172 1 49.81 203 GLY B O 1
ATOM 4367 N N . GLY B 1 204 ? 20.391 -26.188 -0.039 1 47.59 204 GLY B N 1
ATOM 4368 C CA . GLY B 1 204 ? 21.297 -26.938 -0.894 1 47.59 204 GLY B CA 1
ATOM 4369 C C . GLY B 1 204 ? 21.094 -28.438 -0.816 1 47.59 204 GLY B C 1
ATOM 4370 O O . GLY B 1 204 ? 20.25 -28.906 -0.047 1 47.59 204 GLY B O 1
ATOM 4371 N N . ASP B 1 205 ? 21.594 -29.172 -1.834 1 48.84 205 ASP B N 1
ATOM 4372 C CA . ASP B 1 205 ? 21.453 -30.594 -2.094 1 48.84 205 ASP B CA 1
ATOM 4373 C C . ASP B 1 205 ? 21.562 -31.406 -0.801 1 48.84 205 ASP B C 1
ATOM 4375 O O . ASP B 1 205 ? 20.938 -32.469 -0.672 1 48.84 205 ASP B O 1
ATOM 4379 N N . GLU B 1 206 ? 22.094 -30.734 0.136 1 47.34 206 GLU B N 1
ATOM 4380 C CA . GLU B 1 206 ? 22.453 -31.594 1.259 1 47.34 206 GLU B CA 1
ATOM 4381 C C . GLU B 1 206 ? 21.469 -31.438 2.41 1 47.34 206 GLU B C 1
ATOM 4383 O O . GLU B 1 206 ? 21.484 -32.219 3.363 1 47.34 206 GLU B O 1
ATOM 4388 N N . GLN B 1 207 ? 20.516 -30.516 2.211 1 54.75 207 GLN B N 1
ATOM 4389 C CA . GLN B 1 207 ? 19.688 -30.312 3.4 1 54.75 207 GLN B CA 1
ATOM 4390 C C . GLN B 1 207 ? 18.391 -31.109 3.32 1 54.75 207 GLN B C 1
ATOM 4392 O O . GLN B 1 207 ? 17.891 -31.375 2.229 1 54.75 207 GLN B O 1
ATOM 4397 N N . GLU B 1 208 ? 18.016 -31.703 4.492 1 61.06 208 GLU B N 1
ATOM 4398 C CA . GLU B 1 208 ? 16.734 -32.406 4.57 1 61.06 208 GLU B CA 1
ATOM 4399 C C . GLU B 1 208 ? 15.57 -31.5 4.215 1 61.06 208 GLU B C 1
ATOM 4401 O O . GLU B 1 208 ? 15.461 -30.391 4.738 1 61.06 208 GLU B O 1
ATOM 4406 N N . ARG B 1 209 ? 14.914 -31.812 3.189 1 66.56 209 ARG B N 1
ATOM 4407 C CA . ARG B 1 209 ? 13.781 -31.016 2.707 1 66.56 209 ARG B CA 1
ATOM 4408 C C . ARG B 1 209 ? 12.547 -31.25 3.566 1 66.56 209 ARG B C 1
ATOM 4410 O O . ARG B 1 209 ? 12.289 -32.375 3.998 1 66.56 209 ARG B O 1
ATOM 4417 N N . ASN B 1 210 ? 11.953 -30.094 3.887 1 74.69 210 ASN B N 1
ATOM 4418 C CA . ASN B 1 210 ? 10.625 -30.188 4.469 1 74.69 210 ASN B CA 1
ATOM 4419 C C . ASN B 1 210 ? 9.609 -30.734 3.469 1 74.69 210 ASN B C 1
ATOM 4421 O O . ASN B 1 210 ? 9.102 -29.984 2.623 1 74.69 210 ASN B O 1
ATOM 4425 N N . LYS B 1 211 ? 9.375 -31.969 3.533 1 73.5 211 LYS B N 1
ATOM 4426 C CA . LYS B 1 211 ? 8.5 -32.656 2.578 1 73.5 211 LYS B CA 1
ATOM 4427 C C . LYS B 1 211 ? 7.039 -32.25 2.803 1 73.5 211 LYS B C 1
ATOM 4429 O O . LYS B 1 211 ? 6.188 -32.531 1.95 1 73.5 211 LYS B O 1
ATOM 4434 N N . ALA B 1 212 ? 6.84 -31.609 3.814 1 80.88 212 ALA B N 1
ATOM 4435 C CA . ALA B 1 212 ? 5.453 -31.312 4.176 1 80.88 212 ALA B CA 1
ATOM 4436 C C . ALA B 1 212 ? 4.914 -30.141 3.365 1 80.88 212 ALA B C 1
ATOM 4438 O O . ALA B 1 212 ? 3.707 -30.047 3.129 1 80.88 212 ALA B O 1
ATOM 4439 N N . VAL B 1 213 ? 5.793 -29.344 2.828 1 91.38 213 VAL B N 1
ATOM 4440 C CA . VAL B 1 213 ? 5.316 -28.172 2.115 1 91.38 213 VAL B CA 1
ATOM 4441 C C . VAL B 1 213 ? 5.277 -28.453 0.614 1 91.38 213 VAL B C 1
ATOM 4443 O O . VAL B 1 213 ? 6.305 -28.766 0.009 1 91.38 213 VAL B O 1
ATOM 4446 N N . ARG B 1 214 ? 4.156 -28.375 0.058 1 95.69 214 ARG B N 1
ATOM 4447 C CA . ARG B 1 214 ? 3.963 -28.578 -1.374 1 95.69 214 ARG B CA 1
ATOM 4448 C C . ARG B 1 214 ? 4.074 -27.25 -2.133 1 95.69 214 ARG B C 1
ATOM 4450 O O . ARG B 1 214 ? 3.451 -26.266 -1.756 1 95.69 214 ARG B O 1
ATOM 4457 N N . VAL B 1 215 ? 4.879 -27.25 -3.174 1 95.62 215 VAL B N 1
ATOM 4458 C CA . VAL B 1 215 ? 5.043 -26.062 -4.012 1 95.62 215 VAL B CA 1
ATOM 4459 C C . VAL B 1 215 ? 4.48 -26.328 -5.402 1 95.62 215 VAL B C 1
ATOM 4461 O O . VAL B 1 215 ? 4.875 -27.297 -6.062 1 95.62 215 VAL B O 1
ATOM 4464 N N . ALA B 1 216 ? 3.574 -25.484 -5.852 1 97.38 216 ALA B N 1
ATOM 4465 C CA . ALA B 1 216 ? 2.963 -25.672 -7.168 1 97.38 216 ALA B CA 1
ATOM 4466 C C . ALA B 1 216 ? 3.125 -24.422 -8.023 1 97.38 216 ALA B C 1
ATOM 4468 O O . ALA B 1 216 ? 2.953 -23.297 -7.531 1 97.38 216 ALA B O 1
ATOM 4469 N N . LEU B 1 217 ? 3.48 -24.594 -9.266 1 96.38 217 LEU B N 1
ATOM 4470 C CA . LEU B 1 217 ? 3.508 -23.547 -10.289 1 96.38 217 LEU B CA 1
ATOM 4471 C C . LEU B 1 217 ? 2.264 -23.609 -11.164 1 96.38 217 LEU B C 1
ATOM 4473 O O . LEU B 1 217 ? 1.873 -24.703 -11.617 1 96.38 217 LEU B O 1
ATOM 4477 N N . ILE B 1 218 ? 1.598 -22.5 -11.32 1 96.25 218 ILE B N 1
ATOM 4478 C CA . ILE B 1 218 ? 0.514 -22.516 -12.297 1 96.25 218 ILE B CA 1
ATOM 4479 C C . ILE B 1 218 ? 1.024 -21.984 -13.641 1 96.25 218 ILE B C 1
ATOM 4481 O O . ILE B 1 218 ? 1.562 -20.875 -13.719 1 96.25 218 ILE B O 1
ATOM 4485 N N . ASP B 1 219 ? 0.887 -22.75 -14.617 1 90.62 219 ASP B N 1
ATOM 4486 C CA . ASP B 1 219 ? 1.301 -22.438 -15.984 1 90.62 219 ASP B CA 1
ATOM 4487 C C . ASP B 1 219 ? 0.149 -21.828 -16.781 1 90.62 219 ASP B C 1
ATOM 4489 O O . ASP B 1 219 ? -1.021 -22.078 -16.469 1 90.62 219 ASP B O 1
ATOM 4493 N N . VAL B 1 220 ? 0.525 -20.984 -17.734 1 90.38 220 VAL B N 1
ATOM 4494 C CA . VAL B 1 220 ? -0.475 -20.281 -18.531 1 90.38 220 VAL B CA 1
ATOM 4495 C C . VAL B 1 220 ? -0.233 -20.547 -20.016 1 90.38 220 VAL B C 1
ATOM 4497 O O . VAL B 1 220 ? 0.871 -20.938 -20.406 1 90.38 220 VAL B O 1
ATOM 4500 N N . PRO B 1 221 ? -1.322 -20.297 -20.734 1 87.19 221 PRO B N 1
ATOM 4501 C CA . PRO B 1 221 ? -1.115 -20.438 -22.172 1 87.19 221 PRO B CA 1
ATOM 4502 C C . PRO B 1 221 ? -0.03 -19.5 -22.703 1 87.19 221 PRO B C 1
ATOM 4504 O O . PRO B 1 221 ? 0.064 -18.344 -22.266 1 87.19 221 PRO B O 1
ATOM 4507 N N . GLY B 1 222 ? 0.765 -20.047 -23.625 1 86.06 222 GLY B N 1
ATOM 4508 C CA . GLY B 1 222 ? 1.8 -19.234 -24.234 1 86.06 222 GLY B CA 1
ATOM 4509 C C . GLY B 1 222 ? 3.135 -19.312 -23.531 1 86.06 222 GLY B C 1
ATOM 4510 O O . GLY B 1 222 ? 4.152 -18.844 -24.031 1 86.06 222 GLY B O 1
ATOM 4511 N N . SER B 1 223 ? 3.068 -19.938 -22.391 1 87.75 223 SER B N 1
ATOM 4512 C CA . SER B 1 223 ? 4.32 -20.094 -21.656 1 87.75 223 SER B CA 1
ATOM 4513 C C . SER B 1 223 ? 5.312 -20.938 -22.438 1 87.75 223 SER B C 1
ATOM 4515 O O . SER B 1 223 ? 4.926 -21.875 -23.141 1 87.75 223 SER B O 1
ATOM 4517 N N . GLY B 1 224 ? 6.652 -20.641 -22.328 1 87.62 224 GLY B N 1
ATOM 4518 C CA . GLY B 1 224 ? 7.715 -21.344 -23.031 1 87.62 224 GLY B CA 1
ATOM 4519 C C . GLY B 1 224 ? 8.391 -22.406 -22.172 1 87.62 224 GLY B C 1
ATOM 4520 O O . GLY B 1 224 ? 9.453 -22.906 -22.531 1 87.62 224 GLY B O 1
ATOM 4521 N N . ILE B 1 225 ? 7.789 -22.719 -21.031 1 89.88 225 ILE B N 1
ATOM 4522 C CA . ILE B 1 225 ? 8.43 -23.641 -20.094 1 89.88 225 ILE B CA 1
ATOM 4523 C C . ILE B 1 225 ? 7.543 -24.875 -19.875 1 89.88 225 ILE B C 1
ATOM 4525 O O . ILE B 1 225 ? 6.316 -24.766 -19.953 1 89.88 225 ILE B O 1
ATOM 4529 N N . LEU B 1 226 ? 8.211 -26.047 -19.688 1 88.75 226 LEU B N 1
ATOM 4530 C CA . LEU B 1 226 ? 7.516 -27.297 -19.422 1 88.75 226 LEU B CA 1
ATOM 4531 C C . LEU B 1 226 ? 8.07 -27.969 -18.156 1 88.75 226 LEU B C 1
ATOM 4533 O O . LEU B 1 226 ? 9.281 -27.984 -17.953 1 88.75 226 LEU B O 1
ATOM 4537 N N . ALA B 1 227 ? 7.133 -28.391 -17.375 1 88.88 227 ALA B N 1
ATOM 4538 C CA . ALA B 1 227 ? 7.531 -29.156 -16.203 1 88.88 227 ALA B CA 1
ATOM 4539 C C . ALA B 1 227 ? 7.414 -30.656 -16.453 1 88.88 227 ALA B C 1
ATOM 4541 O O . ALA B 1 227 ? 6.438 -31.125 -17.062 1 88.88 227 ALA B O 1
ATOM 4542 N N . GLU B 1 228 ? 8.414 -31.406 -16.031 1 90.19 228 GLU B N 1
ATOM 4543 C CA . GLU B 1 228 ? 8.422 -32.844 -16.234 1 90.19 228 GLU B CA 1
ATOM 4544 C C . GLU B 1 228 ? 8.82 -33.594 -14.953 1 90.19 228 GLU B C 1
ATOM 4546 O O . GLU B 1 228 ? 9.539 -33.031 -14.117 1 90.19 228 GLU B O 1
ATOM 4551 N N . ARG B 1 229 ? 8.219 -34.75 -14.859 1 89.88 229 ARG B N 1
ATOM 4552 C CA . ARG B 1 229 ? 8.633 -35.656 -13.789 1 89.88 229 ARG B CA 1
ATOM 4553 C C . ARG B 1 229 ? 9.68 -36.625 -14.281 1 89.88 229 ARG B C 1
ATOM 4555 O O . ARG B 1 229 ? 9.484 -37.312 -15.305 1 89.88 229 ARG B O 1
ATOM 4562 N N . LYS B 1 230 ? 10.773 -36.594 -13.68 1 87.12 230 LYS B N 1
ATOM 4563 C CA . LYS B 1 230 ? 11.82 -37.562 -14 1 87.12 230 LYS B CA 1
ATOM 4564 C C . LYS B 1 230 ? 11.883 -38.656 -12.945 1 87.12 230 LYS B C 1
ATOM 4566 O O . LYS B 1 230 ? 11.664 -38.406 -11.758 1 87.12 230 LYS B O 1
ATOM 4571 N N . PRO B 1 231 ? 12.344 -39.844 -13.562 1 83.5 231 PRO B N 1
ATOM 4572 C CA . PRO B 1 231 ? 12.5 -40.938 -12.609 1 83.5 231 PRO B CA 1
ATOM 4573 C C . PRO B 1 231 ? 13.539 -40.656 -11.531 1 83.5 231 PRO B C 1
ATOM 4575 O O . PRO B 1 231 ? 14.539 -39.969 -11.797 1 83.5 231 PRO B O 1
ATOM 4578 N N . ASP B 1 232 ? 13.219 -40.844 -10.305 1 83.06 232 ASP B N 1
ATOM 4579 C CA . ASP B 1 232 ? 14.133 -40.812 -9.172 1 83.06 232 ASP B CA 1
ATOM 4580 C C . ASP B 1 232 ? 14.312 -39.375 -8.656 1 83.06 232 ASP B C 1
ATOM 4582 O O . ASP B 1 232 ? 15.234 -39.094 -7.887 1 83.06 232 ASP B O 1
ATOM 4586 N N . GLU B 1 233 ? 13.617 -38.5 -9.352 1 82.25 233 GLU B N 1
ATOM 4587 C CA . GLU B 1 233 ? 13.641 -37.125 -8.828 1 82.25 233 GLU B CA 1
ATOM 4588 C C . GLU B 1 233 ? 12.359 -36.812 -8.055 1 82.25 233 GLU B C 1
ATOM 4590 O O . GLU B 1 233 ? 11.258 -36.938 -8.594 1 82.25 233 GLU B O 1
ATOM 4595 N N . PRO B 1 234 ? 12.578 -36.469 -6.863 1 82.75 234 PRO B N 1
ATOM 4596 C CA . PRO B 1 234 ? 11.383 -36.188 -6.066 1 82.75 234 PRO B CA 1
ATOM 4597 C C . PRO B 1 234 ? 10.664 -34.906 -6.52 1 82.75 234 PRO B C 1
ATOM 4599 O O . PRO B 1 234 ? 9.438 -34.844 -6.43 1 82.75 234 PRO B O 1
ATOM 4602 N N . LEU B 1 235 ? 11.43 -33.969 -7.07 1 90.38 235 LEU B N 1
ATOM 4603 C CA . LEU B 1 235 ? 10.859 -32.719 -7.523 1 90.38 235 LEU B CA 1
ATOM 4604 C C . LEU B 1 235 ? 10.742 -32.688 -9.047 1 90.38 235 LEU B C 1
ATOM 4606 O O . LEU B 1 235 ? 11.438 -33.438 -9.742 1 90.38 235 LEU B O 1
ATOM 4610 N N . LEU B 1 236 ? 9.859 -31.797 -9.484 1 92.88 236 LEU B N 1
ATOM 4611 C CA . LEU B 1 236 ? 9.711 -31.609 -10.93 1 92.88 236 LEU B CA 1
ATOM 4612 C C . LEU B 1 236 ? 10.906 -30.859 -11.508 1 92.88 236 LEU B C 1
ATOM 4614 O O . LEU B 1 236 ? 11.523 -30.047 -10.828 1 92.88 236 LEU B O 1
ATOM 4618 N N . VAL B 1 237 ? 11.133 -31.203 -12.773 1 90.19 237 VAL B N 1
ATOM 4619 C CA . VAL B 1 237 ? 12.195 -30.516 -13.492 1 90.19 237 VAL B CA 1
ATOM 4620 C C . VAL B 1 237 ? 11.602 -29.672 -14.609 1 90.19 237 VAL B C 1
ATOM 4622 O O . VAL B 1 237 ? 10.688 -30.109 -15.312 1 90.19 237 VAL B O 1
ATOM 4625 N N . LEU B 1 238 ? 12.164 -28.438 -14.727 1 91.75 238 LEU B N 1
ATOM 4626 C CA . LEU B 1 238 ? 11.68 -27.531 -15.766 1 91.75 238 LEU B CA 1
ATOM 4627 C C . LEU B 1 238 ? 12.578 -27.578 -16.984 1 91.75 238 LEU B C 1
ATOM 4629 O O . LEU B 1 238 ? 13.805 -27.688 -16.859 1 91.75 238 LEU B O 1
ATOM 4633 N N . ARG B 1 239 ? 11.961 -27.531 -18.125 1 91.06 239 ARG B N 1
ATOM 4634 C CA . ARG B 1 239 ? 12.711 -27.469 -19.375 1 91.06 239 ARG B CA 1
ATOM 4635 C C . ARG B 1 239 ? 12.094 -26.438 -20.328 1 91.06 239 ARG B C 1
ATOM 4637 O O . ARG B 1 239 ? 10.891 -26.172 -20.266 1 91.06 239 ARG B O 1
ATOM 4644 N N . GLN B 1 240 ? 12.938 -25.875 -21.172 1 91.94 240 GLN B N 1
ATOM 4645 C CA . GLN B 1 240 ? 12.492 -24.969 -22.219 1 91.94 240 GLN B CA 1
ATOM 4646 C C . GLN B 1 240 ? 11.648 -25.703 -23.266 1 91.94 240 GLN B C 1
ATOM 4648 O O . GLN B 1 240 ? 12.055 -26.766 -23.766 1 91.94 240 GLN B O 1
ATOM 4653 N N . LYS B 1 241 ? 10.516 -25.188 -23.594 1 92.12 241 LYS B N 1
ATOM 4654 C CA . LYS B 1 241 ? 9.719 -25.766 -24.656 1 92.12 241 LYS B CA 1
ATOM 4655 C C . LYS B 1 241 ? 10.422 -25.609 -26.016 1 92.12 241 LYS B C 1
ATOM 4657 O O . LYS B 1 241 ? 11.086 -24.609 -26.266 1 92.12 241 LYS B O 1
ATOM 4662 N N . THR B 1 242 ? 10.18 -26.625 -26.812 1 91.38 242 THR B N 1
ATOM 4663 C CA . THR B 1 242 ? 10.617 -26.484 -28.203 1 91.38 242 THR B CA 1
ATOM 4664 C C . THR B 1 242 ? 9.734 -25.5 -28.953 1 91.38 242 THR B C 1
ATOM 4666 O O . THR B 1 242 ? 8.664 -25.125 -28.484 1 91.38 242 THR B O 1
ATOM 4669 N N . GLU B 1 243 ? 10.266 -25.078 -30.078 1 88.69 243 GLU B N 1
ATOM 4670 C CA . GLU B 1 243 ? 9.477 -24.156 -30.891 1 88.69 243 GLU B CA 1
ATOM 4671 C C . GLU B 1 243 ? 8.125 -24.766 -31.266 1 88.69 243 GLU B C 1
ATOM 4673 O O . GLU B 1 243 ? 7.117 -24.062 -31.312 1 88.69 243 GLU B O 1
ATOM 4678 N N . GLU B 1 244 ? 8.164 -26.031 -31.5 1 90.19 244 GLU B N 1
ATOM 4679 C CA . GLU B 1 244 ? 6.93 -26.734 -31.844 1 90.19 244 GLU B CA 1
ATOM 4680 C C . GLU B 1 244 ? 5.961 -26.766 -30.656 1 90.19 244 GLU B C 1
ATOM 4682 O O . GLU B 1 244 ? 4.758 -26.578 -30.844 1 90.19 244 GLU B O 1
ATOM 4687 N N . GLU B 1 245 ? 6.508 -27.047 -29.516 1 89 245 GLU B N 1
ATOM 4688 C CA . GLU B 1 245 ? 5.695 -27.062 -28.312 1 89 245 GLU B CA 1
ATOM 4689 C C . GLU B 1 245 ? 5.121 -25.688 -28 1 89 245 GLU B C 1
ATOM 4691 O O . GLU B 1 245 ? 3.979 -25.562 -27.547 1 89 245 GLU B O 1
ATOM 4696 N N . LYS B 1 246 ? 5.855 -24.641 -28.219 1 86.56 246 LYS B N 1
ATOM 4697 C CA . LYS B 1 246 ? 5.434 -23.266 -27.969 1 86.56 246 LYS B CA 1
ATOM 4698 C C . LYS B 1 246 ? 4.297 -22.859 -28.906 1 86.56 246 LYS B C 1
ATOM 4700 O O . LYS B 1 246 ? 3.369 -22.156 -28.516 1 86.56 246 LYS B O 1
ATOM 4705 N N . ALA B 1 247 ? 4.445 -23.234 -30.141 1 84.44 247 ALA B N 1
ATOM 4706 C CA . ALA B 1 247 ? 3.438 -22.891 -31.141 1 84.44 247 ALA B CA 1
ATOM 4707 C C . ALA B 1 247 ? 2.072 -23.453 -30.766 1 84.44 247 ALA B C 1
ATOM 4709 O O . ALA B 1 247 ? 1.037 -22.891 -31.109 1 84.44 247 ALA B O 1
ATOM 4710 N N . LYS B 1 248 ? 2.059 -24.516 -29.969 1 83.25 248 LYS B N 1
ATOM 4711 C CA . LYS B 1 248 ? 0.818 -25.172 -29.578 1 83.25 248 LYS B CA 1
ATOM 4712 C C . LYS B 1 248 ? 0.326 -24.656 -28.234 1 83.25 248 LYS B C 1
ATOM 4714 O O . LYS B 1 248 ? -0.767 -25 -27.781 1 83.25 248 LYS B O 1
ATOM 4719 N N . SER B 1 249 ? 1.088 -23.812 -27.594 1 80.75 249 SER B N 1
ATOM 4720 C CA . SER B 1 249 ? 0.808 -23.422 -26.203 1 80.75 249 SER B CA 1
ATOM 4721 C C . SER B 1 249 ? -0.117 -22.219 -26.156 1 80.75 249 SER B C 1
ATOM 4723 O O . SER B 1 249 ? -0.554 -21.812 -25.078 1 80.75 249 SER B O 1
ATOM 4725 N N . GLY B 1 250 ? -0.547 -21.641 -27.266 1 81.81 250 GLY B N 1
ATOM 4726 C CA . GLY B 1 250 ? -1.446 -20.484 -27.266 1 81.81 250 GLY B CA 1
ATOM 4727 C C . GLY B 1 250 ? -0.76 -19.188 -26.891 1 81.81 250 GLY B C 1
ATOM 4728 O O . GLY B 1 250 ? 0.449 -19.047 -27.078 1 81.81 250 GLY B O 1
ATOM 4729 N N . SER B 1 251 ? -1.579 -18.141 -26.547 1 82.38 251 SER B N 1
ATOM 4730 C CA . SER B 1 251 ? -1.081 -16.844 -26.141 1 82.38 251 SER B CA 1
ATOM 4731 C C . SER B 1 251 ? -1.851 -16.297 -24.938 1 82.38 251 SER B C 1
ATOM 4733 O O . SER B 1 251 ? -2.936 -16.797 -24.609 1 82.38 251 SER B O 1
ATOM 4735 N N . SER B 1 252 ? -1.216 -15.484 -24.266 1 85.19 252 SER B N 1
ATOM 4736 C CA . SER B 1 252 ? -1.845 -14.859 -23.109 1 85.19 252 SER B CA 1
ATOM 4737 C C . SER B 1 252 ? -1.689 -13.344 -23.125 1 85.19 252 SER B C 1
ATOM 4739 O O . SER B 1 252 ? -0.655 -12.828 -23.562 1 85.19 252 SER B O 1
ATOM 4741 N N . VAL B 1 253 ? -2.703 -12.695 -22.625 1 84.5 253 VAL B N 1
ATOM 4742 C CA . VAL B 1 253 ? -2.645 -11.234 -22.547 1 84.5 253 VAL B CA 1
ATOM 4743 C C . VAL B 1 253 ? -2.244 -10.805 -21.141 1 84.5 253 VAL B C 1
ATOM 4745 O O . VAL B 1 253 ? -2.135 -9.617 -20.844 1 84.5 253 VAL B O 1
ATOM 4748 N N . MET B 1 254 ? -2.057 -11.812 -20.297 1 83.12 254 MET B N 1
ATOM 4749 C CA . MET B 1 254 ? -1.687 -11.516 -18.922 1 83.12 254 MET B CA 1
ATOM 4750 C C . MET B 1 254 ? -0.241 -11.031 -18.844 1 83.12 254 MET B C 1
ATOM 4752 O O . MET B 1 254 ? 0.627 -11.539 -19.547 1 83.12 254 MET B O 1
ATOM 4756 N N . GLU B 1 255 ? -0.03 -10.055 -17.984 1 77.56 255 GLU B N 1
ATOM 4757 C CA . GLU B 1 255 ? 1.291 -9.445 -17.875 1 77.56 255 GLU B CA 1
ATOM 4758 C C . GLU B 1 255 ? 2.068 -10.047 -16.703 1 77.56 255 GLU B C 1
ATOM 4760 O O . GLU B 1 255 ? 1.49 -10.336 -15.648 1 77.56 255 GLU B O 1
ATOM 4765 N N . GLY B 1 256 ? 3.346 -10.234 -16.828 1 75.5 256 GLY B N 1
ATOM 4766 C CA . GLY B 1 256 ? 4.25 -10.57 -15.734 1 75.5 256 GLY B CA 1
ATOM 4767 C C . GLY B 1 256 ? 4.336 -12.062 -15.469 1 75.5 256 GLY B C 1
ATOM 4768 O O . GLY B 1 256 ? 4.973 -12.492 -14.508 1 75.5 256 GLY B O 1
ATOM 4769 N N . ILE B 1 257 ? 3.594 -12.789 -16.297 1 81.81 257 ILE B N 1
ATOM 4770 C CA . ILE B 1 257 ? 3.596 -14.234 -16.062 1 81.81 257 ILE B CA 1
ATOM 4771 C C . ILE B 1 257 ? 3.787 -14.969 -17.391 1 81.81 257 ILE B C 1
ATOM 4773 O O . ILE B 1 257 ? 3.658 -14.375 -18.469 1 81.81 257 ILE B O 1
ATOM 4777 N N . GLY B 1 258 ? 4.07 -16.266 -17.297 1 75.5 258 GLY B N 1
ATOM 4778 C CA . GLY B 1 258 ? 4.234 -17.062 -18.5 1 75.5 258 GLY B CA 1
ATOM 4779 C C . GLY B 1 258 ? 5.492 -16.734 -19.281 1 75.5 258 GLY B C 1
ATOM 4780 O O . GLY B 1 258 ? 5.426 -16.406 -20.469 1 75.5 258 GLY B O 1
ATOM 4781 N N . SER B 1 259 ? 6.582 -16.938 -18.75 1 76.12 259 SER B N 1
ATOM 4782 C CA . SER B 1 259 ? 7.844 -16.578 -19.391 1 76.12 259 SER B CA 1
ATOM 4783 C C . SER B 1 259 ? 8.07 -17.406 -20.656 1 76.12 259 SER B C 1
ATOM 4785 O O . SER B 1 259 ? 7.785 -18.594 -20.688 1 76.12 259 SER B O 1
ATOM 4787 N N . SER B 1 260 ? 8.555 -16.719 -21.641 1 78.56 260 SER B N 1
ATOM 4788 C CA . SER B 1 260 ? 8.898 -17.391 -22.875 1 78.56 260 SER B CA 1
ATOM 4789 C C . SER B 1 260 ? 10.219 -18.141 -22.75 1 78.56 260 SER B C 1
ATOM 4791 O O . SER B 1 260 ? 10.5 -19.062 -23.531 1 78.56 260 SER B O 1
ATOM 4793 N N . LEU B 1 261 ? 10.945 -17.781 -21.75 1 82.62 261 LEU B N 1
ATOM 4794 C CA . LEU B 1 261 ? 12.25 -18.375 -21.516 1 82.62 261 LEU B CA 1
ATOM 4795 C C . LEU B 1 261 ? 12.344 -18.984 -20.125 1 82.62 261 LEU B C 1
ATOM 4797 O O . LEU B 1 261 ? 11.719 -18.484 -19.188 1 82.62 261 LEU B O 1
ATOM 4801 N N . LEU B 1 262 ? 13.117 -20.062 -20.125 1 88.25 262 LEU B N 1
ATOM 4802 C CA . LEU B 1 262 ? 13.484 -20.594 -18.812 1 88.25 262 LEU B CA 1
ATOM 4803 C C . LEU B 1 262 ? 14.641 -19.812 -18.203 1 88.25 262 LEU B C 1
ATOM 4805 O O . LEU B 1 262 ? 15.805 -20.125 -18.453 1 88.25 262 LEU B O 1
ATOM 4809 N N . TYR B 1 263 ? 14.273 -18.906 -17.391 1 83.5 263 TYR B N 1
ATOM 4810 C CA . TYR B 1 263 ? 15.281 -18.094 -16.719 1 83.5 263 TYR B CA 1
ATOM 4811 C C . TYR B 1 263 ? 16 -18.906 -15.648 1 83.5 263 TYR B C 1
ATOM 4813 O O . TYR B 1 263 ? 15.461 -19.875 -15.125 1 83.5 263 TYR B O 1
ATOM 4821 N N . ALA B 1 264 ? 17.172 -18.484 -15.297 1 79.62 264 ALA B N 1
ATOM 4822 C CA . ALA B 1 264 ? 18 -19.188 -14.312 1 79.62 264 ALA B CA 1
ATOM 4823 C C . ALA B 1 264 ? 17.297 -19.234 -12.953 1 79.62 264 ALA B C 1
ATOM 4825 O O . ALA B 1 264 ? 17.406 -20.219 -12.227 1 79.62 264 ALA B O 1
ATOM 4826 N N . ASN B 1 265 ? 16.578 -18.188 -12.633 1 81.19 265 ASN B N 1
ATOM 4827 C CA . ASN B 1 265 ? 15.828 -18.156 -11.391 1 81.19 265 ASN B CA 1
ATOM 4828 C C . ASN B 1 265 ? 14.781 -19.281 -11.344 1 81.19 265 ASN B C 1
ATOM 4830 O O . ASN B 1 265 ? 14.711 -20.031 -10.367 1 81.19 265 ASN B O 1
ATOM 4834 N N . LEU B 1 266 ? 14.047 -19.312 -12.367 1 86.88 266 LEU B N 1
ATOM 4835 C CA . LEU B 1 266 ? 12.945 -20.266 -12.406 1 86.88 266 LEU B CA 1
ATOM 4836 C C . LEU B 1 266 ? 13.461 -21.703 -12.383 1 86.88 266 LEU B C 1
ATOM 4838 O O . LEU B 1 266 ? 12.828 -22.594 -11.797 1 86.88 266 LEU B O 1
ATOM 4842 N N . ALA B 1 267 ? 14.617 -21.922 -12.977 1 84.81 267 ALA B N 1
ATOM 4843 C CA . ALA B 1 267 ? 15.219 -23.25 -13.031 1 84.81 267 ALA B CA 1
ATOM 4844 C C . ALA B 1 267 ? 15.578 -23.734 -11.633 1 84.81 267 ALA B C 1
ATOM 4846 O O . ALA B 1 267 ? 15.75 -24.938 -11.422 1 84.81 267 ALA B O 1
ATOM 4847 N N . GLN B 1 268 ? 15.633 -22.844 -10.711 1 82.06 268 GLN B N 1
ATOM 4848 C CA . GLN B 1 268 ? 16.031 -23.203 -9.359 1 82.06 268 GLN B CA 1
ATOM 4849 C C . GLN B 1 268 ? 14.82 -23.453 -8.469 1 82.06 268 GLN B C 1
ATOM 4851 O O . GLN B 1 268 ? 14.961 -23.844 -7.309 1 82.06 268 GLN B O 1
ATOM 4856 N N . ALA B 1 269 ? 13.672 -23.281 -8.961 1 87.94 269 ALA B N 1
ATOM 4857 C CA . ALA B 1 269 ? 12.461 -23.5 -8.172 1 87.94 269 ALA B CA 1
ATOM 4858 C C . ALA B 1 269 ? 12.312 -24.969 -7.785 1 87.94 269 ALA B C 1
ATOM 4860 O O . ALA B 1 269 ? 12.602 -25.859 -8.586 1 87.94 269 ALA B O 1
ATOM 4861 N N . GLN B 1 270 ? 11.969 -25.203 -6.559 1 89.38 270 GLN B N 1
ATOM 4862 C CA . GLN B 1 270 ? 11.688 -26.547 -6.078 1 89.38 270 GLN B CA 1
ATOM 4863 C C . GLN B 1 270 ? 10.195 -26.844 -6.129 1 89.38 270 GLN B C 1
ATOM 4865 O O . GLN B 1 270 ? 9.461 -26.547 -5.188 1 89.38 270 GLN B O 1
ATOM 4870 N N . LEU B 1 271 ? 9.773 -27.547 -7.191 1 94.25 271 LEU B N 1
ATOM 4871 C CA . LEU B 1 271 ? 8.359 -27.703 -7.496 1 94.25 271 LEU B CA 1
ATOM 4872 C C . LEU B 1 271 ? 7.891 -29.125 -7.234 1 94.25 271 LEU B C 1
ATOM 4874 O O . LEU B 1 271 ? 8.555 -30.078 -7.633 1 94.25 271 LEU B O 1
ATOM 4878 N N . ASP B 1 272 ? 6.781 -29.234 -6.57 1 95.25 272 ASP B N 1
ATOM 4879 C CA . ASP B 1 272 ? 6.137 -30.531 -6.363 1 95.25 272 ASP B CA 1
ATOM 4880 C C . ASP B 1 272 ? 5.047 -30.766 -7.402 1 95.25 272 ASP B C 1
ATOM 4882 O O . ASP B 1 272 ? 4.727 -31.922 -7.711 1 95.25 272 ASP B O 1
ATOM 4886 N N . ASP B 1 273 ? 4.469 -29.719 -7.922 1 94.75 273 ASP B N 1
ATOM 4887 C CA . ASP B 1 273 ? 3.318 -29.828 -8.812 1 94.75 273 ASP B CA 1
ATOM 4888 C C . ASP B 1 273 ? 3.277 -28.672 -9.805 1 94.75 273 ASP B C 1
ATOM 4890 O O . ASP B 1 273 ? 3.912 -27.641 -9.586 1 94.75 273 ASP B O 1
ATOM 4894 N N . VAL B 1 274 ? 2.562 -28.922 -10.898 1 95.56 274 VAL B N 1
ATOM 4895 C CA . VAL B 1 274 ? 2.256 -27.875 -11.867 1 95.56 274 VAL B CA 1
ATOM 4896 C C . VAL B 1 274 ? 0.755 -27.859 -12.141 1 95.56 274 VAL B C 1
ATOM 4898 O O . VAL B 1 274 ? 0.142 -28.891 -12.383 1 95.56 274 VAL B O 1
ATOM 4901 N N . LEU B 1 275 ? 0.186 -26.734 -12 1 96.38 275 LEU B N 1
ATOM 4902 C CA . LEU B 1 275 ? -1.218 -26.484 -12.305 1 96.38 275 LEU B CA 1
ATOM 4903 C C . LEU B 1 275 ? -1.362 -25.766 -13.648 1 96.38 275 LEU B C 1
ATOM 4905 O O . LEU B 1 275 ? -0.395 -25.203 -14.156 1 96.38 275 LEU B O 1
ATOM 4909 N N . HIS B 1 276 ? -2.553 -25.844 -14.18 1 92.94 276 HIS B N 1
ATOM 4910 C CA . HIS B 1 276 ? -2.748 -25.25 -15.5 1 92.94 276 HIS B CA 1
ATOM 4911 C C . HIS B 1 276 ? -3.988 -24.375 -15.531 1 92.94 276 HIS B C 1
ATOM 4913 O O . HIS B 1 276 ? -5.055 -24.766 -15.055 1 92.94 276 HIS B O 1
ATOM 4919 N N . ALA B 1 277 ? -3.768 -23.172 -16.016 1 89.5 277 ALA B N 1
ATOM 4920 C CA . ALA B 1 277 ? -4.887 -22.328 -16.406 1 89.5 277 ALA B CA 1
ATOM 4921 C C . ALA B 1 277 ? -5.117 -22.359 -17.906 1 89.5 277 ALA B C 1
ATOM 4923 O O . ALA B 1 277 ? -4.164 -22.422 -18.688 1 89.5 277 ALA B O 1
ATOM 4924 N N . ASP B 1 278 ? -6.316 -22.438 -18.359 1 83.81 278 ASP B N 1
ATOM 4925 C CA . ASP B 1 278 ? -6.578 -22.672 -19.781 1 83.81 278 ASP B CA 1
ATOM 4926 C C . ASP B 1 278 ? -6.848 -21.359 -20.516 1 83.81 278 ASP B C 1
ATOM 4928 O O . ASP B 1 278 ? -6.723 -21.281 -21.734 1 83.81 278 ASP B O 1
ATOM 4932 N N . GLU B 1 279 ? -7.375 -20.375 -19.938 1 87.75 279 GLU B N 1
ATOM 4933 C CA . GLU B 1 279 ? -7.719 -19.125 -20.609 1 87.75 279 GLU B CA 1
ATOM 4934 C C . GLU B 1 279 ? -7.484 -17.922 -19.703 1 87.75 279 GLU B C 1
ATOM 4936 O O . GLU B 1 279 ? -7.609 -18.031 -18.469 1 87.75 279 GLU B O 1
ATOM 4941 N N . ASP B 1 280 ? -7.223 -16.812 -20.359 1 92.44 280 ASP B N 1
ATOM 4942 C CA . ASP B 1 280 ? -7.047 -15.555 -19.656 1 92.44 280 ASP B CA 1
ATOM 4943 C C . ASP B 1 280 ? -8.312 -15.172 -18.891 1 92.44 280 ASP B C 1
ATOM 4945 O O . ASP B 1 280 ? -8.234 -14.547 -17.828 1 92.44 280 ASP B O 1
ATOM 4949 N N . ALA B 1 281 ? -9.422 -15.625 -19.438 1 93.88 281 ALA B N 1
ATOM 4950 C CA . ALA B 1 281 ? -10.719 -15.266 -18.859 1 93.88 281 ALA B CA 1
ATOM 4951 C C . ALA B 1 281 ? -10.828 -15.742 -17.422 1 93.88 281 ALA B C 1
ATOM 4953 O O . ALA B 1 281 ? -11.453 -15.086 -16.578 1 93.88 281 ALA B O 1
ATOM 4954 N N . THR B 1 282 ? -10.219 -16.875 -17.109 1 94.25 282 THR B N 1
ATOM 4955 C CA . THR B 1 282 ? -10.289 -17.438 -15.773 1 94.25 282 THR B CA 1
ATOM 4956 C C . THR B 1 282 ? -9.633 -16.5 -14.766 1 94.25 282 THR B C 1
ATOM 4958 O O . THR B 1 282 ? -10.227 -16.172 -13.734 1 94.25 282 THR B O 1
ATOM 4961 N N . ALA B 1 283 ? -8.445 -16.062 -15.055 1 95.06 283 ALA B N 1
ATOM 4962 C CA . ALA B 1 283 ? -7.727 -15.164 -14.164 1 95.06 283 ALA B CA 1
ATOM 4963 C C . ALA B 1 283 ? -8.445 -13.82 -14.055 1 95.06 283 ALA B C 1
ATOM 4965 O O . ALA B 1 283 ? -8.516 -13.234 -12.969 1 95.06 283 ALA B O 1
ATOM 4966 N N . ILE B 1 284 ? -8.953 -13.352 -15.188 1 96.44 284 ILE B N 1
ATOM 4967 C CA . ILE B 1 284 ? -9.625 -12.055 -15.219 1 96.44 284 ILE B CA 1
ATOM 4968 C C . ILE B 1 284 ? -10.914 -12.133 -14.406 1 96.44 284 ILE B C 1
ATOM 4970 O O . ILE B 1 284 ? -11.227 -11.219 -13.633 1 96.44 284 ILE B O 1
ATOM 4974 N N . GLU B 1 285 ? -11.664 -13.18 -14.523 1 96.88 285 GLU B N 1
ATOM 4975 C CA . GLU B 1 285 ? -12.875 -13.352 -13.734 1 96.88 285 GLU B CA 1
ATOM 4976 C C . GLU B 1 285 ? -12.562 -13.461 -12.242 1 96.88 285 GLU B C 1
ATOM 4978 O O . GLU B 1 285 ? -13.305 -12.945 -11.406 1 96.88 285 GLU B O 1
ATOM 4983 N N . MET B 1 286 ? -11.5 -14.156 -11.906 1 97.75 286 MET B N 1
ATOM 4984 C CA . MET B 1 286 ? -11.062 -14.227 -10.516 1 97.75 286 MET B CA 1
ATOM 4985 C C . MET B 1 286 ? -10.742 -12.836 -9.977 1 97.75 286 MET B C 1
ATOM 4987 O O . MET B 1 286 ? -11.07 -12.523 -8.828 1 97.75 286 MET B O 1
ATOM 4991 N N . ALA B 1 287 ? -10.078 -11.984 -10.773 1 97.75 287 ALA B N 1
ATOM 4992 C CA . ALA B 1 287 ? -9.781 -10.617 -10.367 1 97.75 287 ALA B CA 1
ATOM 4993 C C . ALA B 1 287 ? -11.055 -9.875 -9.992 1 97.75 287 ALA B C 1
ATOM 4995 O O . ALA B 1 287 ? -11.125 -9.219 -8.945 1 97.75 287 ALA B O 1
ATOM 4996 N N . HIS B 1 288 ? -12.062 -9.992 -10.852 1 97.5 288 HIS B N 1
ATOM 4997 C CA . HIS B 1 288 ? -13.344 -9.352 -10.602 1 97.5 288 HIS B CA 1
ATOM 4998 C C . HIS B 1 288 ? -14.031 -9.953 -9.375 1 97.5 288 HIS B C 1
ATOM 5000 O O . HIS B 1 288 ? -14.617 -9.234 -8.562 1 97.5 288 HIS B O 1
ATOM 5006 N N . TYR B 1 289 ? -13.945 -11.297 -9.25 1 97.88 289 TYR B N 1
ATOM 5007 C CA . TYR B 1 289 ? -14.555 -12 -8.125 1 97.88 289 TYR B CA 1
ATOM 5008 C C . TYR B 1 289 ? -13.945 -11.539 -6.805 1 97.88 289 TYR B C 1
ATOM 5010 O O . TYR B 1 289 ? -14.664 -11.258 -5.844 1 97.88 289 TYR B O 1
ATOM 5018 N N . MET B 1 290 ? -12.594 -11.453 -6.723 1 98.38 290 MET B N 1
ATOM 5019 C CA . MET B 1 290 ? -11.906 -11.031 -5.508 1 98.38 290 MET B CA 1
ATOM 5020 C C . MET B 1 290 ? -12.305 -9.609 -5.125 1 98.38 290 MET B C 1
ATOM 5022 O O . MET B 1 290 ? -12.445 -9.297 -3.941 1 98.38 290 MET B O 1
ATOM 5026 N N . LEU B 1 291 ? -12.43 -8.727 -6.113 1 97.69 291 LEU B N 1
ATOM 5027 C CA . LEU B 1 291 ? -12.828 -7.348 -5.859 1 97.69 291 LEU B CA 1
ATOM 5028 C C . LEU B 1 291 ? -14.25 -7.293 -5.305 1 97.69 291 LEU B C 1
ATOM 5030 O O . LEU B 1 291 ? -14.5 -6.648 -4.285 1 97.69 291 LEU B O 1
ATOM 5034 N N . ARG B 1 292 ? -15.156 -8.047 -5.852 1 95 292 ARG B N 1
ATOM 5035 C CA . ARG B 1 292 ? -16.578 -7.945 -5.539 1 95 292 ARG B CA 1
ATOM 5036 C C . ARG B 1 292 ? -16.906 -8.656 -4.234 1 95 292 ARG B C 1
ATOM 5038 O O . ARG B 1 292 ? -17.781 -8.227 -3.486 1 95 292 ARG B O 1
ATOM 5045 N N . LYS B 1 293 ? -16.125 -9.703 -3.967 1 95.06 293 LYS B N 1
ATOM 5046 C CA . LYS B 1 293 ? -16.531 -10.562 -2.85 1 95.06 293 LYS B CA 1
ATOM 5047 C C . LYS B 1 293 ? -15.625 -10.328 -1.637 1 95.06 293 LYS B C 1
ATOM 5049 O O . LYS B 1 293 ? -16.062 -10.516 -0.496 1 95.06 293 LYS B O 1
ATOM 5054 N N . GLU B 1 294 ? -14.406 -9.938 -1.905 1 96.81 294 GLU B N 1
ATOM 5055 C CA . GLU B 1 294 ? -13.453 -9.836 -0.804 1 96.81 294 GLU B CA 1
ATOM 5056 C C . GLU B 1 294 ? -12.969 -8.398 -0.627 1 96.81 294 GLU B C 1
ATOM 5058 O O . GLU B 1 294 ? -12.32 -8.078 0.369 1 96.81 294 GLU B O 1
ATOM 5063 N N . GLY B 1 295 ? -13.312 -7.504 -1.577 1 97.44 295 GLY B N 1
ATOM 5064 C CA . GLY B 1 295 ? -12.82 -6.137 -1.522 1 97.44 295 GLY B CA 1
ATOM 5065 C C . GLY B 1 295 ? -11.344 -6.016 -1.864 1 97.44 295 GLY B C 1
ATOM 5066 O O . GLY B 1 295 ? -10.703 -5.016 -1.534 1 97.44 295 GLY B O 1
ATOM 5067 N N . ILE B 1 296 ? -10.773 -7.043 -2.455 1 98.38 296 ILE B N 1
ATOM 5068 C CA . ILE B 1 296 ? -9.359 -7.043 -2.797 1 98.38 296 ILE B CA 1
ATOM 5069 C C . ILE B 1 296 ? -9.188 -6.762 -4.289 1 98.38 296 ILE B C 1
ATOM 5071 O O . ILE B 1 296 ? -9.617 -7.555 -5.129 1 98.38 296 ILE B O 1
ATOM 5075 N N . PHE B 1 297 ? -8.617 -5.605 -4.652 1 98.5 297 PHE B N 1
ATOM 5076 C CA . PHE B 1 297 ? -8.43 -5.109 -6.012 1 98.5 297 PHE B CA 1
ATOM 5077 C C . PHE B 1 297 ? -7.07 -5.535 -6.559 1 98.5 297 PHE B C 1
ATOM 5079 O O . PHE B 1 297 ? -6.043 -4.941 -6.219 1 98.5 297 PHE B O 1
ATOM 5086 N N . LEU B 1 298 ? -7.07 -6.566 -7.473 1 98 298 LEU B N 1
ATOM 5087 C CA . LEU B 1 298 ? -5.82 -7.234 -7.816 1 98 298 LEU B CA 1
ATOM 5088 C C . LEU B 1 298 ? -5.48 -7.027 -9.289 1 98 298 LEU B C 1
ATOM 5090 O O . LEU B 1 298 ? -6.367 -6.801 -10.109 1 98 298 LEU B O 1
ATOM 5094 N N . GLY B 1 299 ? -4.168 -7.105 -9.523 1 96.06 299 GLY B N 1
ATOM 5095 C CA . GLY B 1 299 ? -3.703 -7.266 -10.891 1 96.06 299 GLY B CA 1
ATOM 5096 C C . GLY B 1 299 ? -3.834 -8.688 -11.398 1 96.06 299 GLY B C 1
ATOM 5097 O O . GLY B 1 299 ? -4.324 -9.57 -10.688 1 96.06 299 GLY B O 1
ATOM 5098 N N . SER B 1 300 ? -3.332 -8.906 -12.617 1 92.44 300 SER B N 1
ATOM 5099 C CA . SER B 1 300 ? -3.512 -10.172 -13.328 1 92.44 300 SER B CA 1
ATOM 5100 C C . SER B 1 300 ? -2.766 -11.305 -12.625 1 92.44 300 SER B C 1
ATOM 5102 O O . SER B 1 300 ? -3.328 -12.375 -12.398 1 92.44 300 SER B O 1
ATOM 5104 N N . SER B 1 301 ? -1.503 -11.062 -12.289 1 94.88 301 SER B N 1
ATOM 5105 C CA . SER B 1 301 ? -0.7 -12.125 -11.68 1 94.88 301 SER B CA 1
ATOM 5106 C C . SER B 1 301 ? -1.265 -12.531 -10.32 1 94.88 301 SER B C 1
ATOM 5108 O O . SER B 1 301 ? -1.316 -13.719 -10 1 94.88 301 SER B O 1
ATOM 5110 N N . GLY B 1 302 ? -1.673 -11.555 -9.531 1 96.88 302 GLY B N 1
ATOM 5111 C CA . GLY B 1 302 ? -2.275 -11.859 -8.242 1 96.88 302 GLY B CA 1
ATOM 5112 C C . GLY B 1 302 ? -3.562 -12.648 -8.359 1 96.88 302 GLY B C 1
ATOM 5113 O O . GLY B 1 302 ? -3.811 -13.562 -7.566 1 96.88 302 GLY B O 1
ATOM 5114 N N . ALA B 1 303 ? -4.371 -12.312 -9.352 1 97.38 303 ALA B N 1
ATOM 5115 C CA . ALA B 1 303 ? -5.621 -13.031 -9.578 1 97.38 303 ALA B CA 1
ATOM 5116 C C . ALA B 1 303 ? -5.359 -14.477 -9.977 1 97.38 303 ALA B C 1
ATOM 5118 O O . ALA B 1 303 ? -6.02 -15.398 -9.484 1 97.38 303 ALA B O 1
ATOM 5119 N N . LEU B 1 304 ? -4.422 -14.656 -10.867 1 97.06 304 LEU B N 1
ATOM 5120 C CA . LEU B 1 304 ? -4.055 -16.016 -11.273 1 97.06 304 LEU B CA 1
ATOM 5121 C C . LEU B 1 304 ? -3.525 -16.812 -10.086 1 97.06 304 LEU B C 1
ATOM 5123 O O . LEU B 1 304 ? -3.793 -18 -9.961 1 97.06 304 LEU B O 1
ATOM 5127 N N . ASN B 1 305 ? -2.781 -16.156 -9.234 1 98.06 305 ASN B N 1
ATOM 5128 C CA . ASN B 1 305 ? -2.273 -16.797 -8.023 1 98.06 305 ASN B CA 1
ATOM 5129 C C . ASN B 1 305 ? -3.41 -17.281 -7.125 1 98.06 305 ASN B C 1
ATOM 5131 O O . ASN B 1 305 ? -3.291 -18.312 -6.469 1 98.06 305 ASN B O 1
ATOM 5135 N N . CYS B 1 306 ? -4.461 -16.516 -7.059 1 98.62 306 CYS B N 1
ATOM 5136 C CA . CYS B 1 306 ? -5.621 -16.938 -6.285 1 98.62 306 CYS B CA 1
ATOM 5137 C C . CYS B 1 306 ? -6.215 -18.219 -6.867 1 98.62 306 CYS B C 1
ATOM 5139 O O . CYS B 1 306 ? -6.617 -19.125 -6.121 1 98.62 306 CYS B O 1
ATOM 5141 N N . VAL B 1 307 ? -6.254 -18.281 -8.188 1 98.25 307 VAL B N 1
ATOM 5142 C CA . VAL B 1 307 ? -6.715 -19.5 -8.844 1 98.25 307 VAL B CA 1
ATOM 5143 C C . VAL B 1 307 ? -5.801 -20.656 -8.469 1 98.25 307 VAL B C 1
ATOM 5145 O O . VAL B 1 307 ? -6.277 -21.75 -8.125 1 98.25 307 VAL B O 1
ATOM 5148 N N . ALA B 1 308 ? -4.52 -20.422 -8.508 1 98.38 308 ALA B N 1
ATOM 5149 C CA . ALA B 1 308 ? -3.531 -21.453 -8.18 1 98.38 308 ALA B CA 1
ATOM 5150 C C . ALA B 1 308 ? -3.713 -21.953 -6.754 1 98.38 308 ALA B C 1
ATOM 5152 O O . ALA B 1 308 ? -3.684 -23.156 -6.508 1 98.38 308 ALA B O 1
ATOM 5153 N N . ALA B 1 309 ? -3.879 -21.047 -5.84 1 98.69 309 ALA B N 1
ATOM 5154 C CA . ALA B 1 309 ? -4.039 -21.406 -4.434 1 98.69 309 ALA B CA 1
ATOM 5155 C C . ALA B 1 309 ? -5.309 -22.219 -4.219 1 98.69 309 ALA B C 1
ATOM 5157 O O . ALA B 1 309 ? -5.316 -23.188 -3.438 1 98.69 309 ALA B O 1
ATOM 5158 N N . TYR B 1 310 ? -6.387 -21.828 -4.895 1 98.5 310 TYR B N 1
ATOM 5159 C CA . TYR B 1 310 ? -7.641 -22.562 -4.828 1 98.5 310 TYR B CA 1
ATOM 5160 C C . TYR B 1 310 ? -7.457 -24 -5.301 1 98.5 310 TYR B C 1
ATOM 5162 O O . TYR B 1 310 ? -7.879 -24.938 -4.629 1 98.5 310 TYR B O 1
ATOM 5170 N N . LEU B 1 311 ? -6.836 -24.156 -6.434 1 98.38 311 LEU B N 1
ATOM 5171 C CA . LEU B 1 311 ? -6.625 -25.484 -7.012 1 98.38 311 LEU B CA 1
ATOM 5172 C C . LEU B 1 311 ? -5.75 -26.344 -6.105 1 98.38 311 LEU B C 1
ATOM 5174 O O . LEU B 1 311 ? -6.051 -27.516 -5.875 1 98.38 311 LEU B O 1
ATOM 5178 N N . LEU B 1 312 ? -4.652 -25.75 -5.621 1 98.44 312 LEU B N 1
ATOM 5179 C CA . LEU B 1 312 ? -3.773 -26.5 -4.734 1 98.44 312 LEU B CA 1
ATOM 5180 C C . LEU B 1 312 ? -4.512 -26.922 -3.471 1 98.44 312 LEU B C 1
ATOM 5182 O O . LEU B 1 312 ? -4.34 -28.047 -2.99 1 98.44 312 LEU B O 1
ATOM 5186 N N . ALA B 1 313 ? -5.293 -26.016 -2.9 1 98.12 313 ALA B N 1
ATOM 5187 C CA . ALA B 1 313 ? -6.074 -26.328 -1.705 1 98.12 313 ALA B CA 1
ATOM 5188 C C . ALA B 1 313 ? -7.016 -27.5 -1.949 1 98.12 313 ALA B C 1
ATOM 5190 O O . ALA B 1 313 ? -7.137 -28.391 -1.106 1 98.12 313 ALA B O 1
ATOM 5191 N N . LYS B 1 314 ? -7.691 -27.5 -3.082 1 97.88 314 LYS B N 1
ATOM 5192 C CA . LYS B 1 314 ? -8.586 -28.594 -3.439 1 97.88 314 LYS B CA 1
ATOM 5193 C C . LYS B 1 314 ? -7.828 -29.906 -3.525 1 97.88 314 LYS B C 1
ATOM 5195 O O . LYS B 1 314 ? -8.32 -30.953 -3.084 1 97.88 314 LYS B O 1
ATOM 5200 N N . LYS B 1 315 ? -6.66 -29.891 -4.07 1 97.19 315 LYS B N 1
ATOM 5201 C CA . LYS B 1 315 ? -5.855 -31.094 -4.223 1 97.19 315 LYS B CA 1
ATOM 5202 C C . LYS B 1 315 ? -5.383 -31.609 -2.867 1 97.19 315 LYS B C 1
ATOM 5204 O O . LYS B 1 315 ? -5.309 -32.844 -2.652 1 97.19 315 LYS B O 1
ATOM 5209 N N . LEU B 1 316 ? -4.977 -30.703 -1.997 1 96.31 316 LEU B N 1
ATOM 5210 C CA . LEU B 1 316 ? -4.477 -31.078 -0.683 1 96.31 316 LEU B CA 1
ATOM 5211 C C . LEU B 1 316 ? -5.609 -31.562 0.213 1 96.31 316 LEU B C 1
ATOM 5213 O O . LEU B 1 316 ? -5.41 -32.438 1.059 1 96.31 316 LEU B O 1
ATOM 5217 N N . GLY B 1 317 ? -6.789 -30.938 0.052 1 95.88 317 GLY B N 1
ATOM 5218 C CA . GLY B 1 317 ? -7.941 -31.328 0.842 1 95.88 317 GLY B CA 1
ATOM 5219 C C . GLY B 1 317 ? -8.148 -30.469 2.074 1 95.88 317 GLY B C 1
ATOM 5220 O O . GLY B 1 317 ? -7.273 -29.688 2.439 1 95.88 317 GLY B O 1
ATOM 5221 N N . PRO B 1 318 ? -9.297 -30.672 2.76 1 96.44 318 PRO B N 1
ATOM 5222 C CA . PRO B 1 318 ? -9.695 -29.828 3.891 1 96.44 318 PRO B CA 1
ATOM 5223 C C . PRO B 1 318 ? -8.672 -29.844 5.023 1 96.44 318 PRO B C 1
ATOM 5225 O O . PRO B 1 318 ? -8.039 -30.875 5.277 1 96.44 318 PRO B O 1
ATOM 5228 N N . GLY B 1 319 ? -8.516 -28.703 5.676 1 96.62 319 GLY B N 1
ATOM 5229 C CA . GLY B 1 319 ? -7.703 -28.625 6.875 1 96.62 319 GLY B CA 1
ATOM 5230 C C . GLY B 1 319 ? -6.305 -28.094 6.617 1 96.62 319 GLY B C 1
ATOM 5231 O O . GLY B 1 319 ? -5.566 -27.781 7.555 1 96.62 319 GLY B O 1
ATOM 5232 N N . HIS B 1 320 ? -5.922 -27.906 5.414 1 97.19 320 HIS B N 1
ATOM 5233 C CA . HIS B 1 320 ? -4.566 -27.484 5.082 1 97.19 320 HIS B CA 1
ATOM 5234 C C . HIS B 1 320 ? -4.461 -25.969 5.035 1 97.19 320 HIS B C 1
ATOM 5236 O O . HIS B 1 320 ? -5.477 -25.266 4.941 1 97.19 320 HIS B O 1
ATOM 5242 N N . CYS B 1 321 ? -3.254 -25.438 5.141 1 97.5 321 CYS B N 1
ATOM 5243 C CA . CYS B 1 321 ? -2.926 -24.016 5.023 1 97.5 321 CYS B CA 1
ATOM 5244 C C . CYS B 1 321 ? -2.131 -23.75 3.75 1 97.5 321 CYS B C 1
ATOM 5246 O O . CYS B 1 321 ? -1.011 -24.234 3.596 1 97.5 321 CYS B O 1
ATOM 5248 N N . VAL B 1 322 ? -2.742 -23.016 2.857 1 98.12 322 VAL B N 1
ATOM 5249 C CA . VAL B 1 322 ? -2.119 -22.703 1.576 1 98.12 322 VAL B CA 1
ATOM 5250 C C . VAL B 1 322 ? -1.87 -21.203 1.48 1 98.12 322 VAL B C 1
ATOM 5252 O O . VAL B 1 322 ? -2.707 -20.391 1.901 1 98.12 322 VAL B O 1
ATOM 5255 N N . VAL B 1 323 ? -0.699 -20.781 0.946 1 97.44 323 VAL B N 1
ATOM 5256 C CA . VAL B 1 323 ? -0.352 -19.359 0.811 1 97.44 323 VAL B CA 1
ATOM 5257 C C . VAL B 1 323 ? -0.068 -19.047 -0.654 1 97.44 323 VAL B C 1
ATOM 5259 O O . VAL B 1 323 ? 0.459 -19.875 -1.391 1 97.44 323 VAL B O 1
ATOM 5262 N N . THR B 1 324 ? -0.476 -17.938 -1.105 1 98.12 324 THR B N 1
ATOM 5263 C CA . THR B 1 324 ? -0.124 -17.391 -2.412 1 98.12 324 THR B CA 1
ATOM 5264 C C . THR B 1 324 ? 0.257 -15.914 -2.299 1 98.12 324 THR B C 1
ATOM 5266 O O . THR B 1 324 ? 0.424 -15.391 -1.194 1 98.12 324 THR B O 1
ATOM 5269 N N . PHE B 1 325 ? 0.465 -15.242 -3.469 1 96.94 325 PHE B N 1
ATOM 5270 C CA . PHE B 1 325 ? 0.927 -13.859 -3.463 1 96.94 325 PHE B CA 1
ATOM 5271 C C . PHE B 1 325 ? -0.069 -12.953 -4.176 1 96.94 325 PHE B C 1
ATOM 5273 O O . PHE B 1 325 ? -0.471 -13.227 -5.309 1 96.94 325 PHE B O 1
ATOM 5280 N N . LEU B 1 326 ? -0.5 -11.922 -3.502 1 98.06 326 LEU B N 1
ATOM 5281 C CA . LEU B 1 326 ? -1.256 -10.828 -4.102 1 98.06 326 LEU B CA 1
ATOM 5282 C C . LEU B 1 326 ? -0.323 -9.727 -4.578 1 98.06 326 LEU B C 1
ATOM 5284 O O . LEU B 1 326 ? -0.03 -8.789 -3.834 1 98.06 326 LEU B O 1
ATOM 5288 N N . CYS B 1 327 ? 0.114 -9.773 -5.738 1 96.56 327 CYS B N 1
ATOM 5289 C CA . CYS B 1 327 ? 1.352 -9.195 -6.242 1 96.56 327 CYS B CA 1
ATOM 5290 C C . CYS B 1 327 ? 1.248 -7.672 -6.312 1 96.56 327 CYS B C 1
ATOM 5292 O O . CYS B 1 327 ? 2.178 -6.965 -5.922 1 96.56 327 CYS B O 1
ATOM 5294 N N . ASP B 1 328 ? 0.215 -7.121 -6.934 1 96.88 328 ASP B N 1
ATOM 5295 C CA . ASP B 1 328 ? 0.025 -5.68 -7.09 1 96.88 328 ASP B CA 1
ATOM 5296 C C . ASP B 1 328 ? -1.457 -5.328 -7.195 1 96.88 328 ASP B C 1
ATOM 5298 O O . ASP B 1 328 ? -2.314 -6.215 -7.164 1 96.88 328 ASP B O 1
ATOM 5302 N N . SER B 1 329 ? -1.728 -4.051 -7.234 1 97 329 SER B N 1
ATOM 5303 C CA . SER B 1 329 ? -3.104 -3.561 -7.246 1 97 329 SER B CA 1
ATOM 5304 C C . SER B 1 329 ? -3.684 -3.572 -8.656 1 97 329 SER B C 1
ATOM 5306 O O . SER B 1 329 ? -2.963 -3.348 -9.633 1 97 329 SER B O 1
ATOM 5308 N N . GLY B 1 330 ? -4.977 -3.691 -8.742 1 96.56 330 GLY B N 1
ATOM 5309 C CA . GLY B 1 330 ? -5.699 -3.609 -10.008 1 96.56 330 GLY B CA 1
ATOM 5310 C C . GLY B 1 330 ? -5.68 -2.221 -10.617 1 96.56 330 GLY B C 1
ATOM 5311 O O . GLY B 1 330 ? -6.004 -2.049 -11.797 1 96.56 330 GLY B O 1
ATOM 5312 N N . SER B 1 331 ? -5.266 -1.265 -9.852 1 93.56 331 SER B N 1
ATOM 5313 C CA . SER B 1 331 ? -5.25 0.112 -10.336 1 93.56 331 SER B CA 1
ATOM 5314 C C . SER B 1 331 ? -4.363 0.255 -11.562 1 93.56 331 SER B C 1
ATOM 5316 O O . SER B 1 331 ? -4.613 1.105 -12.422 1 93.56 331 SER B O 1
ATOM 5318 N N . ARG B 1 332 ? -3.4 -0.582 -11.68 1 90.25 332 ARG B N 1
ATOM 5319 C CA . ARG B 1 332 ? -2.463 -0.531 -12.797 1 90.25 332 ARG B CA 1
ATOM 5320 C C . ARG B 1 332 ? -3.045 -1.21 -14.031 1 90.25 332 ARG B C 1
ATOM 5322 O O . ARG B 1 332 ? -2.471 -1.13 -15.125 1 90.25 332 ARG B O 1
ATOM 5329 N N . TYR B 1 333 ? -4.246 -1.795 -13.867 1 92.81 333 TYR B N 1
ATOM 5330 C CA . TYR B 1 333 ? -4.844 -2.584 -14.938 1 92.81 333 TYR B CA 1
ATOM 5331 C C . TYR B 1 333 ? -6.266 -2.119 -15.227 1 92.81 333 TYR B C 1
ATOM 5333 O O . TYR B 1 333 ? -7.055 -2.854 -15.82 1 92.81 333 TYR B O 1
ATOM 5341 N N . GLU B 1 334 ? -6.551 -0.943 -14.727 1 92.56 334 GLU B N 1
ATOM 5342 C CA . GLU B 1 334 ? -7.902 -0.42 -14.898 1 92.56 334 GLU B CA 1
ATOM 5343 C C . GLU B 1 334 ? -8.273 -0.311 -16.375 1 92.56 334 GLU B C 1
ATOM 5345 O O . GLU B 1 334 ? -9.422 -0.558 -16.75 1 92.56 334 GLU B O 1
ATOM 5350 N N . SER B 1 335 ? -7.32 0.107 -17.219 1 90.31 335 SER B N 1
ATOM 5351 C CA . SER B 1 335 ? -7.574 0.314 -18.641 1 90.31 335 SER B CA 1
ATOM 5352 C C . SER B 1 335 ? -7.512 -1.001 -19.406 1 90.31 335 SER B C 1
ATOM 5354 O O . SER B 1 335 ? -7.699 -1.022 -20.625 1 90.31 335 SER B O 1
ATOM 5356 N N . LYS B 1 336 ? -7.309 -2.113 -18.734 1 92.81 336 LYS B N 1
ATOM 5357 C CA . LYS B 1 336 ? -7.184 -3.424 -19.375 1 92.81 336 LYS B CA 1
ATOM 5358 C C . LYS B 1 336 ? -8.203 -4.41 -18.797 1 92.81 336 LYS B C 1
ATOM 5360 O O . LYS B 1 336 ? -9.398 -4.312 -19.094 1 92.81 336 LYS B O 1
ATOM 5365 N N . ILE B 1 337 ? -7.816 -5.191 -17.812 1 95.12 337 ILE B N 1
ATOM 5366 C CA . ILE B 1 337 ? -8.625 -6.344 -17.422 1 95.12 337 ILE B CA 1
ATOM 5367 C C . ILE B 1 337 ? -9.883 -5.871 -16.703 1 95.12 337 ILE B C 1
ATOM 5369 O O . ILE B 1 337 ? -10.828 -6.641 -16.5 1 95.12 337 ILE B O 1
ATOM 5373 N N . TYR B 1 338 ? -9.969 -4.609 -16.328 1 96.19 338 TYR B N 1
ATOM 5374 C CA . TYR B 1 338 ? -11.164 -4.078 -15.672 1 96.19 338 TYR B CA 1
ATOM 5375 C C . TYR B 1 338 ? -11.93 -3.148 -16.594 1 96.19 338 TYR B C 1
ATOM 5377 O O . TYR B 1 338 ? -12.898 -2.508 -16.188 1 96.19 338 TYR B O 1
ATOM 5385 N N . ASN B 1 339 ? -11.461 -2.998 -17.812 1 95.38 339 ASN B N 1
ATOM 5386 C CA . ASN B 1 339 ? -12.086 -2.145 -18.812 1 95.38 339 ASN B CA 1
ATOM 5387 C C . ASN B 1 339 ? -12.953 -2.951 -19.781 1 95.38 339 ASN B C 1
ATOM 5389 O O . ASN B 1 339 ? -12.438 -3.74 -20.578 1 95.38 339 ASN B O 1
ATOM 5393 N N . PRO B 1 340 ? -14.25 -2.674 -19.766 1 94.19 340 PRO B N 1
ATOM 5394 C CA . PRO B 1 340 ? -15.148 -3.443 -20.641 1 94.19 340 PRO B CA 1
ATOM 5395 C C . PRO B 1 340 ? -14.805 -3.311 -22.109 1 94.19 340 PRO B C 1
ATOM 5397 O O . PRO B 1 340 ? -14.922 -4.277 -22.875 1 94.19 340 PRO B O 1
ATOM 5400 N N . ALA B 1 341 ? -14.438 -2.137 -22.531 1 95.38 341 ALA B N 1
ATOM 5401 C CA . ALA B 1 341 ? -14.086 -1.927 -23.938 1 95.38 341 ALA B CA 1
ATOM 5402 C C . ALA B 1 341 ? -12.852 -2.742 -24.312 1 95.38 341 ALA B C 1
ATOM 5404 O O . ALA B 1 341 ? -12.781 -3.301 -25.422 1 95.38 341 ALA B O 1
ATOM 5405 N N . TRP B 1 342 ? -11.875 -2.777 -23.453 1 94.69 342 TRP B N 1
ATOM 5406 C CA . TRP B 1 342 ? -10.672 -3.564 -23.688 1 94.69 342 TRP B CA 1
ATOM 5407 C C . TRP B 1 342 ? -10.992 -5.051 -23.766 1 94.69 342 TRP B C 1
ATOM 5409 O O . TRP B 1 342 ? -10.484 -5.762 -24.641 1 94.69 342 TRP B O 1
ATOM 5419 N N . LEU B 1 343 ? -11.812 -5.562 -22.875 1 96.12 343 LEU B N 1
ATOM 5420 C CA . LEU B 1 343 ? -12.227 -6.961 -22.875 1 96.12 343 LEU B CA 1
ATOM 5421 C C . LEU B 1 343 ? -12.906 -7.328 -24.188 1 96.12 343 LEU B C 1
ATOM 5423 O O . LEU B 1 343 ? -12.633 -8.391 -24.75 1 96.12 343 LEU B O 1
ATOM 5427 N N . LYS B 1 344 ? -13.742 -6.453 -24.625 1 96.38 344 LYS B N 1
ATOM 5428 C CA . LYS B 1 344 ? -14.422 -6.676 -25.906 1 96.38 344 LYS B CA 1
ATOM 5429 C C . LYS B 1 344 ? -13.43 -6.727 -27.062 1 96.38 344 LYS B C 1
ATOM 5431 O O . LYS B 1 344 ? -13.531 -7.586 -27.938 1 96.38 344 LYS B O 1
ATOM 5436 N N . GLU B 1 345 ? -12.562 -5.766 -27.031 1 95.75 345 GLU B N 1
ATOM 5437 C CA . GLU B 1 345 ? -11.539 -5.715 -28.062 1 95.75 345 GLU B CA 1
ATOM 5438 C C . GLU B 1 345 ? -10.719 -7.004 -28.109 1 95.75 345 GLU B C 1
ATOM 5440 O O . GLU B 1 345 ? -10.328 -7.469 -29.172 1 95.75 345 GLU B O 1
ATOM 5445 N N . LYS B 1 346 ? -10.43 -7.594 -26.969 1 94.06 346 LYS B N 1
ATOM 5446 C CA . LYS B 1 346 ? -9.633 -8.812 -26.859 1 94.06 346 LYS B CA 1
ATOM 5447 C C . LYS B 1 346 ? -10.508 -10.055 -26.953 1 94.06 346 LYS B C 1
ATOM 5449 O O . LYS B 1 346 ? -10.008 -11.18 -26.844 1 94.06 346 LYS B O 1
ATOM 5454 N N . ASN B 1 347 ? -11.773 -9.883 -27.109 1 94.12 347 ASN B N 1
ATOM 5455 C CA . ASN B 1 347 ? -12.75 -10.961 -27.219 1 94.12 347 ASN B CA 1
ATOM 5456 C C . ASN B 1 347 ? -12.758 -11.844 -25.969 1 94.12 347 ASN B C 1
ATOM 5458 O O . ASN B 1 347 ? -12.734 -13.07 -26.078 1 94.12 347 ASN B O 1
ATOM 5462 N N . ILE B 1 348 ? -12.648 -11.211 -24.859 1 94.38 348 ILE B N 1
ATOM 5463 C CA . ILE B 1 348 ? -12.688 -11.914 -23.578 1 94.38 348 ILE B CA 1
ATOM 5464 C C . ILE B 1 348 ? -14.039 -11.664 -22.906 1 94.38 348 ILE B C 1
ATOM 5466 O O . ILE B 1 348 ? -14.43 -10.523 -22.672 1 94.38 348 ILE B O 1
ATOM 5470 N N . THR B 1 349 ? -14.727 -12.672 -22.625 1 92.56 349 THR B N 1
ATOM 5471 C CA . THR B 1 349 ? -16 -12.609 -21.922 1 92.56 349 THR B CA 1
ATOM 5472 C C . THR B 1 349 ? -15.875 -13.203 -20.516 1 92.56 349 THR B C 1
ATOM 5474 O O . THR B 1 349 ? -15.359 -14.312 -20.359 1 92.56 349 THR B O 1
ATOM 5477 N N . ILE B 1 350 ? -16.281 -12.43 -19.562 1 90.31 350 ILE B N 1
ATOM 5478 C CA . ILE B 1 350 ? -16.266 -12.945 -18.203 1 90.31 350 ILE B CA 1
ATOM 5479 C C . ILE B 1 350 ? -17.688 -13 -17.641 1 90.31 350 ILE B C 1
ATOM 5481 O O . ILE B 1 350 ? -18.562 -12.289 -18.125 1 90.31 350 ILE B O 1
ATOM 5485 N N . GLY B 1 351 ? -17.906 -13.922 -16.734 1 86.75 351 GLY B N 1
ATOM 5486 C CA . GLY B 1 351 ? -19.188 -14.016 -16.062 1 86.75 351 GLY B CA 1
ATOM 5487 C C . GLY B 1 351 ? -19.391 -12.945 -15.008 1 86.75 351 GLY B C 1
ATOM 5488 O O . GLY B 1 351 ? -18.594 -12 -14.922 1 86.75 351 GLY B O 1
ATOM 5489 N N . PRO B 1 352 ? -20.516 -13.055 -14.281 1 82.88 352 PRO B N 1
ATOM 5490 C CA . PRO B 1 352 ? -20.859 -12.055 -13.273 1 82.88 352 PRO B CA 1
ATOM 5491 C C . PRO B 1 352 ? -19.953 -12.133 -12.039 1 82.88 352 PRO B C 1
ATOM 5493 O O . PRO B 1 352 ? -19.969 -11.227 -11.203 1 82.88 352 PRO B O 1
ATOM 5496 N N . ALA B 1 353 ? -19.109 -13.164 -11.953 1 82.06 353 ALA B N 1
ATOM 5497 C CA . ALA B 1 353 ? -18.203 -13.305 -10.82 1 82.06 353 ALA B CA 1
ATOM 5498 C C . ALA B 1 353 ? -18.953 -13.328 -9.5 1 82.06 353 ALA B C 1
ATOM 5500 O O . ALA B 1 353 ? -18.562 -12.664 -8.539 1 82.06 353 ALA B O 1
ATOM 5501 N N . GLU B 1 354 ? -20.094 -14.055 -9.43 1 85.62 354 GLU B N 1
ATOM 5502 C CA . GLU B 1 354 ? -20.953 -14.102 -8.242 1 85.62 354 GLU B CA 1
ATOM 5503 C C . GLU B 1 354 ? -20.578 -15.266 -7.34 1 85.62 354 GLU B C 1
ATOM 5505 O O . GLU B 1 354 ? -20.812 -15.227 -6.129 1 85.62 354 GLU B O 1
ATOM 5510 N N . ASP B 1 355 ? -20.078 -16.266 -7.973 1 92.19 355 ASP B N 1
ATOM 5511 C CA . ASP B 1 355 ? -19.594 -17.438 -7.242 1 92.19 355 ASP B CA 1
ATOM 5512 C C . ASP B 1 355 ? -18.406 -18.078 -7.961 1 92.19 355 ASP B C 1
ATOM 5514 O O . ASP B 1 355 ? -17.859 -17.5 -8.906 1 92.19 355 ASP B O 1
ATOM 5518 N N . LEU B 1 356 ? -17.938 -19.203 -7.496 1 95.5 356 LEU B N 1
ATOM 5519 C CA . LEU B 1 356 ? -16.688 -19.781 -7.996 1 95.5 356 LEU B CA 1
ATOM 5520 C C . LEU B 1 356 ? -16.969 -20.828 -9.07 1 95.5 356 LEU B C 1
ATOM 5522 O O . LEU B 1 356 ? -16.109 -21.656 -9.391 1 95.5 356 LEU B O 1
ATOM 5526 N N . SER B 1 357 ? -18.203 -20.781 -9.672 1 94 357 SER B N 1
ATOM 5527 C CA . SER B 1 357 ? -18.594 -21.797 -10.656 1 94 357 SER B CA 1
ATOM 5528 C C . SER B 1 357 ? -17.734 -21.719 -11.906 1 94 357 SER B C 1
ATOM 5530 O O . SER B 1 357 ? -17.578 -22.703 -12.633 1 94 357 SER B O 1
ATOM 5532 N N . PHE B 1 358 ? -17.141 -20.531 -12.156 1 93.88 358 PHE B N 1
ATOM 5533 C CA . PHE B 1 358 ? -16.312 -20.359 -13.344 1 93.88 358 PHE B CA 1
ATOM 5534 C C . PHE B 1 358 ? -15.016 -21.141 -13.227 1 93.88 358 PHE B C 1
ATOM 5536 O O . PHE B 1 358 ? -14.273 -21.281 -14.203 1 93.88 358 PHE B O 1
ATOM 5543 N N . LEU B 1 359 ? -14.742 -21.812 -12.062 1 95.44 359 LEU B N 1
ATOM 5544 C CA . LEU B 1 359 ? -13.523 -22.578 -11.852 1 95.44 359 LEU B CA 1
ATOM 5545 C C . LEU B 1 359 ? -13.758 -24.062 -12.133 1 95.44 359 LEU B C 1
ATOM 5547 O O . LEU B 1 359 ? -12.82 -24.859 -12.125 1 95.44 359 LEU B O 1
ATOM 5551 N N . ARG B 1 360 ? -14.977 -24.516 -12.375 1 93.31 360 ARG B N 1
ATOM 5552 C CA . ARG B 1 360 ? -15.312 -25.938 -12.516 1 93.31 360 ARG B CA 1
ATOM 5553 C C . ARG B 1 360 ? -14.5 -26.578 -13.641 1 93.31 360 ARG B C 1
ATOM 5555 O O . ARG B 1 360 ? -13.961 -27.672 -13.477 1 93.31 360 ARG B O 1
ATOM 5562 N N . HIS B 1 361 ? -14.484 -25.906 -14.727 1 92 361 HIS B N 1
ATOM 5563 C CA . HIS B 1 361 ? -13.75 -26.469 -15.859 1 92 361 HIS B CA 1
ATOM 5564 C C . HIS B 1 361 ? -12.258 -26.547 -15.57 1 92 361 HIS B C 1
ATOM 5566 O O . HIS B 1 361 ? -11.578 -27.469 -16.031 1 92 361 HIS B O 1
ATOM 5572 N N . ILE B 1 362 ? -11.719 -25.594 -14.852 1 94.25 362 ILE B N 1
ATOM 5573 C CA . ILE B 1 362 ? -10.305 -25.578 -14.492 1 94.25 362 ILE B CA 1
ATOM 5574 C C . ILE B 1 362 ? -10 -26.688 -13.5 1 94.25 362 ILE B C 1
ATOM 5576 O O . ILE B 1 362 ? -8.914 -27.281 -13.523 1 94.25 362 ILE B O 1
ATOM 5580 N N . GLU B 1 363 ? -10.953 -26.953 -12.555 1 95.69 363 GLU B N 1
ATOM 5581 C CA . GLU B 1 363 ? -10.82 -28.094 -11.656 1 95.69 363 GLU B CA 1
ATOM 5582 C C . GLU B 1 363 ? -10.672 -29.406 -12.438 1 95.69 363 GLU B C 1
ATOM 5584 O O . GLU B 1 363 ? -9.789 -30.203 -12.133 1 95.69 363 GLU B O 1
ATOM 5589 N N . GLU B 1 364 ? -11.484 -29.562 -13.391 1 94.25 364 GLU B N 1
ATOM 5590 C CA . GLU B 1 364 ? -11.445 -30.766 -14.227 1 94.25 364 GLU B CA 1
ATOM 5591 C C . GLU B 1 364 ? -10.125 -30.859 -14.977 1 94.25 364 GLU B C 1
ATOM 5593 O O . GLU B 1 364 ? -9.539 -31.938 -15.062 1 94.25 364 GLU B O 1
ATOM 5598 N N . LEU B 1 365 ? -9.719 -29.75 -15.508 1 93.38 365 LEU B N 1
ATOM 5599 C CA . LEU B 1 365 ? -8.461 -29.688 -16.25 1 93.38 365 LEU B CA 1
ATOM 5600 C C . LEU B 1 365 ? -7.297 -30.125 -15.375 1 93.38 365 LEU B C 1
ATOM 5602 O O . LEU B 1 365 ? -6.312 -30.672 -15.883 1 93.38 365 LEU B O 1
ATOM 5606 N N . ASN B 1 366 ? -7.387 -29.891 -14.07 1 96 366 ASN B N 1
ATOM 5607 C CA . ASN B 1 366 ? -6.289 -30.188 -13.156 1 96 366 ASN B CA 1
ATOM 5608 C C . ASN B 1 366 ? -6.543 -31.469 -12.359 1 96 366 ASN B C 1
ATOM 5610 O O . ASN B 1 366 ? -5.93 -31.688 -11.312 1 96 366 ASN B O 1
ATOM 5614 N N . GLY B 1 367 ? -7.492 -32.25 -12.797 1 94.12 367 GLY B N 1
ATOM 5615 C CA . GLY B 1 367 ? -7.742 -33.562 -12.242 1 94.12 367 GLY B CA 1
ATOM 5616 C C . GLY B 1 367 ? -8.391 -33.531 -10.867 1 94.12 367 GLY B C 1
ATOM 5617 O O . GLY B 1 367 ? -8.219 -34.438 -10.07 1 94.12 367 GLY B O 1
ATOM 5618 N N . ILE B 1 368 ? -8.992 -32.469 -10.508 1 92.94 368 ILE B N 1
ATOM 5619 C CA . ILE B 1 368 ? -9.688 -32.344 -9.234 1 92.94 368 ILE B CA 1
ATOM 5620 C C . ILE B 1 368 ? -11.125 -32.844 -9.391 1 92.94 368 ILE B C 1
ATOM 5622 O O . ILE B 1 368 ? -11.891 -32.312 -10.203 1 92.94 368 ILE B O 1
ATOM 5626 N N . PRO B 1 369 ? -11.469 -33.844 -8.68 1 85.38 369 PRO B N 1
ATOM 5627 C CA . PRO B 1 369 ? -12.82 -34.406 -8.836 1 85.38 369 PRO B CA 1
ATOM 5628 C C . PRO B 1 369 ? -13.914 -33.406 -8.391 1 85.38 369 PRO B C 1
ATOM 5630 O O . PRO B 1 369 ? -13.688 -32.594 -7.516 1 85.38 369 PRO B O 1
ATOM 5633 N N . PRO B 1 370 ? -15.055 -33.438 -9.188 1 75.5 370 PRO B N 1
ATOM 5634 C CA . PRO B 1 370 ? -16.156 -32.562 -8.789 1 75.5 370 PRO B CA 1
ATOM 5635 C C . PRO B 1 370 ? -16.656 -32.844 -7.367 1 75.5 370 PRO B C 1
ATOM 5637 O O . PRO B 1 370 ? -16.562 -33.969 -6.895 1 75.5 370 PRO B O 1
ATOM 5640 N N . ALA B 1 371 ? -16.969 -31.812 -6.562 1 59.94 371 ALA B N 1
ATOM 5641 C CA . ALA B 1 371 ? -17.516 -32.031 -5.23 1 59.94 371 ALA B CA 1
ATOM 5642 C C . ALA B 1 371 ? -18.812 -32.844 -5.301 1 59.94 371 ALA B C 1
ATOM 5644 O O . ALA B 1 371 ? -19.547 -32.75 -6.289 1 59.94 371 ALA B O 1
#

Foldseek 3Di:
DDDDDQPPHPDADDQLSQQAPADWAFPPQLCVVFQATETAREQCPRSLRFPLLLVLSQQVVLCVVVVNDDAAEEDEEADQDSNLSSNLRVCVVRRYAYEYEYEPPDDPVSQVVSVVSPHHYHHDDDDPPPPCCQQPDLQNLQAFARPPVCVVVVNQAQEEEFFAASQRDQLRDQQDNQQPPVDVCVVCVVVPPGGDRPVRGHNPPPGRTPPRYAYEYEAEQLAQKDWDDDPPDQFIAIDGHDPVRNVVRHDAPAPRGRYNDNTPNNRNGGHNYYAYDYYLQQLLLQQVLCCVPVVAAAGSRQSVSSLGQSLVSLVVGRPGYYYYYRTGGCVVQCVASVNPVNCVVVVHDYDPSPHNVSCVVSCVVRVRDDD/DDDDDQPPHPDADDQLSQQAPADWAFPPQLCVVFQATETAREQCPRSLRFPLLLVLSQQVVLCVVVVNDDAAEEAEEADQDSNLSSNLRVCVVRRYAYEYEYAPPDDPVSQVVSVVSPHHYDHDDDDPPPPCVQQDDLQSLQAQARPVVCVVVVNQAQEEEFFAASQRDQLRDQQQNQQPPVDVCVVCVVVNPGGDRPVRGHNPPPGRTPPRYAYEYEAEQLAQKDWDDDPPDQFIAIDGHDPVRNVVRHDAPAPRGRYNDNTPNNRNGGHNYYAYDYYLQLLLLQQVLCCVPVVAAAGSRQSVSSLGQSLVSLVVGRPGYYYYYRTGGNVVQCVASVNPVNCVVVVHDYDPSPHNVSCVVSCVVRVRDDD

Nearest PDB structures (foldseek):
  6xwl-assembly3_C  TM=7.620E-01  e=2.395E-25  Toxoplasma gondii ME49
  5ohx-assembly2_B  TM=7.758E-01  e=9.512E-24  Apis mellifera
  6vju-assembly1_B  TM=8.058E-01  e=5.710E-21  Legionella pneumophila
  5xa2-assembly1_B  TM=7.937E-01  e=9.921E-22  Planctopirus limnophila DSM 3776
  2v03-assembly1_A-2  TM=7.850E-01  e=4.404E-19  Escherichia coli K-12

Secondary structure (DSSP, 8-state):
-PPPP-TT---BSSSGGGSS-PPEEE-HHHHHHHTSEEEEE-GGGSTTSBTHHHHHHHHHHHHHHTTS--TTPEEEEE-SSHHHHHHHHHHHHHT-EEEEEEETTS-HHHHHHHHHHT-EEEEE-S------TTTS-GGG--B---HHHHHHTTT---EEEE--SSSHHHHHHHHHHTTTTTS-GGGGGGGGSS-B-GGG-S--TTSPP-TT-EEEEEE-TT--EEEE--TT-SSBEEEEPPHHHHHTS-----SS-S-SS--HHHHT--BSEEEE---HHHHHHHHHHHHHHH---B-HHHHHHHHHHHHHHHHH-TT-EEEEE--BBGGGGTTTTT-HHHHHHTT------SSGGGGHHHHHHTTPPP-/-PPPP-TT---BSSSGGGSS-PPEEE-HHHHHHHTSEEEEE-GGGSTTSBTHHHHHHHHHHHHHHTTS--TTPEEEEE-SSHHHHHHHHHHHHHT-EEEEEEETTS-HHHHHHHHHHT-EEEEE-S------TTTS-GGG--B---HHHHHHTTT---EEEE--SSSHHHHHHHHHHTTTTTS-GGGGGSTTSS-B-GGG-S--TTSPP-TT-EEEEEE-TT--EEEEPPTT-SSBEEEEPPHHHHHTS-----SS-S-SS--HHHHT--BSEEEE---HHHHHHHHHHHHHHH---B-HHHHHHHHHHHHHHHHH-TT-EEEEE--BBGGGGTTTTT-HHHHHHTT------SSGGGGHHHHHHTTPPP-

Radius of gyration: 25.91 Å; Cα contacts (8 Å, |Δi|>4): 1616; chains: 2; bounding box: 59×80×66 Å

Sequence (742 aa):
MELPSTEGMQVHSGFDDCVGNTPLILLSSLSHATSCLIYGKAEFMSPGGSVKDRAALYMINAAERDGHLTKGDWLVEATAGNTGIGLVHIANQRGYKCLFTCSAATSEEKIRYLQTLGAEVTLITSKIWRRDSRRSEPAHVHFHFDLEIWRDTAGRVDGIALAAGTGGTIAGTSRYLKVSGTIRIDALMIVQRWSMTDRDAPGGDEQERNKAVRVALIDVPGSGILAERKPDEPLLVLRQKTEEEKAKSGSSVMEGIGSSLLYANLAQAQLDDVLHADEDATAIEMAHYMLRKEGIFLGSSGALNCVAAYLLAKKLGPGHCVVTFLCDSGSRYESKIYNPAWLKEKNITIGPAEDLSFLRHIEELNGIPPAMELPSTEGMQVHSGFDDCVGNTPLILLSSLSHATSCLIYGKAEFMSPGGSVKDRAALYMINAAERDGHLTKGDWLVEATAGNTGIGLVHIANQRGYKCLFTCSAATSEEKIRYLQTLGAEVTLITSKIWRRDSRRSEPAHVHFHFDLEIWRDTAGRVDGIALAAGTGGTIAGTSRYLKVSGTIRIDALMIVQRWSMTDRDAPGGDEQERNKAVRVALIDVPGSGILAERKPDEPLLVLRQKTEEEKAKSGSSVMEGIGSSLLYANLAQAQLDDVLHADEDATAIEMAHYMLRKEGIFLGSSGALNCVAAYLLAKKLGPGHCVVTFLCDSGSRYESKIYNPAWLKEKNITIGPAEDLSFLRHIEELNGIPPA

InterPro domains:
  IPR001216 Cysteine synthase/cystathionine beta-synthase, pyridoxal-phosphate attachment site [PS00901] (41-59)
  IPR001926 Tryptophan synthase beta chain-like, PALP domain [PF00291] (17-127)
  IPR001926 Tryptophan synthase beta chain-like, PALP domain [PF00291] (147-328)
  IPR036052 Tryptophan synthase beta chain-like, PALP domain superfamily [G3DSA:3.40.50.1100] (17-52)
  IPR036052 Tryptophan synthase beta chain-like, PALP domain superfamily [G3DSA:3.40.50.1100] (53-125)
  IPR036052 Tryptophan synthase beta chain-like, PALP domain superfamily [G3DSA:3.40.50.1100] (137-342)
  IPR036052 Tryptophan synthase beta chain-like, PALP domain superfamily [SSF53686] (10-348)
  IPR050214 Cysteine synthase/Cystathionine beta-synthase [PTHR10314] (17-344)

Solvent-accessible surface area (backbone atoms only — not comparable to full-atom values): 38245 Å² total; per-residue (Å²): 128,83,63,72,86,63,82,84,37,60,67,28,84,26,54,70,60,48,52,64,88,52,54,34,27,38,40,60,70,59,12,59,75,36,37,20,46,36,29,29,35,32,23,34,40,23,78,69,33,23,50,31,31,46,49,27,50,25,53,52,53,46,30,39,74,70,65,75,46,57,82,69,37,74,48,75,47,84,40,69,48,60,48,45,50,18,36,35,30,47,25,19,41,65,45,36,42,38,40,26,35,32,56,69,80,56,54,66,68,46,53,50,50,44,39,67,62,62,28,44,75,43,69,40,87,62,87,72,84,58,84,53,54,56,66,41,58,66,72,60,35,54,28,41,60,59,66,52,59,47,58,29,40,60,63,51,57,33,28,38,14,32,56,37,36,61,14,33,58,52,16,18,34,30,28,44,51,28,24,45,88,70,44,87,46,70,67,44,60,70,53,56,60,60,62,35,41,58,89,61,45,63,51,50,93,82,47,68,63,30,78,68,43,41,27,31,39,36,45,42,38,32,22,14,57,40,78,42,81,45,95,92,39,93,45,45,44,74,41,64,46,49,72,71,55,32,71,70,29,57,72,59,86,62,60,76,43,38,29,67,56,71,27,45,28,38,68,58,31,52,28,66,45,74,43,62,48,87,52,65,44,55,28,46,31,40,21,53,23,36,22,53,54,42,23,44,57,35,22,57,54,16,16,37,6,51,52,29,31,47,51,51,34,55,71,73,32,66,68,38,28,30,36,26,46,29,31,27,43,21,78,84,32,44,81,37,84,65,21,68,68,44,28,56,73,69,71,49,74,62,76,88,41,84,65,73,71,81,44,52,67,46,34,51,75,61,70,41,76,82,130,126,82,62,70,86,61,83,83,38,61,67,28,85,25,54,68,60,48,52,64,87,52,54,34,27,37,41,61,71,60,14,60,77,38,38,19,46,33,29,30,35,33,22,34,40,23,77,67,31,23,51,32,31,46,51,27,50,27,51,51,51,47,30,41,76,72,62,75,47,55,81,68,37,74,47,74,45,83,39,67,48,61,46,43,48,19,34,34,30,46,26,18,41,64,46,37,42,37,41,27,35,31,56,71,81,56,54,65,68,47,52,50,50,44,40,68,62,61,29,46,76,44,71,40,87,64,89,72,85,60,84,54,55,60,56,58,56,65,71,56,36,53,27,44,60,59,64,54,59,46,58,30,40,60,64,52,58,33,28,38,16,30,57,37,37,61,13,33,60,52,16,17,34,30,30,43,52,25,23,47,86,69,45,86,48,72,67,44,59,71,51,57,60,57,64,36,41,59,89,62,44,64,52,50,94,81,48,68,61,30,78,70,45,42,26,32,38,36,44,43,38,31,23,13,58,40,79,41,83,46,92,94,42,90,45,44,43,74,43,66,46,48,75,71,54,31,71,69,30,56,71,59,86,61,62,77,44,38,30,67,55,68,25,45,29,38,67,56,31,52,28,67,43,74,44,61,48,87,51,64,43,55,26,45,31,41,22,53,23,36,21,53,53,41,25,43,57,35,22,55,52,17,16,38,6,50,52,30,31,47,53,50,35,56,71,71,30,66,69,39,28,31,36,26,45,29,30,26,44,22,78,84,31,44,81,37,84,64,22,71,69,44,27,55,74,69,70,49,74,63,74,88,42,83,64,73,70,81,45,52,65,46,34,53,74,61,71,42,77,82,133